Protein AF-A0A7X7D3D3-F1 (afdb_monomer_lite)

Sequence (429 aa):
ASGTSGGTLAPLLLISGCFGTLVGTAVNEVAPGVDVSPGAFALVAMAATFGAAIGATFTAIVFLFELTRDYDIILPLMLASVLAELVSSALLTDTLMTEKLTRRGLNVVGDYRADVLASARVSDVMTSEVDTLPSTTTVGDAKDRFSHGPHGAFPVVDANGRCLAMVARVDLLTRDAPDDAAILVIASTDVLSIEPTDSVLDALELIVDEGVGHLPVIDDGRLVGIVTRSDVFRVRGDQFEHERVQPGSYPVPRLPWRRPAARAAHRDRRSPEPEARPVRHYLIIANQTLGGPELVAATRRRMEAGPCHFHVVVPATRAPDLFTRVIDAYVGEPSEAELDEAAVEARARLDSTIGRLRGLGADADGEVGIADPVQAAIDALGRVPCDEILVSTLPAGISQWLRMDLPHQLERAVKAPVTHVEGPAPGEV

Radius of gyration: 32.18 Å; chains: 1; bounding box: 79×47×95 Å

Secondary structure (DSSP, 8-state):
--SS---SHHHHHHHHHHHHHHHHHHHHHHSTTS---HHHHHHHHHHHHHHHHHT-HHHHHHHHHHHH--STTHHHHHHHHHHHHHHHHHH-SS-TTTHHHHTTT----------HHHHSBGGGTSBSS---EETT-BHHHHHHHHHHSS-SEEEEE-TTS-EEEEEEHHHHHHS---TTSBGGGTSB-S---B-TTSBHHHHHHHHHHT--SEEEEEETTEEEEEEEHHHHHHHHHHHHHHHS-------------PPPPPPP----------PPPPPEEEEEE-STTTT-HHHHHHHHHHHHHS-EEEEEEEE------HHHHHHHHHT-SPPHHHHHHHHHHHHHHHHHHHHHHHHTT-EEEEEEEPS-HHHHHHHHHTTS--SEEEEEE--TTT-HHHHTTHHHHHHHH-SS-EEEEEPPPTT--

Structure (mmCIF, N/CA/C/O backbone):
data_AF-A0A7X7D3D3-F1
#
_entry.id   AF-A0A7X7D3D3-F1
#
loop_
_atom_site.group_PDB
_atom_site.id
_atom_site.type_symbol
_atom_site.label_atom_id
_atom_site.label_alt_id
_atom_site.label_comp_id
_atom_site.label_asym_id
_atom_site.label_entity_id
_atom_site.label_seq_id
_atom_site.pdbx_PDB_ins_code
_atom_site.Cartn_x
_atom_site.Cartn_y
_atom_site.Cartn_z
_atom_site.occupancy
_atom_site.B_iso_or_equiv
_atom_site.auth_seq_id
_atom_site.auth_comp_id
_atom_site.auth_asym_id
_atom_site.auth_atom_id
_atom_site.pdbx_PDB_model_num
ATOM 1 N N . ALA A 1 1 ? 31.719 8.334 -10.158 1.00 54.28 1 ALA A N 1
ATOM 2 C CA . ALA A 1 1 ? 33.080 8.143 -9.620 1.00 54.28 1 ALA A CA 1
ATOM 3 C C . ALA A 1 1 ? 33.868 9.455 -9.457 1.00 54.28 1 ALA A C 1
ATOM 5 O O . ALA A 1 1 ? 34.638 9.522 -8.518 1.00 54.28 1 ALA A O 1
ATOM 6 N N . SER A 1 2 ? 33.686 10.503 -10.282 1.00 69.56 2 SER A N 1
ATOM 7 C CA . SER A 1 2 ? 34.460 11.763 -10.164 1.00 69.56 2 SER A CA 1
ATOM 8 C C . SER A 1 2 ? 33.837 12.870 -9.296 1.00 69.56 2 SER A C 1
ATOM 10 O O . SER A 1 2 ? 34.511 13.852 -9.013 1.00 69.56 2 SER A O 1
ATOM 12 N N . GLY A 1 3 ? 32.554 12.774 -8.922 1.00 56.44 3 GLY A N 1
ATOM 13 C CA . GLY A 1 3 ? 31.848 13.841 -8.187 1.00 56.44 3 GLY A CA 1
ATOM 14 C C . GLY A 1 3 ? 31.557 15.110 -9.006 1.00 56.44 3 GLY A C 1
ATOM 15 O O . GLY A 1 3 ? 30.924 16.028 -8.500 1.00 56.44 3 GLY A O 1
ATOM 16 N N . THR A 1 4 ? 31.973 15.154 -10.274 1.00 70.31 4 THR A N 1
ATOM 17 C CA . THR A 1 4 ? 31.745 16.267 -11.206 1.00 70.31 4 THR A CA 1
ATOM 18 C C . THR A 1 4 ? 30.534 16.005 -12.108 1.00 70.31 4 THR A C 1
ATOM 20 O O . THR A 1 4 ? 30.222 14.854 -12.429 1.00 70.31 4 THR A O 1
ATOM 23 N N . SER A 1 5 ? 29.844 17.065 -12.544 1.00 56.44 5 SER A N 1
ATOM 24 C CA . SER A 1 5 ? 28.737 16.998 -13.509 1.00 56.44 5 SER A CA 1
ATOM 25 C C . SER A 1 5 ? 29.255 16.718 -14.928 1.00 56.44 5 SER A C 1
ATOM 27 O O . SER A 1 5 ? 29.366 17.605 -15.767 1.00 56.44 5 SER A O 1
ATOM 29 N N . GLY A 1 6 ? 29.612 15.462 -15.198 1.00 70.19 6 GLY A N 1
ATOM 30 C CA . GLY A 1 6 ? 29.961 14.985 -16.538 1.00 70.19 6 GLY A CA 1
ATOM 31 C C . GLY A 1 6 ? 28.779 14.303 -17.230 1.00 70.19 6 GLY A C 1
ATOM 32 O O . GLY A 1 6 ? 28.111 13.460 -16.626 1.00 70.19 6 GLY A O 1
ATOM 33 N N . GLY A 1 7 ? 28.538 14.632 -18.502 1.00 78.38 7 GLY A N 1
ATOM 34 C CA . GLY A 1 7 ? 27.603 13.895 -19.356 1.00 78.38 7 GLY A CA 1
ATOM 35 C C . GLY A 1 7 ? 28.187 12.545 -19.792 1.00 78.38 7 GLY A C 1
ATOM 36 O O . GLY A 1 7 ? 29.345 12.469 -20.195 1.00 78.38 7 GLY A O 1
ATOM 37 N N . THR A 1 8 ? 27.394 11.474 -19.726 1.00 84.38 8 THR A N 1
ATOM 38 C CA . THR A 1 8 ? 27.808 10.101 -20.089 1.00 84.38 8 THR A CA 1
ATOM 39 C C . THR A 1 8 ? 27.556 9.750 -21.557 1.00 84.38 8 THR A C 1
ATOM 41 O O . THR A 1 8 ? 28.064 8.743 -22.044 1.00 84.38 8 THR A O 1
ATOM 44 N N . LEU A 1 9 ? 26.813 10.593 -22.280 1.00 84.44 9 LEU A N 1
ATOM 45 C CA . LEU A 1 9 ? 26.335 10.306 -23.635 1.00 84.44 9 LEU A CA 1
ATOM 46 C C . LEU A 1 9 ? 27.434 10.394 -24.699 1.00 84.44 9 LEU A C 1
ATOM 48 O O . LEU A 1 9 ? 27.555 9.502 -25.531 1.00 84.44 9 LEU A O 1
ATOM 52 N N . ALA A 1 10 ? 28.272 11.433 -24.661 1.00 88.00 10 ALA A N 1
ATOM 53 C CA . ALA A 1 10 ? 29.338 11.597 -25.651 1.00 88.00 10 ALA A CA 1
ATOM 54 C C . ALA A 1 10 ? 30.393 10.467 -25.596 1.00 88.00 10 ALA A C 1
ATOM 56 O O . ALA A 1 10 ? 30.725 9.930 -26.654 1.00 88.00 10 ALA A O 1
ATOM 57 N N . PRO A 1 11 ? 30.877 10.028 -24.412 1.00 90.25 11 PRO A N 1
ATOM 58 C CA . PRO A 1 11 ? 31.752 8.857 -24.323 1.00 90.25 11 PRO A CA 1
ATOM 59 C C . PRO A 1 11 ? 31.100 7.568 -24.840 1.00 90.25 11 PRO A C 1
ATOM 61 O O . PRO A 1 11 ? 31.752 6.801 -25.544 1.00 90.25 11 PRO A O 1
ATOM 64 N N . LEU A 1 12 ? 29.818 7.343 -24.527 1.00 91.25 12 LEU A N 1
ATOM 65 C CA . LEU A 1 12 ? 29.069 6.172 -24.993 1.00 91.25 12 LEU A CA 1
ATOM 66 C C . LEU A 1 12 ? 29.003 6.122 -26.524 1.00 91.25 12 LEU A C 1
ATOM 68 O O . LEU A 1 12 ? 29.314 5.093 -27.126 1.00 91.25 12 LEU A O 1
ATOM 72 N N . LEU A 1 13 ? 28.639 7.243 -27.148 1.00 91.19 13 LEU A N 1
ATOM 73 C CA . LEU A 1 13 ? 28.560 7.368 -28.601 1.00 91.19 13 LEU A CA 1
ATOM 74 C C . LEU A 1 13 ? 29.925 7.149 -29.261 1.00 91.19 13 LEU A C 1
ATOM 76 O O . LEU A 1 13 ? 30.013 6.426 -30.248 1.00 91.19 13 LEU A O 1
ATOM 80 N N . LEU A 1 14 ? 30.998 7.702 -28.689 1.00 94.19 14 LEU A N 1
ATOM 81 C CA . LEU A 1 14 ? 32.352 7.517 -29.212 1.00 94.19 14 LEU A CA 1
ATOM 82 C C . LEU A 1 14 ? 32.779 6.043 -29.184 1.00 94.19 14 LEU A C 1
ATOM 84 O O . LEU A 1 14 ? 33.238 5.515 -30.194 1.00 94.19 14 LEU A O 1
ATOM 88 N N . ILE A 1 15 ? 32.603 5.368 -28.044 1.00 95.81 15 ILE A N 1
ATOM 89 C CA . ILE A 1 15 ? 32.963 3.950 -27.888 1.00 95.81 15 ILE A CA 1
ATOM 90 C C . ILE A 1 15 ? 32.166 3.091 -28.875 1.00 95.81 15 ILE A C 1
ATOM 92 O O . ILE A 1 15 ? 32.730 2.233 -29.554 1.00 95.81 15 ILE A O 1
ATOM 96 N N . SER A 1 16 ? 30.868 3.362 -28.992 1.00 94.81 16 SER A N 1
ATOM 97 C CA . SER A 1 16 ? 29.964 2.613 -29.866 1.00 94.81 16 SER A CA 1
ATOM 98 C C . SER A 1 16 ? 30.279 2.835 -31.344 1.00 94.81 16 SER A C 1
ATOM 100 O O . SER A 1 16 ? 30.303 1.878 -32.112 1.00 94.81 16 SER A O 1
ATOM 102 N N . GLY A 1 17 ? 30.597 4.069 -31.743 1.00 95.06 17 GLY A N 1
ATOM 103 C CA . GLY A 1 17 ? 31.009 4.393 -33.108 1.00 95.06 17 GLY A CA 1
ATOM 104 C C . GLY A 1 17 ? 32.331 3.726 -33.493 1.00 95.06 17 GLY A C 1
ATOM 105 O O . GLY A 1 17 ? 32.444 3.163 -34.583 1.00 95.06 17 GLY A O 1
ATOM 106 N N . CYS A 1 18 ? 33.310 3.707 -32.580 1.00 97.00 18 CYS A N 1
ATOM 107 C CA . CYS A 1 18 ? 34.562 2.973 -32.775 1.00 97.00 18 CYS A CA 1
ATOM 108 C C . CYS A 1 18 ? 34.313 1.469 -32.946 1.00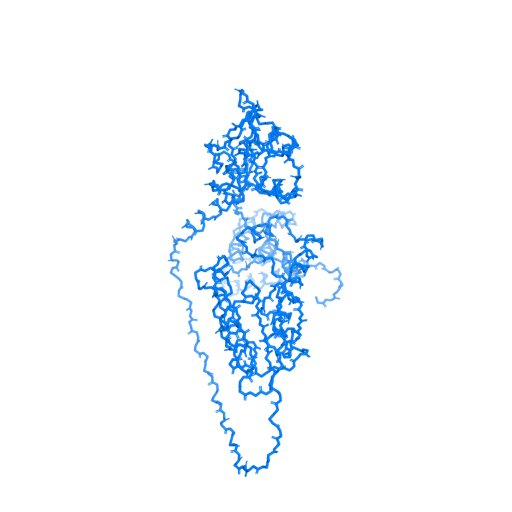 97.00 18 CYS A C 1
ATOM 110 O O . CYS A 1 18 ? 34.870 0.852 -33.852 1.00 97.00 18 CYS A O 1
ATOM 112 N N . PHE A 1 19 ? 33.448 0.887 -32.111 1.00 96.81 19 PHE A N 1
ATOM 113 C CA . PHE A 1 19 ? 33.082 -0.523 -32.210 1.00 96.81 19 PHE A CA 1
ATOM 114 C C . PHE A 1 19 ? 32.356 -0.843 -33.523 1.00 96.81 19 PHE A C 1
ATOM 116 O O . PHE A 1 19 ? 32.727 -1.789 -34.210 1.00 96.81 19 PHE A O 1
ATOM 123 N N . GLY A 1 20 ? 31.375 -0.030 -33.923 1.00 95.69 20 GLY A N 1
ATOM 124 C CA . GLY A 1 20 ? 30.670 -0.212 -35.192 1.00 95.69 20 GLY A CA 1
ATOM 125 C C . GLY A 1 20 ? 31.606 -0.102 -36.395 1.00 95.69 20 GLY A C 1
ATOM 126 O O . GLY A 1 20 ? 31.573 -0.957 -37.276 1.00 95.69 20 GLY A O 1
ATOM 127 N N . THR A 1 21 ? 32.513 0.879 -36.394 1.00 95.56 21 THR A N 1
ATOM 128 C CA . THR A 1 21 ? 33.534 1.015 -37.446 1.00 95.56 21 THR A CA 1
ATOM 129 C C . THR A 1 21 ? 34.401 -0.239 -37.533 1.00 95.56 21 THR A C 1
ATOM 131 O O . THR A 1 21 ? 34.592 -0.764 -38.627 1.00 95.56 21 THR A O 1
ATOM 134 N N . LEU A 1 22 ? 34.872 -0.747 -36.386 1.00 96.38 22 LEU A N 1
ATOM 135 C CA . LEU A 1 22 ? 35.681 -1.964 -36.309 1.00 96.38 22 LEU A CA 1
ATOM 136 C C . LEU A 1 22 ? 34.943 -3.170 -36.909 1.00 96.38 22 LEU A C 1
ATOM 138 O O . LEU A 1 22 ? 35.522 -3.917 -37.699 1.00 96.38 22 LEU A O 1
ATOM 142 N N . VAL A 1 23 ? 33.662 -3.340 -36.571 1.00 94.69 23 VAL A N 1
ATOM 143 C CA . VAL A 1 23 ? 32.820 -4.411 -37.122 1.00 94.69 23 VAL A CA 1
ATOM 144 C C . VAL A 1 23 ? 32.670 -4.258 -38.635 1.00 94.69 23 VAL A C 1
ATOM 146 O O . VAL A 1 23 ? 32.899 -5.221 -39.362 1.00 94.69 23 VAL A O 1
ATOM 149 N N . GLY A 1 24 ? 32.354 -3.057 -39.127 1.00 93.00 24 GLY A N 1
ATOM 150 C CA . GLY A 1 24 ? 32.211 -2.799 -40.562 1.00 93.00 24 GLY A CA 1
ATOM 151 C C . GLY A 1 24 ? 33.495 -3.086 -41.346 1.00 93.00 24 GLY A C 1
ATOM 152 O O . GLY A 1 24 ? 33.453 -3.734 -42.391 1.00 93.00 24 GLY A O 1
ATOM 153 N N . THR A 1 25 ? 34.656 -2.685 -40.818 1.00 93.19 25 THR A N 1
ATOM 154 C CA . THR A 1 25 ? 35.952 -3.003 -41.439 1.00 93.19 25 THR A CA 1
ATOM 155 C C . THR A 1 25 ? 36.252 -4.499 -41.430 1.00 93.19 25 THR A C 1
ATOM 157 O O . THR A 1 25 ? 36.682 -5.035 -42.447 1.00 93.19 25 THR A O 1
ATOM 160 N N . ALA A 1 26 ? 35.968 -5.194 -40.324 1.00 93.38 26 ALA A N 1
ATOM 161 C CA . ALA A 1 26 ? 36.197 -6.633 -40.222 1.00 93.38 26 ALA A CA 1
ATOM 162 C C . ALA A 1 26 ? 35.316 -7.428 -41.201 1.00 93.38 26 ALA A C 1
ATOM 164 O O . ALA A 1 26 ? 35.771 -8.416 -41.773 1.00 93.38 26 ALA A O 1
ATOM 165 N N . VAL A 1 27 ? 34.078 -6.983 -41.450 1.00 92.50 27 VAL A N 1
ATOM 166 C CA . VAL A 1 27 ? 33.195 -7.594 -42.460 1.00 92.50 27 VAL A CA 1
ATOM 167 C C . VAL A 1 27 ? 33.822 -7.525 -43.852 1.00 92.50 27 VAL A C 1
ATOM 169 O O . VAL A 1 27 ? 33.819 -8.528 -44.564 1.00 92.50 27 VAL A O 1
ATOM 172 N N . ASN A 1 28 ? 34.410 -6.386 -44.222 1.00 91.00 28 ASN A N 1
ATOM 173 C CA . ASN A 1 28 ? 35.082 -6.237 -45.514 1.00 91.00 28 ASN A CA 1
ATOM 174 C C . ASN A 1 28 ? 36.348 -7.098 -45.634 1.00 91.00 28 ASN A C 1
ATOM 176 O O . ASN A 1 28 ? 36.656 -7.567 -46.728 1.00 91.00 28 ASN A O 1
AT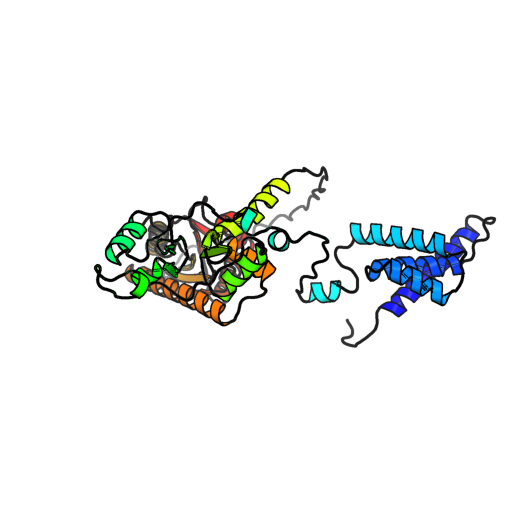OM 180 N N . GLU A 1 29 ? 37.063 -7.338 -44.532 1.00 89.88 29 GLU A N 1
ATOM 181 C CA . GLU A 1 29 ? 38.225 -8.236 -44.529 1.00 89.88 29 GLU A CA 1
ATOM 182 C C . GLU A 1 29 ? 37.831 -9.713 -44.653 1.00 89.88 29 GLU A C 1
ATOM 184 O O . GLU A 1 29 ? 38.485 -10.472 -45.368 1.00 89.88 29 GLU A O 1
ATOM 189 N N . VAL A 1 30 ? 36.760 -10.133 -43.974 1.00 92.25 30 VAL A N 1
ATOM 190 C CA . VAL A 1 30 ? 36.310 -11.536 -43.961 1.00 92.25 30 VAL A CA 1
ATOM 191 C C . VAL A 1 30 ? 35.530 -11.899 -45.228 1.00 92.25 30 VAL A C 1
ATOM 193 O O . VAL A 1 30 ? 35.619 -13.032 -45.702 1.00 92.25 30 VAL A O 1
ATOM 196 N N . ALA A 1 31 ? 34.783 -10.951 -45.795 1.00 87.88 31 ALA A N 1
ATOM 197 C CA . ALA A 1 31 ? 33.987 -11.132 -47.005 1.00 87.88 31 ALA A CA 1
ATOM 198 C C . ALA A 1 31 ? 34.325 -10.055 -48.057 1.00 87.88 31 ALA A C 1
ATOM 200 O O . ALA A 1 31 ? 33.508 -9.163 -48.322 1.00 87.88 31 ALA A O 1
ATOM 201 N N . PRO A 1 32 ? 35.516 -10.134 -48.684 1.00 76.19 32 PRO A N 1
ATOM 202 C CA . PRO A 1 32 ? 35.937 -9.198 -49.721 1.00 76.19 32 PRO A CA 1
ATOM 203 C C . PRO A 1 32 ? 35.040 -9.366 -50.956 1.00 76.19 32 PRO A C 1
ATOM 205 O O . PRO A 1 32 ? 35.217 -10.273 -51.766 1.00 76.19 32 PRO A O 1
ATOM 208 N N . GLY A 1 33 ? 34.018 -8.520 -51.058 1.00 78.94 33 GLY A N 1
ATOM 209 C CA . GLY A 1 33 ? 32.989 -8.573 -52.100 1.00 78.94 33 GLY A CA 1
ATOM 210 C C . GLY A 1 33 ? 31.655 -7.944 -51.695 1.00 78.94 33 GLY A C 1
ATOM 211 O O . GLY A 1 33 ? 30.858 -7.625 -52.570 1.00 78.94 33 GLY A O 1
ATOM 212 N N . VAL A 1 34 ? 31.418 -7.744 -50.392 1.00 80.75 34 VAL A N 1
ATOM 213 C CA . VAL A 1 34 ? 30.201 -7.079 -49.883 1.00 80.75 34 VAL A CA 1
ATOM 214 C C . VAL A 1 34 ? 30.332 -5.546 -49.899 1.00 80.75 34 VAL A C 1
ATOM 216 O O . VAL A 1 34 ? 29.319 -4.865 -50.001 1.00 80.75 34 VAL A O 1
ATOM 219 N N . ASP A 1 35 ? 31.565 -5.022 -49.837 1.00 84.00 35 ASP A N 1
ATOM 220 C CA . ASP A 1 35 ? 31.920 -3.588 -49.876 1.00 84.00 35 ASP A CA 1
ATOM 221 C C . ASP A 1 35 ? 31.003 -2.704 -49.012 1.00 84.00 35 ASP A C 1
ATOM 223 O O . ASP A 1 35 ? 30.330 -1.785 -49.480 1.00 84.00 35 ASP A O 1
ATOM 227 N N . VAL A 1 36 ? 30.924 -3.026 -47.717 1.00 87.19 36 VAL A N 1
ATOM 228 C CA . VAL A 1 36 ? 30.086 -2.270 -46.783 1.00 87.19 36 VAL A CA 1
ATOM 229 C C . VAL A 1 36 ? 30.761 -0.975 -46.347 1.00 87.19 36 VAL A C 1
ATOM 231 O O . VAL A 1 36 ? 31.967 -0.938 -46.109 1.00 87.19 36 VAL A O 1
ATOM 234 N N . SER A 1 37 ? 29.972 0.085 -46.150 1.00 90.00 37 SER A N 1
ATOM 235 C CA . SER A 1 37 ? 30.459 1.348 -45.585 1.00 90.00 37 SER A CA 1
ATOM 236 C C . SER A 1 37 ? 30.720 1.208 -44.077 1.00 90.00 37 SER A C 1
ATOM 238 O O . SER A 1 37 ? 29.763 1.038 -43.313 1.00 90.00 37 SER A O 1
ATOM 240 N N . PRO A 1 38 ? 31.971 1.352 -43.591 1.00 90.19 38 PRO A N 1
ATOM 241 C CA . PRO A 1 38 ? 32.255 1.307 -42.154 1.00 90.19 38 PRO A CA 1
ATOM 242 C C . PRO A 1 38 ? 31.546 2.424 -41.375 1.00 90.19 38 PRO A C 1
ATOM 244 O O . PRO A 1 38 ? 31.181 2.239 -40.215 1.00 90.19 38 PRO A O 1
ATOM 247 N N . GLY A 1 39 ? 31.299 3.566 -42.028 1.00 90.06 39 GLY A N 1
ATOM 248 C CA . GLY A 1 39 ? 30.559 4.684 -41.442 1.00 90.06 39 GLY A CA 1
ATOM 249 C C . GLY A 1 39 ? 29.103 4.333 -41.129 1.00 90.06 39 GLY A C 1
ATOM 250 O O . GLY A 1 39 ? 28.604 4.705 -40.070 1.00 90.06 39 GLY A O 1
ATOM 251 N N . ALA A 1 40 ? 28.440 3.550 -41.986 1.00 89.56 40 ALA A N 1
ATOM 252 C CA . ALA A 1 40 ? 27.069 3.100 -41.735 1.00 89.56 40 ALA A CA 1
ATOM 253 C C . ALA A 1 40 ? 26.994 2.190 -40.496 1.00 89.56 40 ALA A C 1
ATOM 255 O O . ALA A 1 40 ? 26.113 2.355 -39.652 1.00 89.56 40 ALA A O 1
ATOM 256 N N . PHE A 1 41 ? 27.966 1.286 -40.332 1.00 92.44 41 PHE A N 1
ATOM 257 C CA . PHE A 1 41 ? 28.059 0.426 -39.149 1.00 92.44 41 PHE A CA 1
ATOM 258 C C . PHE A 1 41 ? 28.343 1.220 -37.867 1.00 92.44 41 PHE A C 1
ATOM 260 O O . PHE A 1 41 ? 27.784 0.902 -36.818 1.00 92.44 41 PHE A O 1
ATOM 267 N N . ALA A 1 42 ? 29.168 2.269 -37.940 1.00 93.38 42 ALA A N 1
ATOM 268 C CA . ALA A 1 42 ? 29.410 3.170 -36.815 1.00 93.38 42 ALA A CA 1
ATOM 269 C C . ALA A 1 42 ? 28.112 3.843 -36.340 1.00 93.38 42 ALA A C 1
ATOM 271 O O . ALA A 1 42 ? 27.808 3.827 -35.148 1.00 93.38 42 ALA A O 1
ATOM 272 N N . LEU A 1 43 ? 27.322 4.374 -37.276 1.00 92.06 43 LEU A N 1
ATOM 273 C CA . LEU A 1 43 ? 26.054 5.046 -36.987 1.00 92.06 43 LEU A CA 1
ATOM 274 C C . LEU A 1 43 ? 25.012 4.082 -36.413 1.00 92.06 43 LEU A C 1
ATOM 276 O O . LEU A 1 43 ? 24.373 4.389 -35.411 1.00 92.06 43 LEU A O 1
ATOM 280 N N . VAL A 1 44 ? 24.882 2.887 -36.988 1.00 93.50 44 VAL A N 1
ATOM 281 C CA . VAL A 1 44 ? 23.967 1.857 -36.477 1.00 93.50 44 VAL A CA 1
ATOM 282 C C . VAL A 1 44 ? 24.347 1.447 -35.049 1.00 93.50 44 VAL A C 1
ATOM 284 O O . VAL A 1 44 ? 23.478 1.388 -34.181 1.00 93.50 44 VAL A O 1
ATOM 287 N N . ALA A 1 45 ? 25.638 1.231 -34.771 1.00 94.69 45 ALA A N 1
ATOM 288 C CA . ALA A 1 45 ? 26.109 0.888 -33.430 1.00 94.69 45 ALA A CA 1
ATOM 289 C C . ALA A 1 45 ? 25.861 2.018 -32.419 1.00 94.69 45 ALA A C 1
ATOM 291 O O . ALA A 1 45 ? 25.433 1.750 -31.300 1.00 94.69 45 ALA A O 1
ATOM 292 N N . MET A 1 46 ? 26.090 3.273 -32.817 1.00 93.88 46 MET A N 1
ATOM 293 C CA . MET A 1 46 ? 25.793 4.449 -31.997 1.00 93.88 46 MET A CA 1
ATOM 294 C C . MET A 1 46 ? 24.304 4.558 -31.656 1.00 93.88 46 MET A C 1
ATOM 296 O O . MET A 1 46 ? 23.975 4.804 -30.500 1.00 93.88 46 MET A O 1
ATOM 300 N N . ALA A 1 47 ? 23.409 4.370 -32.629 1.00 92.44 47 ALA A N 1
ATOM 301 C CA . ALA A 1 47 ? 21.968 4.428 -32.390 1.00 92.44 47 ALA A CA 1
ATOM 302 C C . ALA A 1 47 ? 21.485 3.309 -31.473 1.00 92.44 47 ALA A C 1
ATOM 304 O O . ALA A 1 47 ? 20.725 3.566 -30.539 1.00 92.44 47 ALA A O 1
ATOM 305 N N . ALA A 1 48 ? 21.968 2.090 -31.716 1.00 94.00 48 ALA A N 1
ATOM 306 C CA . ALA A 1 48 ? 21.546 0.917 -30.977 1.00 94.00 48 ALA A CA 1
ATOM 307 C C . ALA A 1 48 ? 21.912 1.008 -29.493 1.00 94.00 48 ALA A C 1
ATOM 309 O O . ALA A 1 48 ? 21.065 0.786 -28.628 1.00 94.00 48 ALA A O 1
ATOM 310 N N . THR A 1 49 ? 23.149 1.396 -29.180 1.00 92.75 49 THR A N 1
ATOM 311 C CA . THR A 1 49 ? 23.587 1.538 -27.787 1.00 92.75 49 THR A CA 1
ATOM 312 C C . THR A 1 49 ? 23.000 2.773 -27.115 1.00 92.75 49 THR A C 1
ATOM 314 O O . THR A 1 49 ? 22.674 2.713 -25.934 1.00 92.75 49 THR A O 1
ATOM 317 N N . PHE A 1 50 ? 22.837 3.885 -27.837 1.00 91.50 50 PHE A N 1
ATOM 318 C CA . PHE A 1 50 ? 22.248 5.108 -27.293 1.00 91.50 50 PHE A CA 1
ATOM 319 C C . PHE A 1 50 ? 20.768 4.927 -26.943 1.00 91.50 50 PHE A C 1
ATOM 321 O O . PHE A 1 50 ? 20.355 5.313 -25.851 1.00 91.50 50 PHE A O 1
ATOM 328 N N . GLY A 1 51 ? 19.996 4.294 -27.833 1.00 89.69 51 GLY A N 1
ATOM 329 C CA . GLY A 1 51 ? 18.591 3.959 -27.597 1.00 89.69 51 GLY A CA 1
ATOM 330 C C . GLY A 1 51 ? 18.424 3.069 -26.370 1.00 89.69 51 GLY A C 1
ATOM 331 O O . GLY A 1 51 ? 17.750 3.475 -25.425 1.00 89.69 51 GLY A O 1
ATOM 332 N N . ALA A 1 52 ? 19.143 1.942 -26.352 1.00 90.06 52 ALA A N 1
ATOM 333 C CA . ALA A 1 52 ? 19.101 0.960 -25.271 1.00 90.06 52 ALA A CA 1
ATOM 334 C C . ALA A 1 52 ? 19.597 1.501 -23.921 1.00 90.06 52 ALA A C 1
ATOM 336 O O . ALA A 1 52 ? 19.065 1.145 -22.873 1.00 90.06 52 ALA A O 1
ATOM 337 N N . ALA A 1 53 ? 20.614 2.369 -23.918 1.00 87.88 53 ALA A N 1
ATOM 338 C CA . ALA A 1 53 ? 21.150 2.929 -22.680 1.00 87.88 53 ALA A CA 1
ATOM 339 C C . ALA A 1 53 ? 20.193 3.927 -22.016 1.00 87.88 53 ALA A C 1
ATOM 341 O O . ALA A 1 53 ? 20.249 4.094 -20.800 1.00 87.88 53 ALA A O 1
ATOM 342 N N . ILE A 1 54 ? 19.354 4.618 -22.792 1.00 85.69 54 ILE A N 1
ATOM 343 C CA . ILE A 1 54 ? 18.449 5.664 -22.291 1.00 85.69 54 ILE A CA 1
ATOM 344 C C . ILE A 1 54 ? 17.008 5.149 -22.155 1.00 85.69 54 ILE A C 1
ATOM 346 O O . ILE A 1 54 ? 16.219 5.774 -21.453 1.00 85.69 54 ILE A O 1
ATOM 350 N N . GLY A 1 55 ? 16.660 4.028 -22.794 1.00 81.75 55 GLY A N 1
ATOM 351 C CA . GLY A 1 55 ? 15.278 3.546 -22.888 1.00 81.75 55 GLY A CA 1
ATOM 352 C C . GLY A 1 55 ? 14.424 4.414 -23.819 1.00 81.75 55 GLY A C 1
ATOM 353 O O . GLY A 1 55 ? 13.239 4.625 -23.579 1.00 81.75 55 GLY A O 1
ATOM 354 N N . ALA A 1 56 ? 15.041 5.001 -24.851 1.00 86.94 56 ALA A N 1
ATOM 355 C CA . ALA A 1 56 ? 14.404 5.963 -25.755 1.00 86.94 56 ALA A CA 1
ATOM 356 C C . ALA A 1 56 ? 14.742 5.658 -27.222 1.00 86.94 56 ALA A C 1
ATOM 358 O O . ALA A 1 56 ? 15.276 6.497 -27.954 1.00 86.94 56 ALA A O 1
ATOM 359 N N . THR A 1 57 ? 14.438 4.434 -27.657 1.00 89.81 57 THR A N 1
ATOM 360 C CA . THR A 1 57 ? 14.811 3.892 -28.972 1.00 89.81 57 THR A CA 1
ATOM 361 C C . THR A 1 57 ? 14.367 4.788 -30.133 1.00 89.81 57 THR A C 1
ATOM 363 O O . THR A 1 57 ? 15.170 5.089 -31.013 1.00 89.81 57 THR A O 1
ATOM 366 N N . PHE A 1 58 ? 13.121 5.278 -30.127 1.00 89.38 58 PHE A N 1
ATOM 367 C CA . PHE A 1 58 ? 12.611 6.154 -31.191 1.00 89.38 58 PHE A CA 1
ATOM 368 C C . PHE A 1 58 ? 13.373 7.484 -31.260 1.00 89.38 58 PHE A C 1
ATOM 370 O O . PHE A 1 58 ? 13.792 7.911 -32.334 1.00 89.38 58 PHE A O 1
ATOM 377 N N . THR A 1 59 ? 13.625 8.106 -30.108 1.00 89.31 59 THR A N 1
ATOM 378 C CA . THR A 1 59 ? 14.387 9.357 -30.016 1.00 89.31 59 THR A CA 1
ATOM 379 C C . THR A 1 59 ? 15.816 9.181 -30.527 1.00 89.31 59 THR A C 1
ATOM 381 O O . THR A 1 59 ? 16.315 10.032 -31.258 1.00 89.31 59 THR A O 1
ATOM 384 N N . ALA A 1 60 ? 16.464 8.060 -30.200 1.00 88.19 60 ALA A N 1
ATOM 385 C CA . ALA A 1 60 ? 17.791 7.723 -30.707 1.00 88.19 60 ALA A CA 1
ATOM 386 C C . ALA A 1 60 ? 17.812 7.571 -32.235 1.00 88.19 60 ALA A C 1
ATOM 388 O O . ALA A 1 60 ? 18.717 8.090 -32.893 1.00 88.19 60 ALA A O 1
ATOM 389 N N . ILE A 1 61 ? 16.796 6.903 -32.792 1.00 89.62 61 ILE A N 1
ATOM 390 C CA . ILE A 1 61 ? 16.631 6.724 -34.237 1.00 89.62 61 ILE A CA 1
ATOM 391 C C . ILE A 1 61 ? 16.519 8.080 -34.936 1.00 89.62 61 ILE A C 1
ATOM 393 O O . ILE A 1 61 ? 17.277 8.350 -35.868 1.00 89.62 61 ILE A O 1
ATOM 397 N N . VAL A 1 62 ? 15.618 8.944 -34.461 1.00 89.75 62 VAL A N 1
ATOM 398 C CA . VAL A 1 62 ? 15.399 10.277 -35.041 1.00 89.75 62 VAL A CA 1
ATOM 399 C C . VAL A 1 62 ? 16.650 11.144 -34.916 1.00 89.75 62 VAL A C 1
ATOM 401 O O . VAL A 1 62 ? 17.065 11.748 -35.899 1.00 89.75 62 VAL A O 1
ATOM 404 N N . PHE A 1 63 ? 17.300 11.160 -33.750 1.00 88.75 63 PHE A N 1
ATOM 405 C CA . PHE A 1 63 ? 18.496 11.970 -33.512 1.00 88.75 63 PHE A CA 1
ATOM 406 C C . PHE A 1 63 ? 19.646 11.621 -34.467 1.00 88.75 63 PHE A C 1
ATOM 408 O O . PHE A 1 63 ? 20.245 12.511 -35.074 1.00 88.75 63 PHE A O 1
ATOM 415 N N . LEU A 1 64 ? 19.956 10.331 -34.636 1.00 84.50 64 LEU A N 1
ATOM 416 C CA . LEU A 1 64 ? 21.021 9.926 -35.556 1.00 84.50 64 LEU A CA 1
ATOM 417 C C . LEU A 1 64 ? 20.638 10.106 -37.021 1.00 84.50 64 LEU A C 1
ATOM 419 O O . LEU A 1 64 ? 21.496 10.471 -37.828 1.00 84.50 64 LEU A O 1
ATOM 423 N N . PHE A 1 65 ? 19.371 9.886 -37.369 1.00 85.44 65 PHE A N 1
ATOM 424 C CA . PHE A 1 65 ? 18.885 10.202 -38.704 1.00 85.44 65 PHE A CA 1
ATOM 425 C C . PHE A 1 65 ? 19.038 11.698 -39.011 1.00 85.44 65 PHE A C 1
ATOM 427 O O . PHE A 1 65 ? 19.590 12.051 -40.046 1.00 85.44 65 PHE A O 1
ATOM 434 N N . GLU A 1 66 ? 18.630 12.594 -38.113 1.00 89.00 66 GLU A N 1
ATOM 435 C CA . GLU A 1 66 ? 18.741 14.039 -38.340 1.00 89.00 66 GLU A CA 1
ATOM 436 C C . GLU A 1 66 ? 20.191 14.513 -38.472 1.00 89.00 66 GLU A C 1
ATOM 438 O O . GLU A 1 66 ? 20.481 15.408 -39.273 1.00 89.00 66 GLU A O 1
ATOM 443 N N . LEU A 1 67 ? 21.105 13.899 -37.715 1.00 85.31 67 LEU A N 1
ATOM 444 C CA . LEU A 1 67 ? 22.532 14.213 -37.752 1.00 85.31 67 LEU A CA 1
ATOM 445 C C . LEU A 1 67 ? 23.180 13.801 -39.082 1.00 85.31 67 LEU A C 1
ATOM 447 O O . LEU A 1 67 ? 24.092 14.475 -39.559 1.00 85.31 67 LEU A O 1
ATOM 451 N N . THR A 1 68 ? 22.709 12.709 -39.683 1.00 84.94 68 THR A N 1
ATOM 452 C CA . THR A 1 68 ? 23.310 12.098 -40.881 1.00 84.94 68 THR A CA 1
ATOM 453 C C . THR A 1 68 ? 22.605 12.499 -42.173 1.00 84.94 68 THR A C 1
ATOM 455 O O . THR A 1 68 ? 23.259 12.660 -43.200 1.00 84.94 68 THR A O 1
ATOM 458 N N . ARG A 1 69 ? 21.283 12.704 -42.115 1.00 85.94 69 ARG A N 1
ATOM 459 C CA . ARG A 1 69 ? 20.366 12.959 -43.240 1.00 85.94 69 ARG A CA 1
ATOM 460 C C . ARG A 1 69 ? 20.435 11.915 -44.355 1.00 85.94 69 ARG A C 1
ATOM 462 O O . ARG A 1 69 ? 20.098 12.214 -45.500 1.00 85.94 69 ARG A O 1
ATOM 469 N N . ASP A 1 70 ? 20.854 10.704 -44.011 1.00 83.50 70 ASP A N 1
ATOM 470 C CA . ASP A 1 70 ? 20.950 9.580 -44.930 1.00 83.50 70 ASP A CA 1
ATOM 471 C C . ASP A 1 70 ? 19.734 8.664 -44.742 1.00 83.50 70 ASP A C 1
ATOM 473 O O . ASP A 1 70 ? 19.465 8.168 -43.645 1.00 83.50 70 ASP A O 1
ATOM 477 N N . TYR A 1 71 ? 18.959 8.487 -45.810 1.00 84.69 71 TYR A N 1
ATOM 478 C CA . TYR A 1 71 ? 17.737 7.687 -45.780 1.00 84.69 71 TYR A CA 1
ATOM 479 C C . TYR A 1 71 ? 18.017 6.191 -45.923 1.00 84.69 71 TYR A C 1
ATOM 481 O O . TYR A 1 71 ? 17.226 5.377 -45.438 1.00 84.69 71 TYR A O 1
ATOM 489 N N . ASP A 1 72 ? 19.151 5.821 -46.519 1.00 85.81 72 ASP A N 1
ATOM 490 C CA . ASP A 1 72 ? 19.476 4.424 -46.805 1.00 85.81 72 ASP A CA 1
ATOM 491 C C . ASP A 1 72 ? 19.822 3.654 -45.521 1.00 85.81 72 ASP A C 1
ATOM 493 O O . ASP A 1 72 ? 19.609 2.442 -45.425 1.00 85.81 72 ASP A O 1
ATOM 497 N N . ILE A 1 73 ? 20.279 4.361 -44.483 1.00 86.62 73 ILE A N 1
ATOM 498 C CA . ILE A 1 73 ? 20.639 3.766 -43.191 1.00 86.62 73 ILE A CA 1
ATOM 499 C C . ILE A 1 73 ? 19.461 3.626 -42.221 1.00 86.62 73 ILE A C 1
ATOM 501 O O . ILE A 1 73 ? 19.609 2.943 -41.209 1.00 86.62 73 ILE A O 1
ATOM 505 N N . ILE A 1 74 ? 18.296 4.228 -42.497 1.00 88.69 74 ILE A N 1
ATOM 506 C CA . ILE A 1 74 ? 17.180 4.283 -41.535 1.00 88.69 74 ILE A CA 1
ATOM 507 C C . ILE A 1 74 ? 16.678 2.880 -41.176 1.00 88.69 74 ILE A C 1
ATOM 509 O O . ILE A 1 74 ? 16.509 2.570 -39.999 1.00 88.69 74 ILE A O 1
ATOM 513 N N . LEU A 1 75 ? 16.453 2.015 -42.170 1.00 91.44 75 LEU A N 1
ATOM 514 C CA . LEU A 1 75 ? 15.928 0.664 -41.936 1.00 91.44 75 LEU A CA 1
ATOM 515 C C . LEU A 1 75 ? 16.895 -0.208 -41.104 1.00 91.44 75 LEU A C 1
ATOM 517 O O . LEU A 1 75 ? 16.456 -0.733 -40.076 1.00 91.44 75 LEU A O 1
ATOM 521 N N . PRO A 1 76 ? 18.193 -0.337 -41.464 1.00 89.62 76 PRO A N 1
ATOM 522 C CA . PRO A 1 76 ? 19.174 -1.033 -40.626 1.00 89.62 76 PRO A CA 1
ATOM 523 C C . PRO A 1 76 ? 19.287 -0.453 -39.216 1.00 89.62 76 PRO A C 1
ATOM 525 O O . PRO A 1 76 ? 19.381 -1.200 -38.242 1.00 89.62 76 PRO A O 1
ATOM 528 N N . LEU A 1 77 ? 19.247 0.876 -39.107 1.00 90.88 77 LEU A N 1
ATOM 529 C CA . LEU A 1 77 ? 19.351 1.590 -37.844 1.00 90.88 77 LEU A CA 1
ATOM 530 C C . LEU A 1 77 ? 18.148 1.298 -36.935 1.00 90.88 77 LEU A C 1
ATOM 532 O O . LEU A 1 77 ? 18.338 0.987 -35.763 1.00 90.88 77 LEU A O 1
ATOM 536 N N . MET A 1 78 ? 16.920 1.334 -37.462 1.00 93.50 78 MET A N 1
ATOM 537 C CA . MET A 1 78 ? 15.712 0.990 -36.702 1.00 93.50 78 MET A CA 1
ATOM 538 C C . MET A 1 78 ? 15.744 -0.457 -36.212 1.00 93.50 78 MET A C 1
ATOM 540 O O . MET A 1 78 ? 15.493 -0.708 -35.035 1.00 93.50 78 MET A O 1
ATOM 544 N N . LEU A 1 79 ? 16.084 -1.401 -37.096 1.00 94.94 79 LEU A N 1
ATOM 545 C CA . LEU A 1 79 ? 16.143 -2.820 -36.748 1.00 94.94 79 LEU A CA 1
ATOM 546 C C . LEU A 1 79 ? 17.160 -3.077 -35.631 1.00 94.94 79 LEU A C 1
ATOM 548 O O . LEU A 1 79 ? 16.832 -3.725 -34.639 1.00 94.94 79 LEU A O 1
ATOM 552 N N . ALA A 1 80 ? 18.381 -2.558 -35.773 1.00 94.31 80 ALA A N 1
ATOM 553 C CA . ALA A 1 80 ? 19.429 -2.748 -34.778 1.00 94.31 80 ALA A CA 1
ATOM 554 C C . ALA A 1 80 ? 19.070 -2.106 -33.433 1.00 94.31 80 ALA A C 1
ATOM 556 O O . ALA A 1 80 ? 19.284 -2.725 -32.394 1.00 94.31 80 ALA A O 1
ATOM 557 N N . SER A 1 81 ? 18.488 -0.904 -33.446 1.00 93.31 81 SER A N 1
ATOM 558 C CA . SER A 1 81 ? 18.072 -0.215 -32.224 1.00 93.31 81 SER A CA 1
ATOM 559 C C . SER A 1 81 ? 16.955 -0.946 -31.488 1.00 93.31 81 SER A C 1
ATOM 561 O O . SER A 1 81 ? 17.033 -1.089 -30.273 1.00 93.31 81 SER A O 1
ATOM 563 N N . VAL A 1 82 ? 15.956 -1.475 -32.201 1.00 93.69 82 VAL A N 1
ATOM 564 C CA . VAL A 1 82 ? 14.877 -2.267 -31.585 1.00 93.69 82 VAL A CA 1
ATOM 565 C C . VAL A 1 82 ? 15.403 -3.592 -31.031 1.00 93.69 82 VAL A C 1
ATOM 567 O O . VAL A 1 82 ? 15.033 -3.984 -29.928 1.00 93.69 82 VAL A O 1
ATOM 570 N N . LEU A 1 83 ? 16.288 -4.280 -31.757 1.00 94.62 83 LEU A N 1
ATOM 571 C CA . LEU A 1 83 ? 16.904 -5.514 -31.259 1.00 94.62 83 LEU A CA 1
ATOM 572 C C . LEU A 1 83 ? 17.773 -5.257 -30.025 1.00 94.62 83 LEU A C 1
ATOM 574 O O . LEU A 1 83 ? 17.726 -6.035 -29.075 1.00 94.62 83 LEU A O 1
ATOM 578 N N . ALA A 1 84 ? 18.543 -4.168 -30.023 1.00 93.31 84 ALA A N 1
ATOM 579 C CA . ALA A 1 84 ? 19.340 -3.771 -28.872 1.00 93.31 84 ALA A CA 1
ATOM 580 C C . ALA A 1 84 ? 18.460 -3.424 -27.666 1.00 93.31 84 ALA A C 1
ATOM 582 O O . ALA A 1 84 ? 18.775 -3.861 -26.564 1.00 93.31 84 ALA A O 1
ATOM 583 N N . GLU A 1 85 ? 17.344 -2.717 -27.869 1.00 89.31 85 GLU A N 1
ATOM 584 C CA . GLU A 1 85 ? 16.359 -2.440 -26.816 1.00 89.31 85 GLU A CA 1
ATOM 585 C C . GLU A 1 85 ? 15.767 -3.734 -26.247 1.00 89.31 85 GLU A C 1
ATOM 587 O O . GLU A 1 85 ? 15.722 -3.915 -25.035 1.00 89.31 85 GLU A O 1
ATOM 592 N N . LEU A 1 86 ? 15.373 -4.676 -27.108 1.00 88.81 86 LEU A N 1
ATOM 593 C CA . LEU A 1 86 ? 14.812 -5.955 -26.674 1.00 88.81 86 LEU A CA 1
ATOM 594 C C . LEU A 1 86 ? 15.821 -6.749 -25.833 1.00 88.81 86 LEU A C 1
ATOM 596 O O . LEU A 1 86 ? 15.488 -7.248 -24.764 1.00 88.81 86 LEU A O 1
ATOM 600 N N . VAL A 1 87 ? 17.072 -6.830 -26.287 1.00 89.56 87 VAL A N 1
ATOM 601 C CA . VAL A 1 87 ? 18.146 -7.490 -25.534 1.00 89.56 87 VAL A CA 1
ATOM 602 C C . VAL A 1 87 ? 18.441 -6.757 -24.223 1.00 89.56 87 VAL A C 1
ATOM 604 O O . VAL A 1 87 ? 18.614 -7.408 -23.196 1.00 89.56 87 VAL A O 1
ATOM 607 N N . SER A 1 88 ? 18.471 -5.422 -24.245 1.00 87.50 88 SER A N 1
ATOM 608 C CA . SER A 1 88 ? 18.678 -4.578 -23.064 1.00 87.50 88 SER A CA 1
ATOM 609 C C . SER A 1 88 ? 17.584 -4.820 -22.028 1.00 87.50 88 SER A C 1
ATOM 611 O O . SER A 1 88 ? 17.892 -5.213 -20.913 1.00 87.50 88 SER A O 1
ATOM 613 N N . SER A 1 89 ? 16.316 -4.726 -22.430 1.00 82.19 89 SER A N 1
ATOM 614 C CA . SER A 1 89 ? 15.145 -4.958 -21.573 1.00 82.19 89 SER A CA 1
ATOM 615 C C . SER A 1 89 ? 15.070 -6.378 -20.991 1.00 82.19 89 SER A C 1
ATOM 617 O O . SER A 1 89 ? 14.511 -6.576 -19.918 1.00 82.19 89 SER A O 1
ATOM 619 N N . ALA A 1 90 ? 15.653 -7.375 -21.666 1.00 82.50 90 ALA A N 1
ATOM 620 C CA . ALA A 1 90 ? 15.685 -8.759 -21.195 1.00 82.50 90 ALA A CA 1
ATOM 621 C C . ALA A 1 90 ? 16.851 -9.064 -20.234 1.00 82.50 90 ALA A C 1
ATOM 623 O O . ALA A 1 90 ? 16.773 -10.021 -19.463 1.00 82.50 90 ALA A O 1
ATOM 624 N N . LEU A 1 91 ? 17.951 -8.307 -20.310 1.00 83.12 91 LEU A N 1
ATOM 625 C CA . LEU A 1 91 ? 19.184 -8.566 -19.552 1.00 83.12 91 LEU A CA 1
ATOM 626 C C . LEU A 1 91 ? 19.458 -7.535 -18.452 1.00 83.12 91 LEU A C 1
ATOM 628 O O . LEU A 1 91 ? 20.137 -7.863 -17.479 1.00 83.12 91 LEU A O 1
ATOM 632 N N . LEU A 1 92 ? 18.985 -6.301 -18.619 1.00 78.88 92 LEU A N 1
ATOM 633 C CA . LEU A 1 92 ? 19.220 -5.172 -17.728 1.00 78.88 92 LEU A CA 1
ATOM 634 C C . LEU A 1 92 ? 17.913 -4.766 -17.050 1.00 78.88 92 LEU A C 1
ATOM 636 O O . LEU A 1 92 ? 16.898 -4.555 -17.705 1.00 78.88 92 LEU A O 1
ATOM 640 N N . THR A 1 93 ? 17.965 -4.624 -15.727 1.00 67.12 93 THR A N 1
ATOM 641 C CA . THR A 1 93 ? 16.824 -4.171 -14.919 1.00 67.12 93 THR A CA 1
ATOM 642 C C . THR A 1 93 ? 16.646 -2.653 -14.971 1.00 67.12 93 THR A C 1
ATOM 644 O O . THR A 1 93 ? 15.531 -2.158 -14.876 1.00 67.12 93 THR A O 1
ATOM 647 N N . ASP A 1 94 ? 17.743 -1.910 -15.137 1.00 76.25 94 ASP A N 1
ATOM 648 C CA . ASP A 1 94 ? 17.775 -0.449 -15.105 1.00 76.25 94 ASP A CA 1
ATOM 649 C C . ASP A 1 94 ? 18.472 0.113 -16.352 1.00 76.25 94 ASP A C 1
ATOM 651 O O . ASP A 1 94 ? 19.440 -0.459 -16.860 1.00 76.25 94 ASP A O 1
ATOM 655 N N . THR A 1 95 ? 18.022 1.283 -16.810 1.00 82.56 95 THR A N 1
ATOM 656 C CA . THR A 1 95 ? 18.711 2.062 -17.849 1.00 82.56 95 THR A CA 1
ATOM 657 C C . THR A 1 95 ? 19.816 2.923 -17.230 1.00 82.56 95 THR A C 1
ATOM 659 O O . THR A 1 95 ? 19.833 3.186 -16.025 1.00 82.56 95 THR A O 1
ATOM 662 N N . LEU A 1 96 ? 20.716 3.469 -18.054 1.00 81.75 96 LEU A N 1
ATOM 663 C CA . LEU A 1 96 ? 21.785 4.371 -17.599 1.00 81.75 96 LEU A CA 1
ATOM 664 C C . LEU A 1 96 ? 21.240 5.601 -16.847 1.00 81.75 96 LEU A C 1
ATOM 666 O O . LEU A 1 96 ? 21.924 6.165 -15.986 1.00 81.75 96 LEU A O 1
ATOM 670 N N . MET A 1 97 ? 20.027 6.037 -17.197 1.00 73.25 97 MET A N 1
ATOM 671 C CA . MET A 1 97 ? 19.373 7.198 -16.596 1.00 73.25 97 MET A CA 1
ATOM 672 C C . MET A 1 97 ? 18.715 6.854 -15.258 1.00 73.25 97 MET A C 1
ATOM 674 O O . MET A 1 97 ? 18.778 7.664 -14.331 1.00 73.25 97 MET A O 1
ATOM 678 N N . THR A 1 98 ? 18.141 5.654 -15.130 1.00 73.50 98 THR A N 1
ATOM 679 C CA . THR A 1 98 ? 17.444 5.222 -13.910 1.00 73.50 98 THR A CA 1
ATOM 680 C C . THR A 1 98 ? 18.395 4.639 -12.871 1.00 73.50 98 THR A C 1
ATOM 682 O O . THR A 1 98 ? 18.198 4.875 -11.685 1.00 73.50 98 THR A O 1
ATOM 685 N N . GLU A 1 99 ? 19.511 4.024 -13.273 1.00 74.88 99 GLU A N 1
ATOM 686 C CA . GLU A 1 99 ? 20.427 3.348 -12.345 1.00 74.88 99 GLU A CA 1
ATOM 687 C C . GLU A 1 99 ? 21.003 4.285 -11.262 1.00 74.88 99 GLU A C 1
ATOM 689 O O . GLU A 1 99 ? 21.220 3.883 -10.118 1.00 74.88 99 GLU A O 1
ATOM 694 N N . LYS A 1 100 ? 21.231 5.570 -11.573 1.00 71.12 100 LYS A N 1
ATOM 695 C CA . LYS A 1 100 ? 21.674 6.551 -10.561 1.00 71.12 100 LYS A CA 1
ATOM 696 C C . LYS A 1 100 ? 20.604 6.852 -9.512 1.00 71.12 100 LYS A C 1
ATOM 698 O O . LYS A 1 100 ? 20.973 7.208 -8.394 1.00 71.12 100 LYS A O 1
ATOM 703 N N . LEU A 1 101 ? 19.329 6.774 -9.884 1.00 66.94 101 LEU A N 1
ATOM 704 C CA . LEU A 1 101 ? 18.193 6.965 -8.984 1.00 66.94 101 LEU A CA 1
ATOM 705 C C . LEU A 1 101 ? 17.989 5.702 -8.144 1.00 66.94 101 LEU A C 1
ATOM 707 O O . LEU A 1 101 ? 17.968 5.803 -6.919 1.00 66.94 101 LEU A O 1
ATOM 711 N N . THR A 1 102 ? 18.022 4.525 -8.773 1.00 63.66 102 THR A N 1
ATOM 712 C CA . THR A 1 102 ? 17.942 3.225 -8.091 1.00 63.66 102 THR A CA 1
ATOM 713 C C . THR A 1 102 ? 19.064 3.067 -7.055 1.00 63.66 102 THR A C 1
ATOM 715 O O . THR A 1 102 ? 18.821 2.708 -5.906 1.00 63.66 102 THR A O 1
ATOM 718 N N . ARG A 1 103 ? 20.305 3.463 -7.383 1.00 68.38 103 ARG A N 1
ATOM 719 C CA . ARG A 1 103 ? 21.439 3.476 -6.429 1.00 68.38 103 ARG A CA 1
ATOM 720 C C . ARG A 1 103 ? 21.271 4.442 -5.248 1.00 68.38 103 ARG A C 1
ATOM 722 O O . ARG A 1 103 ? 22.028 4.338 -4.287 1.00 68.38 103 ARG A O 1
ATOM 729 N N . ARG A 1 104 ? 20.344 5.400 -5.327 1.00 62.16 104 ARG A N 1
ATOM 730 C CA . ARG A 1 104 ? 19.987 6.325 -4.236 1.00 62.16 104 ARG A CA 1
ATOM 731 C C . ARG A 1 104 ? 18.786 5.837 -3.422 1.00 62.16 104 ARG A C 1
ATOM 733 O O . ARG A 1 104 ? 18.345 6.567 -2.546 1.00 62.16 104 ARG A O 1
ATOM 740 N N . GLY A 1 105 ? 18.276 4.638 -3.709 1.00 42.44 105 GLY A N 1
ATOM 741 C CA . GLY A 1 105 ? 17.101 4.070 -3.048 1.00 42.44 105 GLY A CA 1
ATOM 742 C C . GLY A 1 105 ? 15.768 4.557 -3.616 1.00 42.44 105 GLY A C 1
ATOM 743 O O . GLY A 1 105 ? 14.729 4.233 -3.057 1.00 42.44 105 GLY A O 1
ATOM 744 N N . LEU A 1 106 ? 15.771 5.318 -4.717 1.00 47.81 106 LEU A N 1
ATOM 745 C CA . LEU A 1 106 ? 14.537 5.760 -5.364 1.00 47.81 106 LEU A CA 1
ATOM 746 C C . LEU A 1 106 ? 14.027 4.652 -6.288 1.00 47.81 106 LEU A C 1
ATOM 748 O O . LEU A 1 106 ? 14.703 4.294 -7.254 1.00 47.81 106 LEU A O 1
ATOM 752 N N . ASN A 1 107 ? 12.830 4.139 -6.007 1.00 49.91 107 ASN A N 1
ATOM 753 C CA . ASN A 1 107 ? 12.149 3.189 -6.879 1.00 49.91 107 ASN A CA 1
ATOM 754 C C . ASN A 1 107 ? 11.639 3.918 -8.125 1.00 49.91 107 ASN A C 1
ATOM 756 O O . ASN A 1 107 ? 10.670 4.672 -8.068 1.00 49.91 107 ASN A O 1
ATOM 760 N N . VAL A 1 108 ? 12.295 3.696 -9.263 1.00 56.88 108 VAL A N 1
ATOM 761 C CA . VAL A 1 108 ? 11.793 4.165 -10.555 1.00 56.88 108 VAL A CA 1
ATOM 762 C C . VAL A 1 108 ? 10.860 3.089 -11.096 1.00 56.88 108 VAL A C 1
ATOM 764 O O . VAL A 1 108 ? 11.314 2.035 -11.534 1.00 56.88 108 VAL A O 1
ATOM 767 N N . VAL A 1 109 ? 9.552 3.333 -11.021 1.00 49.69 109 VAL A N 1
ATOM 768 C CA . VAL A 1 109 ? 8.530 2.413 -11.536 1.00 49.69 109 VAL A CA 1
ATOM 769 C C . VAL A 1 109 ? 8.666 2.345 -13.062 1.00 49.69 109 VAL A C 1
ATOM 771 O O . VAL A 1 109 ? 8.243 3.251 -13.773 1.00 49.69 109 VAL A O 1
ATOM 774 N N . GLY A 1 110 ? 9.342 1.306 -13.557 1.00 52.00 110 GLY A N 1
ATOM 775 C CA . GLY A 1 110 ? 9.586 1.070 -14.988 1.00 52.00 110 GLY A CA 1
ATOM 776 C C . GLY A 1 110 ? 8.543 0.176 -15.663 1.00 52.00 110 GLY A C 1
ATOM 777 O O . GLY A 1 110 ? 8.575 -0.007 -16.877 1.00 52.00 110 GLY A O 1
ATOM 778 N N . ASP A 1 111 ? 7.617 -0.379 -14.887 1.00 47.00 111 ASP A N 1
ATOM 779 C CA . ASP A 1 111 ? 6.617 -1.310 -15.382 1.00 47.00 111 ASP A CA 1
ATOM 780 C C . ASP A 1 111 ? 5.389 -0.556 -15.915 1.00 47.00 111 ASP A C 1
ATOM 782 O O . ASP A 1 111 ? 4.730 0.178 -15.180 1.00 47.00 111 ASP A O 1
ATOM 786 N N . TYR A 1 112 ? 5.001 -0.833 -17.166 1.00 50.62 112 TYR A N 1
ATOM 787 C CA . TYR A 1 112 ? 3.632 -0.640 -17.676 1.00 50.62 112 TYR A CA 1
ATOM 788 C C . TYR A 1 112 ? 2.658 -1.609 -16.971 1.00 50.62 112 TYR A C 1
ATOM 790 O O . TYR A 1 112 ? 1.886 -2.328 -17.607 1.00 50.62 112 TYR A O 1
ATOM 798 N N . ARG A 1 113 ? 2.712 -1.704 -15.642 1.00 50.47 113 ARG A N 1
ATOM 799 C CA . ARG A 1 113 ? 1.705 -2.421 -14.868 1.00 50.47 113 ARG A CA 1
ATOM 800 C C . ARG A 1 113 ? 0.593 -1.432 -14.589 1.00 50.47 113 ARG A C 1
ATOM 802 O O . ARG A 1 113 ? 0.830 -0.372 -14.020 1.00 50.47 113 ARG A O 1
ATOM 809 N N . ALA A 1 114 ? -0.610 -1.777 -15.043 1.00 55.81 114 ALA A N 1
ATOM 810 C CA . ALA A 1 114 ? -1.802 -1.054 -14.646 1.00 55.81 114 ALA A CA 1
ATOM 811 C C . ALA A 1 114 ? -1.841 -1.052 -13.120 1.00 55.81 114 ALA A C 1
ATOM 813 O O . ALA A 1 114 ? -1.822 -2.115 -12.492 1.00 55.81 114 ALA A O 1
ATOM 814 N N . ASP A 1 115 ? -1.833 0.140 -12.539 1.00 67.69 115 ASP A N 1
ATOM 815 C CA . ASP A 1 115 ? -2.009 0.266 -11.112 1.00 67.69 115 ASP A CA 1
ATOM 816 C C . ASP A 1 115 ? -3.426 -0.196 -10.769 1.00 67.69 115 ASP A C 1
ATOM 818 O O . ASP A 1 115 ? -4.433 0.387 -11.174 1.00 67.69 115 ASP A O 1
ATOM 822 N N . VAL A 1 116 ? -3.490 -1.332 -10.088 1.00 72.94 116 VAL A N 1
ATOM 823 C CA . VAL A 1 116 ? -4.725 -2.059 -9.802 1.00 72.94 116 VAL A CA 1
ATOM 824 C C . VAL A 1 116 ? -5.651 -1.222 -8.934 1.00 72.94 116 VAL A C 1
ATOM 826 O O . VAL A 1 116 ? -6.856 -1.233 -9.147 1.00 72.94 116 VAL A O 1
ATOM 829 N N . LEU A 1 117 ? -5.094 -0.478 -7.976 1.00 79.88 117 LEU A N 1
ATOM 830 C CA . LEU A 1 117 ? -5.893 0.350 -7.077 1.00 79.88 117 LEU A CA 1
ATOM 831 C C . LEU A 1 117 ? -6.394 1.604 -7.798 1.00 79.88 117 LEU A C 1
ATOM 833 O O . LEU A 1 117 ? -7.539 1.996 -7.600 1.00 79.88 117 LEU A O 1
ATOM 837 N N . ALA A 1 118 ? -5.582 2.168 -8.694 1.00 80.94 118 ALA A N 1
ATOM 838 C CA . ALA A 1 118 ? -5.987 3.304 -9.521 1.00 80.94 118 ALA A CA 1
ATOM 839 C C . ALA A 1 118 ? -7.012 2.927 -10.608 1.00 80.94 118 ALA A C 1
ATOM 841 O O . ALA A 1 118 ? -7.736 3.785 -11.105 1.00 80.94 118 ALA A O 1
ATOM 842 N N . SER A 1 119 ? -7.065 1.655 -11.017 1.00 79.25 119 SER A N 1
ATOM 843 C CA . SER A 1 119 ? -7.970 1.177 -12.074 1.00 79.25 119 SER A CA 1
ATOM 844 C C . SER A 1 119 ? -9.237 0.490 -11.559 1.00 79.25 119 SER A C 1
ATOM 846 O O . SER A 1 119 ? -10.236 0.475 -12.281 1.00 79.25 119 SER A O 1
ATOM 848 N N . ALA A 1 120 ? -9.227 -0.056 -10.340 1.00 87.44 120 ALA A N 1
ATOM 849 C CA . ALA A 1 120 ? -10.413 -0.601 -9.684 1.00 87.44 120 ALA A CA 1
ATOM 850 C C . ALA A 1 120 ? -11.309 0.525 -9.155 1.00 87.44 120 ALA A C 1
ATOM 852 O O . ALA A 1 120 ? -10.810 1.500 -8.589 1.00 87.44 120 ALA A O 1
ATOM 853 N N . ARG A 1 121 ? -12.631 0.380 -9.303 1.00 91.75 121 ARG A N 1
ATOM 854 C CA . ARG A 1 121 ? -13.599 1.340 -8.759 1.00 91.75 121 ARG A CA 1
ATOM 855 C C . ARG A 1 121 ? -14.044 0.937 -7.367 1.00 91.75 121 ARG A C 1
ATOM 857 O O . ARG A 1 121 ? -14.157 -0.248 -7.057 1.00 91.75 121 ARG A O 1
ATOM 864 N N . VAL A 1 122 ? -14.405 1.927 -6.563 1.00 94.50 122 VAL A N 1
ATOM 865 C CA . VAL A 1 122 ? -15.037 1.726 -5.256 1.00 94.50 122 VAL A CA 1
ATOM 866 C C . VAL A 1 122 ? -16.272 0.826 -5.361 1.00 94.50 122 VAL A C 1
ATOM 868 O O . VAL A 1 122 ? -16.426 -0.093 -4.555 1.00 94.50 122 VAL A O 1
ATOM 871 N N . SER A 1 123 ? -17.107 1.014 -6.389 1.00 93.44 123 SER A N 1
ATOM 872 C CA . SER A 1 123 ? -18.300 0.189 -6.630 1.00 93.44 123 SER A CA 1
ATOM 873 C C . SER A 1 123 ? -18.023 -1.309 -6.753 1.00 93.44 123 SER A C 1
ATOM 875 O O . SER A 1 123 ? -18.901 -2.113 -6.452 1.00 93.44 123 SER A O 1
ATOM 877 N N . ASP A 1 124 ? -16.821 -1.685 -7.196 1.00 88.56 124 ASP A N 1
ATOM 878 C CA . ASP A 1 124 ? -16.455 -3.080 -7.462 1.00 88.56 124 ASP A CA 1
ATOM 879 C C . ASP A 1 124 ? -16.052 -3.823 -6.179 1.00 88.56 124 ASP A C 1
ATOM 881 O O . ASP A 1 124 ? -15.974 -5.052 -6.155 1.00 88.56 124 ASP A O 1
ATOM 885 N N . VAL A 1 125 ? -15.779 -3.078 -5.105 1.00 89.44 125 VAL A N 1
ATOM 886 C CA . VAL A 1 125 ? -15.138 -3.592 -3.890 1.00 89.44 125 VAL A CA 1
ATOM 887 C C . VAL A 1 125 ? -15.938 -3.257 -2.635 1.00 89.44 125 VAL A C 1
ATOM 889 O O . VAL A 1 125 ? -15.821 -3.958 -1.633 1.00 89.44 125 VAL A O 1
ATOM 892 N N . MET A 1 126 ? -16.761 -2.211 -2.666 1.00 93.50 126 MET A N 1
ATOM 893 C CA . MET A 1 126 ? -17.575 -1.809 -1.525 1.00 93.50 126 MET A CA 1
ATOM 894 C C . MET A 1 126 ? -18.530 -2.916 -1.069 1.00 93.50 126 MET A C 1
ATOM 896 O O . MET A 1 126 ? -19.050 -3.702 -1.861 1.00 93.50 126 MET A O 1
ATOM 900 N N . THR A 1 127 ? -18.836 -2.920 0.225 1.00 92.69 127 THR A N 1
ATOM 901 C CA . THR A 1 127 ? -19.962 -3.695 0.748 1.00 92.69 127 THR A CA 1
ATOM 902 C C . THR A 1 127 ? -21.242 -2.886 0.550 1.00 92.69 127 THR A C 1
ATOM 904 O O . THR A 1 127 ? -21.382 -1.816 1.138 1.00 92.69 127 THR A O 1
ATOM 907 N N . SER A 1 128 ? -22.168 -3.374 -0.281 1.00 91.00 128 SER A N 1
ATOM 908 C CA . SER A 1 128 ? -23.426 -2.669 -0.595 1.00 91.00 128 SER A CA 1
ATOM 909 C C . SER A 1 128 ? -24.517 -2.858 0.467 1.00 91.00 128 SER A C 1
ATOM 911 O O . SER A 1 128 ? -25.334 -1.967 0.684 1.00 91.00 128 SER A O 1
ATOM 913 N N . GLU A 1 129 ? -24.544 -4.008 1.151 1.00 89.56 129 GLU A N 1
ATOM 914 C CA . GLU A 1 129 ? -25.458 -4.252 2.275 1.00 89.56 129 GLU A CA 1
ATOM 915 C C . GLU A 1 129 ? -24.840 -3.721 3.571 1.00 89.56 129 GLU A C 1
ATOM 917 O O . GLU A 1 129 ? -24.111 -4.421 4.274 1.00 89.56 129 GLU A O 1
ATOM 922 N N . VAL A 1 130 ? -25.100 -2.448 3.864 1.00 91.69 130 VAL A N 1
ATOM 923 C CA . VAL A 1 130 ? -24.517 -1.759 5.019 1.00 91.69 130 VAL A CA 1
ATOM 924 C C . VAL A 1 130 ? -25.436 -1.875 6.234 1.00 91.69 130 VAL A C 1
ATOM 926 O O . VAL A 1 130 ? -26.596 -1.462 6.181 1.00 91.69 130 VAL A O 1
ATOM 929 N N . ASP A 1 131 ? -24.918 -2.394 7.352 1.00 91.69 131 ASP A N 1
ATOM 930 C CA . ASP A 1 131 ? -25.606 -2.286 8.644 1.00 91.69 131 ASP A CA 1
ATOM 931 C C . ASP A 1 131 ? -25.500 -0.837 9.139 1.00 91.69 131 ASP A C 1
ATOM 933 O O . ASP A 1 131 ? -24.415 -0.251 9.160 1.00 91.69 131 ASP A O 1
ATOM 937 N N . THR A 1 132 ? -26.630 -0.236 9.500 1.00 93.75 132 THR A N 1
ATOM 938 C CA . THR A 1 132 ? -26.732 1.197 9.815 1.00 93.75 132 THR A CA 1
ATOM 939 C C . THR A 1 132 ? -27.497 1.421 11.109 1.00 93.75 132 THR A C 1
ATOM 941 O O . THR A 1 132 ? -28.298 0.589 11.539 1.00 93.75 132 THR A O 1
ATOM 944 N N . LEU A 1 133 ? -27.265 2.574 11.733 1.00 93.94 133 LEU A N 1
ATOM 945 C CA . LEU A 1 133 ? -28.021 3.020 12.898 1.00 93.94 133 LEU A CA 1
ATOM 946 C C . LEU A 1 133 ? -28.978 4.150 12.500 1.00 93.94 133 LEU A C 1
ATOM 948 O O . LEU A 1 133 ? -28.548 5.131 11.895 1.00 93.94 133 LEU A O 1
ATOM 952 N N . PRO A 1 134 ? -30.271 4.073 12.843 1.00 94.38 134 PRO A N 1
ATOM 953 C CA . PRO A 1 134 ? -31.166 5.217 12.724 1.00 94.38 134 PRO A CA 1
ATOM 954 C C . PRO A 1 134 ? -30.673 6.426 13.534 1.00 94.38 134 PRO A C 1
ATOM 956 O O . PRO A 1 134 ? -30.148 6.285 14.637 1.00 94.38 134 PRO A O 1
ATOM 959 N N . SER A 1 135 ? -30.923 7.643 13.052 1.00 92.25 135 SER A N 1
ATOM 960 C CA . SER A 1 135 ? -30.579 8.879 13.778 1.00 92.25 135 SER A CA 1
ATOM 961 C C . SER A 1 135 ? -31.274 9.038 15.138 1.00 92.25 135 SER A C 1
ATOM 963 O O . SER A 1 135 ? -30.827 9.819 15.976 1.00 92.25 135 SER A O 1
ATOM 965 N N . THR A 1 136 ? -32.352 8.285 15.371 1.00 92.75 136 THR A N 1
ATOM 966 C CA . THR A 1 136 ? -33.085 8.225 16.642 1.00 92.75 136 THR A CA 1
ATOM 967 C C . THR A 1 136 ? -32.520 7.201 17.627 1.00 92.75 136 THR A C 1
ATOM 969 O O . THR A 1 136 ? -33.052 7.084 18.728 1.00 92.75 136 THR A O 1
ATOM 972 N N . THR A 1 137 ? -31.499 6.427 17.244 1.00 94.31 137 THR A N 1
ATOM 973 C CA . THR A 1 137 ? -30.860 5.437 18.117 1.00 94.31 137 THR A CA 1
ATOM 974 C C . THR A 1 137 ? -30.215 6.117 19.320 1.00 94.31 137 THR A C 1
ATOM 976 O O . THR A 1 137 ? -29.626 7.196 19.202 1.00 94.31 137 THR A O 1
ATOM 979 N N . THR A 1 138 ? -30.336 5.485 20.486 1.00 95.25 138 THR A N 1
ATOM 980 C CA . THR A 1 138 ? -29.740 5.981 21.728 1.00 95.25 138 THR A CA 1
ATOM 981 C C . THR A 1 138 ? -28.293 5.505 21.874 1.00 95.25 138 THR A C 1
ATOM 983 O O . THR A 1 138 ? -27.872 4.530 21.245 1.00 95.25 138 THR A O 1
ATOM 986 N N . VAL A 1 139 ? -27.508 6.186 22.709 1.00 93.81 139 VAL A N 1
ATOM 987 C CA . VAL A 1 139 ? -26.130 5.776 23.017 1.00 93.81 139 VAL A CA 1
ATOM 988 C C . VAL A 1 139 ? -26.097 4.376 23.645 1.00 93.81 139 VAL A C 1
ATOM 990 O O . VAL A 1 139 ? -25.230 3.578 23.288 1.00 93.81 139 VAL A O 1
ATOM 993 N N . GLY A 1 140 ? -27.052 4.045 24.520 1.00 91.00 140 GLY A N 1
ATOM 994 C CA . GLY A 1 140 ? -27.169 2.722 25.140 1.00 91.00 140 GLY A CA 1
ATOM 995 C C . GLY A 1 140 ? -27.407 1.608 24.118 1.00 91.00 140 GLY A C 1
ATOM 996 O O . GLY A 1 140 ? -26.650 0.638 24.080 1.00 91.00 140 GLY A O 1
ATOM 997 N N . ASP A 1 141 ? -28.377 1.788 23.216 1.00 91.88 141 ASP A N 1
ATOM 998 C CA . ASP A 1 141 ? -28.657 0.809 22.154 1.00 91.88 141 ASP A CA 1
ATOM 999 C C . ASP A 1 141 ? -27.447 0.614 21.226 1.00 91.88 141 ASP A C 1
ATOM 1001 O O . ASP A 1 141 ? -27.154 -0.499 20.777 1.00 91.88 141 ASP A O 1
ATOM 1005 N N . ALA A 1 142 ? -26.710 1.694 20.940 1.00 90.88 142 ALA A N 1
ATOM 1006 C CA . ALA A 1 142 ? -25.488 1.613 20.152 1.00 90.88 142 ALA A CA 1
ATOM 1007 C C . ALA A 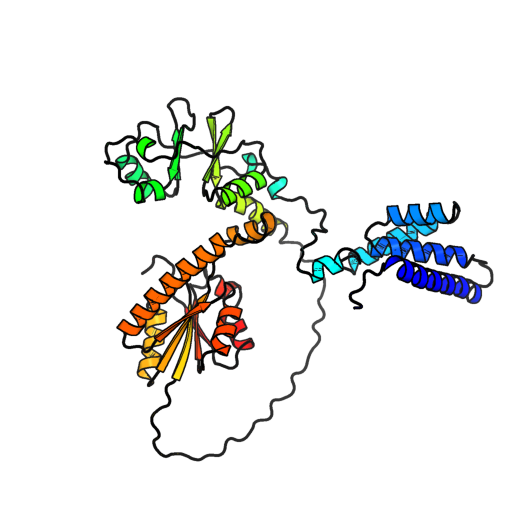1 142 ? -24.405 0.797 20.878 1.00 90.88 142 ALA A C 1
ATOM 1009 O O . ALA A 1 142 ? -23.805 -0.083 20.258 1.00 90.88 142 ALA A O 1
ATOM 1010 N N . LYS A 1 143 ? -24.182 1.009 22.186 1.00 89.38 143 LYS A N 1
ATOM 1011 C CA . LYS A 1 143 ? -23.240 0.201 22.993 1.00 89.38 143 LYS A CA 1
ATOM 1012 C C . LYS A 1 143 ? -23.573 -1.290 22.924 1.00 89.38 143 LYS A C 1
ATOM 1014 O O . LYS A 1 143 ? -22.670 -2.108 22.721 1.00 89.38 143 LYS A O 1
ATOM 1019 N N . ASP A 1 144 ? -24.852 -1.641 23.018 1.00 88.50 144 ASP A N 1
ATOM 1020 C CA . ASP A 1 144 ? -25.311 -3.025 22.884 1.00 88.50 144 ASP A CA 1
ATOM 1021 C C . ASP A 1 144 ? -25.018 -3.589 21.489 1.00 88.50 144 ASP A C 1
ATOM 1023 O O . ASP A 1 144 ? -24.519 -4.717 21.366 1.00 88.50 144 ASP A O 1
ATOM 1027 N N . ARG A 1 145 ? -25.248 -2.792 20.437 1.00 88.12 145 ARG A N 1
ATOM 1028 C CA . ARG A 1 145 ? -24.958 -3.172 19.047 1.00 88.12 145 ARG A CA 1
ATOM 1029 C C . ARG A 1 145 ? -23.469 -3.417 18.810 1.00 88.12 145 ARG A C 1
ATOM 1031 O O . ARG A 1 145 ? -23.117 -4.411 18.182 1.00 88.12 145 ARG A O 1
ATOM 1038 N N . PHE A 1 146 ? -22.589 -2.570 19.342 1.00 84.81 146 PHE A N 1
ATOM 1039 C CA . PHE A 1 146 ? -21.137 -2.760 19.244 1.00 84.81 146 PHE A CA 1
ATOM 1040 C C . PHE A 1 146 ? -20.627 -3.942 20.077 1.00 84.81 146 PHE A C 1
ATOM 1042 O O . PHE A 1 146 ? -19.637 -4.571 19.702 1.00 84.81 146 PHE A O 1
ATOM 1049 N N . SER A 1 147 ? -21.286 -4.263 21.192 1.00 80.56 147 SER A N 1
ATOM 1050 C CA . SER A 1 147 ? -20.865 -5.356 22.077 1.00 80.56 147 SER A CA 1
ATOM 1051 C C . SER A 1 147 ? -21.183 -6.736 21.495 1.00 80.56 147 SER A C 1
ATOM 1053 O O . SER A 1 147 ? -20.412 -7.673 21.683 1.00 80.56 147 SER A O 1
ATOM 1055 N N . HIS A 1 148 ? -22.288 -6.855 20.753 1.00 75.06 148 HIS A N 1
ATOM 1056 C CA . HIS A 1 148 ? -22.739 -8.115 20.146 1.00 75.06 148 HIS A CA 1
ATOM 1057 C C . HIS A 1 148 ? -22.470 -8.202 18.635 1.00 75.06 148 HIS A C 1
ATOM 1059 O O . HIS A 1 148 ? -22.643 -9.266 18.041 1.00 75.06 148 HIS A O 1
ATOM 1065 N N . GLY A 1 149 ? -22.081 -7.092 18.005 1.00 72.50 149 GLY A N 1
ATOM 1066 C CA . GLY A 1 149 ? -21.877 -6.982 16.565 1.00 72.50 149 GLY A CA 1
ATOM 1067 C C . GLY A 1 149 ? -20.408 -7.112 16.133 1.00 72.50 149 GLY A C 1
ATOM 1068 O O . GLY A 1 149 ? -19.499 -6.744 16.882 1.00 72.50 149 GLY A O 1
ATOM 1069 N N . PRO A 1 150 ? -20.156 -7.578 14.894 1.00 75.31 150 PRO A N 1
ATOM 1070 C CA . PRO A 1 150 ? -18.806 -7.745 14.353 1.00 75.31 150 PRO A CA 1
ATOM 1071 C C . PRO A 1 150 ? -18.181 -6.434 13.842 1.00 75.31 150 PRO A C 1
ATOM 1073 O O . PRO A 1 150 ? -17.006 -6.416 13.484 1.00 75.31 150 PRO A O 1
ATOM 1076 N N . HIS A 1 151 ? -18.948 -5.343 13.775 1.00 82.12 151 HIS A N 1
ATOM 1077 C CA . HIS A 1 151 ? -18.524 -4.106 13.120 1.00 82.12 151 HIS A CA 1
ATOM 1078 C C . HIS A 1 151 ? -17.819 -3.130 14.079 1.00 82.12 151 HIS A C 1
ATOM 1080 O O . HIS A 1 151 ? -18.142 -3.016 15.270 1.00 82.12 151 HIS A O 1
ATOM 1086 N N . GLY A 1 152 ? -16.811 -2.434 13.543 1.00 80.62 152 GLY A N 1
ATOM 1087 C CA . GLY A 1 152 ? -16.005 -1.433 14.251 1.00 80.62 152 GLY A CA 1
ATOM 1088 C C . GLY A 1 152 ? -16.536 -0.003 14.131 1.00 80.62 152 GLY A C 1
ATOM 1089 O O . GLY A 1 152 ? -16.166 0.846 14.945 1.00 80.62 152 GLY A O 1
ATOM 1090 N N . ALA A 1 153 ? -17.427 0.248 13.172 1.00 88.50 153 ALA A N 1
ATOM 1091 C CA . ALA A 1 153 ? -18.135 1.508 12.980 1.00 88.50 153 ALA A CA 1
ATOM 1092 C C . ALA A 1 153 ? -19.486 1.276 12.285 1.00 88.50 153 ALA A C 1
ATOM 1094 O O . ALA A 1 153 ? -19.657 0.268 11.599 1.00 88.50 153 ALA A O 1
ATOM 1095 N N . PHE A 1 154 ? -20.413 2.221 12.446 1.00 92.81 154 PHE A N 1
ATOM 1096 C CA . PHE A 1 154 ? -21.714 2.235 11.781 1.00 92.81 154 PHE A CA 1
ATOM 1097 C C . PHE A 1 154 ? -22.013 3.622 11.194 1.00 92.81 154 PHE A C 1
ATOM 1099 O O . PHE A 1 154 ? -21.818 4.631 11.882 1.00 92.81 154 PHE A O 1
ATOM 1106 N N . PRO A 1 155 ? -22.549 3.692 9.966 1.00 94.31 155 PRO A N 1
ATOM 1107 C CA . PRO A 1 155 ? -23.179 4.901 9.458 1.00 94.31 155 PRO A CA 1
ATOM 1108 C C . PRO A 1 155 ? -24.504 5.161 10.173 1.00 94.31 155 PRO A C 1
ATOM 1110 O O . PRO A 1 155 ? -25.325 4.255 10.351 1.00 94.31 155 PRO A O 1
ATOM 1113 N N . VAL A 1 156 ? -24.724 6.414 10.559 1.00 94.75 156 VAL A N 1
ATOM 1114 C CA . VAL A 1 156 ? -25.979 6.897 11.129 1.00 94.75 156 VAL A CA 1
ATOM 1115 C C . VAL A 1 156 ? -26.812 7.518 10.016 1.00 94.75 156 VAL A C 1
ATOM 1117 O O . VAL A 1 156 ? -26.390 8.495 9.393 1.00 94.75 156 VAL A O 1
ATOM 1120 N N . VAL A 1 157 ? -27.999 6.968 9.771 1.00 94.56 157 VAL A N 1
ATOM 1121 C CA . VAL A 1 157 ? -28.855 7.350 8.641 1.00 94.56 157 VAL A CA 1
ATOM 1122 C C . VAL A 1 157 ? -30.170 7.988 9.080 1.00 94.56 157 VAL A C 1
ATOM 1124 O O . VAL A 1 157 ? -30.717 7.689 10.146 1.00 94.56 157 VAL A O 1
ATOM 1127 N N . ASP A 1 158 ? -30.692 8.887 8.247 1.00 92.75 158 ASP A N 1
ATOM 1128 C CA . ASP A 1 158 ? -32.045 9.422 8.396 1.00 92.75 158 ASP A CA 1
ATOM 1129 C C . ASP A 1 158 ? -33.116 8.453 7.852 1.00 92.75 158 ASP A C 1
ATOM 1131 O O . ASP A 1 158 ? -32.822 7.419 7.249 1.00 92.75 158 ASP A O 1
ATOM 1135 N N . ALA A 1 159 ? -34.392 8.807 8.024 1.00 89.69 159 ALA A N 1
ATOM 1136 C CA . ALA A 1 159 ? -35.513 8.012 7.513 1.00 89.69 159 ALA A CA 1
ATOM 1137 C C . ALA A 1 159 ? -35.562 7.902 5.971 1.00 89.69 159 ALA A C 1
ATOM 1139 O O . ALA A 1 159 ? -36.306 7.077 5.444 1.00 89.69 159 ALA A O 1
ATOM 1140 N N . ASN A 1 160 ? -34.798 8.725 5.245 1.00 88.25 160 ASN A N 1
ATOM 1141 C CA . ASN A 1 160 ? -34.723 8.746 3.784 1.00 88.25 160 ASN A CA 1
ATOM 1142 C C . ASN A 1 160 ? -33.476 8.020 3.238 1.00 88.25 160 ASN A C 1
ATOM 1144 O O . ASN A 1 160 ? -33.257 8.043 2.023 1.00 88.25 160 ASN A O 1
ATOM 1148 N N . GLY A 1 161 ? -32.660 7.407 4.108 1.00 86.38 161 GLY A N 1
ATOM 1149 C CA . GLY A 1 161 ? -31.428 6.702 3.741 1.00 86.38 161 GLY A CA 1
ATOM 1150 C C . GLY A 1 161 ? -30.217 7.612 3.495 1.00 86.38 161 GLY A C 1
ATOM 1151 O O . GLY A 1 161 ? -29.256 7.196 2.846 1.00 86.38 161 GLY A O 1
ATOM 1152 N N . ARG A 1 162 ? -30.248 8.861 3.971 1.00 92.06 162 ARG A N 1
ATOM 1153 C CA . ARG A 1 162 ? -29.098 9.775 3.910 1.00 92.06 162 ARG A CA 1
ATOM 1154 C C . ARG A 1 162 ? -28.167 9.526 5.085 1.00 92.06 162 ARG A C 1
ATOM 1156 O O . ARG A 1 162 ? -28.630 9.467 6.222 1.00 92.06 162 ARG A O 1
ATOM 1163 N N . CYS A 1 163 ? -26.868 9.428 4.817 1.00 92.94 163 CYS A N 1
ATOM 1164 C CA . CYS A 1 163 ? -25.851 9.336 5.861 1.00 92.94 163 CYS A CA 1
ATOM 1165 C C . CYS A 1 163 ? -25.672 10.710 6.519 1.00 92.94 163 CYS A C 1
ATOM 1167 O O . CYS A 1 163 ? -25.303 11.670 5.849 1.00 92.94 163 CYS A O 1
ATOM 1169 N N . LEU A 1 164 ? -25.967 10.810 7.815 1.00 91.94 164 LEU A N 1
ATOM 1170 C CA . LEU A 1 164 ? -25.847 12.050 8.590 1.00 91.94 164 LEU A CA 1
ATOM 1171 C C . LEU A 1 164 ? -24.558 12.110 9.409 1.00 91.94 164 LEU A C 1
ATOM 1173 O O . LEU A 1 164 ? -24.048 13.196 9.667 1.00 91.94 164 LEU A O 1
ATOM 1177 N N . ALA A 1 165 ? -24.085 10.958 9.882 1.00 92.06 165 ALA A N 1
ATOM 1178 C CA . ALA A 1 165 ? -22.916 10.863 10.742 1.00 92.06 165 ALA A CA 1
ATOM 1179 C C . ALA A 1 165 ? -22.293 9.465 10.664 1.00 92.06 165 ALA A C 1
ATOM 1181 O O . ALA A 1 165 ? -22.940 8.509 10.239 1.00 92.06 165 ALA A O 1
ATOM 1182 N N . MET A 1 166 ? -21.061 9.338 11.137 1.00 92.94 166 MET A N 1
ATOM 1183 C CA . MET A 1 166 ? -20.395 8.061 11.385 1.00 92.94 166 MET A CA 1
ATOM 1184 C C . MET A 1 166 ? -20.151 7.910 12.883 1.00 92.94 166 MET A C 1
ATOM 1186 O O . MET A 1 166 ? -19.753 8.866 13.545 1.00 92.94 166 MET A O 1
ATOM 1190 N N . VAL A 1 167 ? -20.374 6.717 13.428 1.00 91.75 167 VAL A N 1
ATOM 1191 C CA . VAL A 1 167 ? -19.995 6.397 14.809 1.00 91.75 167 VAL A CA 1
ATOM 1192 C C . VAL A 1 167 ? -19.068 5.194 14.819 1.00 91.75 167 VAL A C 1
ATOM 1194 O O . VAL A 1 167 ? -19.396 4.139 14.278 1.00 91.75 167 VAL A O 1
ATOM 1197 N N . ALA A 1 168 ? -17.897 5.347 15.427 1.00 87.56 168 ALA A N 1
ATOM 1198 C CA . ALA A 1 168 ? -16.932 4.281 15.629 1.00 87.56 168 ALA A CA 1
ATOM 1199 C C . ALA A 1 168 ? -16.949 3.800 17.083 1.00 87.56 168 ALA A C 1
ATOM 1201 O O . ALA A 1 168 ? -17.354 4.507 18.007 1.00 87.56 168 ALA A O 1
ATOM 1202 N N . ARG A 1 169 ? -16.444 2.586 17.316 1.00 83.88 169 ARG A N 1
ATOM 1203 C CA . ARG A 1 169 ? -16.348 2.017 18.670 1.00 83.88 169 ARG A CA 1
ATOM 1204 C C . ARG A 1 169 ? -15.532 2.901 19.622 1.00 83.88 169 ARG A C 1
ATOM 1206 O O . ARG A 1 169 ? -15.826 2.951 20.811 1.00 83.88 169 ARG A O 1
ATOM 1213 N N . VAL A 1 170 ? -14.527 3.607 19.098 1.00 79.31 170 VAL A N 1
ATOM 1214 C CA . VAL A 1 170 ? -13.695 4.538 19.874 1.00 79.31 170 VAL A CA 1
ATOM 1215 C C . VAL A 1 170 ? -14.485 5.749 20.380 1.00 79.31 170 VAL A C 1
ATOM 1217 O O . VAL A 1 170 ? -14.222 6.209 21.489 1.00 79.31 170 VAL A O 1
ATOM 1220 N N . ASP A 1 171 ? -15.499 6.218 19.647 1.00 84.19 171 ASP A N 1
ATOM 1221 C CA . ASP A 1 171 ? -16.324 7.358 20.068 1.00 84.19 171 ASP A CA 1
ATOM 1222 C C . ASP A 1 171 ? -17.119 7.019 21.332 1.00 84.19 171 ASP A C 1
ATOM 1224 O O . ASP A 1 171 ? -17.185 7.822 22.256 1.00 84.19 171 ASP A O 1
ATOM 1228 N N . LEU A 1 172 ? -17.638 5.790 21.422 1.00 83.50 172 LEU A N 1
ATOM 1229 C CA . LEU A 1 172 ? -18.361 5.291 22.599 1.00 83.50 172 LEU A CA 1
ATOM 1230 C C . LEU A 1 172 ? -17.478 5.105 23.838 1.00 83.50 172 LEU A C 1
ATOM 1232 O O . LEU A 1 172 ? -17.991 5.085 24.955 1.00 83.50 172 LEU A O 1
ATOM 1236 N N . LEU A 1 173 ? -16.172 4.911 23.644 1.00 77.94 173 LEU A N 1
ATOM 1237 C CA . LEU A 1 173 ? -15.206 4.730 24.729 1.00 77.94 173 LEU A CA 1
ATOM 1238 C C . LEU A 1 173 ? -14.620 6.059 25.211 1.00 77.94 173 LEU A C 1
ATOM 1240 O O . LEU A 1 173 ? -14.251 6.180 26.376 1.00 77.94 173 LEU A O 1
ATOM 1244 N N . THR A 1 174 ? -14.493 7.034 24.310 1.00 76.56 174 THR A N 1
ATOM 1245 C CA . THR A 1 174 ? -13.798 8.302 24.576 1.00 76.56 174 THR A CA 1
ATOM 1246 C C . THR A 1 174 ? -14.742 9.453 24.903 1.00 76.56 174 THR A C 1
ATOM 1248 O O . THR A 1 174 ? -14.337 10.378 25.607 1.00 76.56 174 THR A O 1
ATOM 1251 N N . ARG A 1 175 ? -15.990 9.415 24.421 1.00 81.62 175 ARG A N 1
ATOM 1252 C CA . ARG A 1 175 ? -16.983 10.473 24.637 1.00 81.62 175 ARG A CA 1
ATOM 1253 C C . ARG A 1 175 ? -18.011 10.017 25.666 1.00 81.62 175 ARG A C 1
ATOM 1255 O O . ARG A 1 175 ? -18.737 9.052 25.447 1.00 81.62 175 ARG A O 1
ATOM 1262 N N . ASP A 1 176 ? -18.073 10.735 26.783 1.00 82.19 176 ASP A N 1
ATOM 1263 C CA . ASP A 1 176 ? -19.037 10.458 27.844 1.00 82.19 176 ASP A CA 1
ATOM 1264 C C . ASP A 1 176 ? -20.401 11.068 27.494 1.00 82.19 176 ASP A C 1
ATOM 1266 O O . ASP A 1 176 ? -20.528 12.277 27.285 1.00 82.19 176 ASP A O 1
ATOM 1270 N N . ALA A 1 177 ? -21.417 10.217 27.398 1.00 88.38 177 ALA A N 1
ATOM 1271 C CA . ALA A 1 177 ? -22.794 10.601 27.134 1.00 88.38 177 ALA A CA 1
ATOM 1272 C C . ALA A 1 177 ? -23.741 9.632 27.857 1.00 88.38 177 ALA A C 1
ATOM 1274 O O . ALA A 1 177 ? -23.455 8.429 27.915 1.00 88.38 177 ALA A O 1
ATOM 1275 N N . PRO A 1 178 ? -24.865 10.130 28.405 1.00 90.81 178 PRO A N 1
ATOM 1276 C CA . PRO A 1 178 ? -25.829 9.277 29.080 1.00 90.81 178 PRO A CA 1
ATOM 1277 C C . PRO A 1 178 ? -26.507 8.340 28.074 1.00 90.81 178 PRO A C 1
ATOM 1279 O O . PRO A 1 178 ? -26.674 8.680 26.902 1.00 90.81 178 PRO A O 1
ATOM 1282 N N . ASP A 1 179 ? -26.881 7.146 28.530 1.00 90.88 179 ASP A N 1
ATOM 1283 C CA . ASP A 1 179 ? -27.341 6.068 27.645 1.00 90.88 179 ASP A CA 1
ATOM 1284 C C . ASP A 1 179 ? -28.638 6.408 26.894 1.00 90.88 179 ASP A C 1
ATOM 1286 O O . ASP A 1 179 ? -28.862 5.880 25.810 1.00 90.88 179 ASP A O 1
ATOM 1290 N N . ASP A 1 180 ? -29.465 7.309 27.428 1.00 91.31 180 ASP A N 1
ATOM 1291 C CA . ASP A 1 180 ? -30.708 7.790 26.821 1.00 91.31 180 ASP A CA 1
ATOM 1292 C C . ASP A 1 180 ? -30.508 8.944 25.820 1.00 91.31 180 ASP A C 1
ATOM 1294 O O . ASP A 1 180 ? -31.455 9.331 25.128 1.00 91.31 180 ASP A O 1
ATOM 1298 N N . ALA A 1 181 ? -29.293 9.491 25.701 1.00 92.00 181 ALA A N 1
ATOM 1299 C CA . ALA A 1 181 ? -28.991 10.523 24.716 1.00 92.00 181 ALA A CA 1
ATOM 1300 C C . ALA A 1 181 ? -29.029 9.974 23.283 1.00 92.00 181 ALA A C 1
ATOM 1302 O O . ALA A 1 181 ? -28.741 8.805 23.024 1.00 92.00 181 ALA A O 1
ATOM 1303 N N . ALA A 1 182 ? -29.334 10.855 22.328 1.00 91.81 182 ALA A N 1
ATOM 1304 C CA . ALA A 1 182 ? -29.282 10.528 20.908 1.00 91.81 182 ALA A CA 1
ATOM 1305 C C . ALA A 1 182 ? -27.838 10.267 20.448 1.00 91.81 182 ALA A C 1
ATOM 1307 O O . ALA A 1 182 ? -26.918 11.003 20.811 1.00 91.81 182 ALA A O 1
ATOM 1308 N N . ILE A 1 183 ? -27.656 9.279 19.569 1.00 92.19 183 ILE A N 1
ATOM 1309 C CA . ILE A 1 183 ? -26.338 8.860 19.067 1.00 92.19 183 ILE A CA 1
ATOM 1310 C C . ILE A 1 183 ? -25.562 9.989 18.370 1.00 92.19 183 ILE A C 1
ATOM 1312 O O . ILE A 1 183 ? -24.335 10.036 18.422 1.00 92.19 183 ILE A O 1
ATOM 1316 N N . LEU A 1 184 ? -26.276 10.953 17.779 1.00 90.69 184 LEU A N 1
ATOM 1317 C CA . LEU A 1 184 ? -25.696 12.122 17.109 1.00 90.69 184 LEU A CA 1
ATOM 1318 C C . LEU A 1 184 ? -24.871 13.028 18.037 1.00 90.69 184 LEU A C 1
ATOM 1320 O O . LEU A 1 184 ? -24.073 13.814 17.544 1.00 90.69 184 LEU A O 1
ATOM 1324 N N . VAL A 1 185 ? -25.041 12.931 19.361 1.00 88.38 185 VAL A N 1
ATOM 1325 C CA . VAL A 1 185 ? -24.245 13.709 20.328 1.00 88.38 185 VAL A CA 1
ATOM 1326 C C . VAL A 1 185 ? -22.782 13.259 20.340 1.00 88.38 185 VAL A C 1
ATOM 1328 O O . VAL A 1 185 ? -21.892 14.066 20.603 1.00 88.38 185 VAL A O 1
ATOM 1331 N N . ILE A 1 186 ? -22.530 11.981 20.048 1.00 87.69 186 ILE A N 1
ATOM 1332 C CA . ILE A 1 186 ? -21.183 11.405 20.050 1.00 87.69 186 ILE A CA 1
ATOM 1333 C C . ILE A 1 186 ? -20.673 11.059 18.652 1.00 87.69 186 ILE A C 1
ATOM 1335 O O . ILE A 1 186 ? -19.460 10.985 18.480 1.00 87.69 186 ILE A O 1
ATOM 1339 N N . ALA A 1 187 ? -21.556 10.881 17.668 1.00 88.12 187 ALA A N 1
ATOM 1340 C CA . ALA A 1 187 ? -21.176 10.566 16.295 1.00 88.12 187 ALA A CA 1
ATOM 1341 C C . ALA A 1 187 ? -20.423 11.729 15.618 1.00 88.12 187 ALA A C 1
ATOM 1343 O O . ALA A 1 187 ? -20.655 12.903 15.917 1.00 88.12 187 ALA A O 1
ATOM 1344 N N . SER A 1 188 ? -19.530 11.409 14.682 1.00 86.06 188 SER A N 1
ATOM 1345 C CA . SER A 1 188 ? -18.882 12.400 13.822 1.00 86.06 188 SER A CA 1
ATOM 1346 C C . SER A 1 188 ? -19.820 12.801 12.688 1.00 86.06 188 SER A C 1
ATOM 1348 O O . SER A 1 188 ? -20.157 11.979 11.836 1.00 86.06 188 SER A O 1
ATOM 1350 N N . THR A 1 189 ? -20.253 14.061 12.679 1.00 85.25 189 THR A N 1
ATOM 1351 C CA . THR A 1 189 ? -21.123 14.623 11.632 1.00 85.25 189 THR A CA 1
ATOM 1352 C C . THR A 1 189 ? -20.357 15.112 10.407 1.00 85.25 189 THR A C 1
ATOM 1354 O O . THR A 1 189 ? -20.972 15.360 9.375 1.00 85.25 189 THR A O 1
ATOM 1357 N N . ASP A 1 190 ? -19.035 15.270 10.514 1.00 84.94 190 ASP A N 1
ATOM 1358 C CA . ASP A 1 190 ? -18.178 15.544 9.361 1.00 84.94 190 ASP A CA 1
ATOM 1359 C C . ASP A 1 190 ? -17.834 14.212 8.691 1.00 84.94 190 ASP A C 1
ATOM 1361 O O . ASP A 1 190 ? -16.885 13.515 9.059 1.00 84.94 190 ASP A O 1
ATOM 1365 N N . VAL A 1 191 ? -18.738 13.774 7.817 1.00 85.19 191 VAL A N 1
ATOM 1366 C CA . VAL A 1 191 ? -18.668 12.457 7.189 1.00 85.19 191 VAL A CA 1
ATOM 1367 C C . VAL A 1 191 ? -17.748 12.530 5.980 1.00 85.19 191 VAL A C 1
ATOM 1369 O O . VAL A 1 191 ? -18.167 12.904 4.885 1.00 85.19 191 VAL A O 1
ATOM 1372 N N . LEU A 1 192 ? -16.504 12.104 6.178 1.00 90.56 192 LEU A N 1
ATOM 1373 C CA . LEU A 1 192 ? -15.612 11.758 5.077 1.00 90.56 192 LEU A CA 1
ATOM 1374 C C . LEU A 1 192 ? -16.250 10.618 4.281 1.00 90.56 192 LEU A C 1
ATOM 1376 O O . LEU A 1 192 ? -16.602 9.583 4.846 1.00 90.56 192 LEU A O 1
ATOM 1380 N N . SER A 1 193 ? -16.457 10.836 2.989 1.00 93.56 193 SER A N 1
ATOM 1381 C CA . SER A 1 193 ? -17.167 9.914 2.104 1.00 93.56 193 SER A CA 1
ATOM 1382 C C . SER A 1 193 ? -16.498 9.862 0.742 1.00 93.56 193 SER A C 1
ATOM 1384 O O . SER A 1 193 ? -15.670 10.712 0.421 1.00 93.56 193 SER A O 1
ATOM 1386 N N . ILE A 1 194 ? -16.855 8.843 -0.030 1.00 95.62 194 ILE A N 1
ATOM 1387 C CA . ILE A 1 194 ? -16.318 8.605 -1.367 1.00 95.62 194 ILE A CA 1
ATOM 1388 C C . ILE A 1 194 ? -17.449 8.257 -2.340 1.00 95.62 194 ILE A C 1
ATOM 1390 O O . ILE A 1 194 ? -18.467 7.695 -1.922 1.00 95.62 194 ILE A O 1
ATOM 1394 N N . GLU A 1 195 ? -17.299 8.585 -3.621 1.00 96.25 195 GLU A N 1
ATOM 1395 C CA . GLU A 1 195 ? -18.283 8.243 -4.647 1.00 96.25 195 GLU A CA 1
ATOM 1396 C C . GLU A 1 195 ? -18.054 6.814 -5.175 1.00 96.25 195 GLU A C 1
ATOM 1398 O O . GLU A 1 195 ? -16.929 6.309 -5.201 1.00 96.25 195 GLU A O 1
ATOM 1403 N N . PRO A 1 196 ? -19.104 6.115 -5.649 1.00 95.12 196 PRO A N 1
ATOM 1404 C CA . PRO A 1 196 ? -18.954 4.767 -6.203 1.00 95.12 196 PRO A CA 1
ATOM 1405 C C . PRO A 1 196 ? -18.068 4.725 -7.458 1.00 95.12 196 PRO A C 1
ATOM 1407 O O . PRO A 1 196 ? -17.535 3.668 -7.803 1.00 95.12 196 PRO A O 1
ATOM 1410 N N . THR A 1 197 ? -17.930 5.853 -8.160 1.00 93.75 197 THR A N 1
ATOM 1411 C CA . THR A 1 197 ? -17.121 5.977 -9.375 1.00 93.75 197 THR A CA 1
ATOM 1412 C C . THR A 1 197 ? -15.646 6.243 -9.121 1.00 93.75 197 THR A C 1
ATOM 1414 O O . THR A 1 197 ? -14.871 6.057 -10.066 1.00 93.75 197 THR A O 1
ATOM 1417 N N . ASP A 1 198 ? -15.278 6.644 -7.905 1.00 94.88 198 ASP A N 1
ATOM 1418 C CA . ASP A 1 198 ? -13.897 6.932 -7.527 1.00 94.88 198 ASP A CA 1
ATOM 1419 C C . ASP A 1 198 ? -13.050 5.659 -7.530 1.00 94.88 198 ASP A C 1
ATOM 1421 O O . ASP A 1 198 ? -13.561 4.527 -7.538 1.00 94.88 198 ASP A O 1
ATOM 1425 N N . SER A 1 199 ? -11.733 5.839 -7.572 1.00 92.25 199 SER A N 1
ATOM 1426 C CA . SER A 1 199 ? -10.808 4.717 -7.566 1.00 92.25 199 SER A CA 1
ATOM 1427 C C . SER A 1 199 ? -10.603 4.171 -6.153 1.00 92.25 199 SER A C 1
ATOM 1429 O O . SER A 1 199 ? -10.776 4.852 -5.141 1.00 92.25 199 SER A O 1
ATOM 1431 N N . VAL A 1 200 ? -10.195 2.907 -6.068 1.00 90.81 200 VAL A N 1
ATOM 1432 C CA . VAL A 1 200 ? -9.789 2.306 -4.790 1.00 90.81 200 VAL A CA 1
ATOM 1433 C C . VAL A 1 200 ? -8.536 2.997 -4.234 1.00 90.81 200 VAL A C 1
ATOM 1435 O O . VAL A 1 200 ? -8.338 3.004 -3.020 1.00 90.81 200 VAL A O 1
ATOM 1438 N N . LEU A 1 201 ? -7.705 3.594 -5.095 1.00 86.56 201 LEU A N 1
ATOM 1439 C CA . LEU A 1 201 ? -6.572 4.415 -4.678 1.00 86.56 201 LEU A CA 1
ATOM 1440 C C . LEU A 1 201 ? -7.033 5.680 -3.941 1.00 86.56 201 LEU A C 1
ATOM 1442 O O . LEU A 1 201 ? -6.540 5.924 -2.847 1.00 86.56 201 LEU A O 1
ATOM 1446 N N . ASP A 1 202 ? -8.033 6.396 -4.461 1.00 89.31 202 ASP A N 1
ATOM 1447 C CA . ASP A 1 202 ? -8.607 7.575 -3.786 1.00 89.31 202 ASP A CA 1
ATOM 1448 C C . ASP A 1 202 ? -9.153 7.194 -2.396 1.00 89.31 202 ASP A C 1
ATOM 1450 O O . ASP A 1 202 ? -8.946 7.893 -1.404 1.00 89.31 202 ASP A O 1
ATOM 1454 N N . ALA A 1 203 ? -9.795 6.021 -2.298 1.00 90.50 203 ALA A N 1
ATOM 1455 C CA . ALA A 1 203 ? -10.267 5.477 -1.025 1.00 90.50 203 ALA A CA 1
ATOM 1456 C C . ALA A 1 203 ? -9.115 5.204 -0.046 1.00 90.50 203 ALA A C 1
ATOM 1458 O O . ALA A 1 203 ? -9.246 5.448 1.152 1.00 90.50 203 ALA A O 1
ATOM 1459 N N . LEU A 1 204 ? -8.000 4.662 -0.543 1.00 85.50 204 LEU A N 1
ATOM 1460 C CA . LEU A 1 204 ? -6.818 4.368 0.261 1.00 85.50 204 LEU A CA 1
ATOM 1461 C C . LEU A 1 204 ? -6.160 5.651 0.771 1.00 85.50 204 LEU A C 1
ATOM 1463 O O . LEU A 1 204 ? -5.868 5.724 1.962 1.00 85.50 204 LEU A O 1
ATOM 1467 N N . GLU A 1 205 ? -5.955 6.637 -0.102 1.00 83.19 205 GLU A N 1
ATOM 1468 C CA . GLU A 1 205 ? -5.373 7.936 0.256 1.00 83.19 205 GLU A CA 1
ATOM 1469 C C . GLU A 1 205 ? -6.197 8.605 1.358 1.00 83.19 205 GLU A C 1
ATOM 1471 O O . GLU A 1 205 ? -5.661 8.925 2.415 1.00 83.19 205 GLU A O 1
ATOM 1476 N N . LEU A 1 206 ? -7.522 8.669 1.199 1.00 83.38 206 LEU A N 1
ATOM 1477 C CA . LEU A 1 206 ? -8.401 9.282 2.196 1.00 83.38 206 LEU A CA 1
ATOM 1478 C C . LEU A 1 206 ? -8.402 8.530 3.541 1.00 83.38 206 LEU A C 1
ATOM 1480 O O . LEU A 1 206 ? -8.463 9.143 4.604 1.00 83.38 206 LEU A O 1
ATOM 1484 N N . ILE A 1 207 ? -8.318 7.195 3.525 1.00 82.19 207 ILE A N 1
ATOM 1485 C CA . ILE A 1 207 ? -8.203 6.375 4.745 1.00 82.19 207 ILE A CA 1
ATOM 1486 C C . ILE A 1 207 ? -6.890 6.660 5.487 1.00 82.19 207 ILE A C 1
ATOM 1488 O O . ILE A 1 207 ? -6.872 6.625 6.721 1.00 82.19 207 ILE A O 1
ATOM 1492 N N . VAL A 1 208 ? -5.801 6.883 4.752 1.00 73.88 208 VAL A N 1
ATOM 1493 C CA . VAL A 1 208 ? -4.469 7.131 5.314 1.00 73.88 208 VAL A CA 1
ATOM 1494 C C . VAL A 1 208 ? -4.370 8.550 5.848 1.00 73.88 208 VAL A C 1
ATOM 1496 O O . VAL A 1 208 ? -4.099 8.720 7.035 1.00 73.88 208 VAL A O 1
ATOM 1499 N N . ASP A 1 209 ? -4.649 9.537 5.002 1.00 73.31 209 ASP A N 1
ATOM 1500 C CA . ASP A 1 209 ? -4.450 10.954 5.309 1.00 73.31 209 ASP A CA 1
ATOM 1501 C C . ASP A 1 209 ? -5.315 11.405 6.490 1.00 73.31 209 ASP A C 1
ATOM 1503 O O . ASP A 1 209 ? -4.860 12.140 7.365 1.00 73.31 209 ASP A O 1
ATOM 1507 N N . GLU A 1 210 ? -6.548 10.899 6.559 1.00 78.75 210 GLU A N 1
ATOM 1508 C CA . GLU A 1 210 ? -7.502 11.244 7.616 1.00 78.75 210 GLU A CA 1
ATOM 1509 C C . GLU A 1 210 ? -7.496 10.233 8.777 1.00 78.75 210 GLU A C 1
ATOM 1511 O O . GLU A 1 210 ? -8.250 10.365 9.745 1.00 78.75 210 GLU A O 1
ATOM 1516 N N . GLY A 1 211 ? -6.674 9.179 8.696 1.00 72.00 211 GLY A N 1
ATOM 1517 C CA . GLY A 1 211 ? -6.544 8.155 9.737 1.00 72.00 211 GLY A CA 1
ATOM 1518 C C . GLY A 1 211 ? -7.816 7.336 10.000 1.00 72.00 211 GLY A C 1
ATOM 1519 O O . GLY A 1 211 ? -7.927 6.654 11.027 1.00 72.00 211 GLY A O 1
ATOM 1520 N N . VAL A 1 212 ? -8.793 7.360 9.090 1.00 79.38 212 VAL A N 1
ATOM 1521 C CA . VAL A 1 212 ? -10.081 6.673 9.258 1.00 79.38 212 VAL A CA 1
ATOM 1522 C C . VAL A 1 212 ? -9.992 5.184 8.907 1.00 79.38 212 VAL A C 1
ATOM 1524 O O . VAL A 1 212 ? -9.062 4.709 8.262 1.00 79.38 212 VAL A O 1
ATOM 1527 N N . GLY A 1 213 ? -10.928 4.376 9.412 1.00 77.94 213 GLY A N 1
ATOM 1528 C CA . GLY A 1 213 ? -10.965 2.923 9.154 1.00 77.94 213 GLY A CA 1
ATOM 1529 C C . GLY A 1 213 ? -12.051 2.474 8.176 1.00 77.94 213 GLY A C 1
ATOM 1530 O O . GLY A 1 213 ? -11.981 1.362 7.648 1.00 77.94 213 GLY A O 1
ATOM 1531 N N . HIS A 1 214 ? -13.060 3.321 7.979 1.00 88.06 214 HIS A N 1
ATOM 1532 C CA . HIS A 1 214 ? -14.278 3.028 7.235 1.00 88.06 214 HIS A CA 1
ATOM 1533 C C . HIS A 1 214 ? -14.700 4.294 6.488 1.00 88.06 214 HIS A C 1
ATOM 1535 O O . HIS A 1 214 ? -14.804 5.350 7.110 1.00 88.06 214 HIS A O 1
ATOM 1541 N N . LEU A 1 215 ? -14.977 4.165 5.196 1.00 93.94 215 LEU A N 1
ATOM 1542 C CA . LEU A 1 215 ? -15.491 5.231 4.347 1.00 93.94 215 LEU A CA 1
ATOM 1543 C C . LEU A 1 215 ? -16.891 4.856 3.850 1.00 93.94 215 LEU A C 1
ATOM 1545 O O . LEU A 1 215 ? -17.027 3.866 3.125 1.00 93.94 215 LEU A O 1
ATOM 1549 N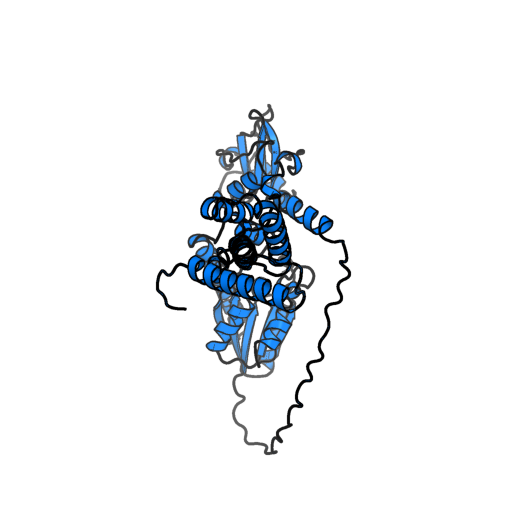 N . PRO A 1 216 ? -17.948 5.591 4.230 1.00 95.31 216 PRO A N 1
ATOM 1550 C CA . PRO A 1 216 ? -19.245 5.450 3.589 1.00 95.31 216 PRO A CA 1
ATOM 1551 C C . PRO A 1 216 ? -19.151 5.857 2.115 1.00 95.31 216 PRO A C 1
ATOM 1553 O O . PRO A 1 216 ? -18.606 6.907 1.775 1.00 95.31 216 PRO A O 1
ATOM 1556 N N . VAL A 1 217 ? -19.722 5.023 1.249 1.00 96.81 217 VAL A N 1
ATOM 1557 C CA . VAL A 1 217 ? -19.881 5.318 -0.173 1.00 96.81 217 VAL A CA 1
ATOM 1558 C C . VAL A 1 217 ? -21.212 6.024 -0.355 1.00 96.81 217 VAL A C 1
ATOM 1560 O O . VAL A 1 217 ? -22.266 5.467 -0.020 1.00 96.81 217 VAL A O 1
ATOM 1563 N N . ILE A 1 218 ? -21.161 7.257 -0.848 1.00 95.12 218 ILE A N 1
ATOM 1564 C CA . ILE A 1 218 ? -22.327 8.122 -0.995 1.00 95.12 218 ILE A CA 1
ATOM 1565 C C . ILE A 1 218 ? -22.553 8.416 -2.476 1.00 95.12 218 ILE A C 1
ATOM 1567 O O . ILE A 1 218 ? -21.640 8.826 -3.180 1.00 95.12 218 ILE A O 1
ATOM 1571 N N . ASP A 1 219 ? -23.789 8.223 -2.930 1.00 94.19 219 ASP A N 1
ATOM 1572 C CA . ASP A 1 219 ? -24.240 8.550 -4.285 1.00 94.19 219 ASP A CA 1
ATOM 1573 C C . ASP A 1 219 ? -25.479 9.447 -4.187 1.00 94.19 219 ASP A C 1
ATOM 1575 O O . ASP A 1 219 ? -26.438 9.116 -3.481 1.00 94.19 219 ASP A O 1
ATOM 1579 N N . ASP A 1 220 ? -25.437 10.631 -4.801 1.00 88.19 220 ASP A N 1
ATOM 1580 C CA . ASP A 1 220 ? -26.490 11.657 -4.713 1.00 88.19 220 ASP A CA 1
ATOM 1581 C C . ASP A 1 220 ? -26.987 11.934 -3.267 1.00 88.19 220 ASP A C 1
ATOM 1583 O O . ASP A 1 220 ? -28.175 12.159 -2.992 1.00 88.19 220 ASP A O 1
ATOM 1587 N N . GLY A 1 221 ? -26.065 11.904 -2.298 1.00 83.06 221 GLY A N 1
ATOM 1588 C CA . GLY A 1 221 ? -26.350 12.139 -0.877 1.00 83.06 221 GLY A CA 1
ATOM 1589 C C . GLY A 1 221 ? -27.012 10.966 -0.142 1.00 83.06 221 GLY A C 1
ATOM 1590 O O . GLY A 1 221 ? -27.496 11.144 0.980 1.00 83.06 221 GLY A O 1
ATOM 1591 N N . ARG A 1 222 ? -27.066 9.776 -0.748 1.00 91.75 222 ARG A N 1
ATOM 1592 C CA . ARG A 1 222 ? -27.555 8.533 -0.135 1.00 91.75 222 ARG A CA 1
ATOM 1593 C C . ARG A 1 222 ? -26.417 7.563 0.116 1.00 91.75 222 ARG A C 1
ATOM 1595 O O . ARG A 1 222 ? -25.507 7.454 -0.693 1.00 91.75 222 ARG A O 1
ATOM 1602 N N . LEU A 1 223 ? -26.505 6.823 1.217 1.00 95.12 223 LEU A N 1
ATOM 1603 C CA . LEU A 1 223 ? -25.559 5.751 1.502 1.00 95.12 223 LEU A CA 1
ATOM 1604 C C . LEU A 1 223 ? -25.837 4.565 0.570 1.00 95.12 223 LEU A C 1
ATOM 1606 O O . LEU A 1 223 ? -26.918 3.979 0.632 1.00 95.12 223 LEU A O 1
ATOM 1610 N N . VAL A 1 224 ? -24.867 4.213 -0.271 1.00 95.19 224 VAL A N 1
ATOM 1611 C CA . VAL A 1 224 ? -24.964 3.083 -1.214 1.00 95.19 224 VAL A CA 1
ATOM 1612 C C . VAL A 1 224 ? -23.980 1.956 -0.913 1.00 95.19 224 VAL A C 1
ATOM 1614 O O . VAL A 1 224 ? -24.116 0.858 -1.451 1.00 95.19 224 VAL A O 1
ATOM 1617 N N . GLY A 1 225 ? -23.010 2.199 -0.033 1.00 95.06 225 GLY A N 1
ATOM 1618 C CA . GLY A 1 225 ? -22.056 1.187 0.392 1.00 95.06 225 GLY A CA 1
ATOM 1619 C C . GLY A 1 225 ? -21.126 1.671 1.494 1.00 95.06 225 GLY A C 1
ATOM 1620 O O . GLY A 1 225 ? -21.240 2.794 1.986 1.00 95.06 225 GLY A O 1
ATOM 1621 N N . ILE A 1 226 ? -20.192 0.813 1.884 1.00 94.62 226 ILE A N 1
ATOM 1622 C CA . ILE A 1 226 ? -19.084 1.154 2.775 1.00 94.62 226 ILE A CA 1
ATOM 1623 C C . ILE A 1 226 ? -17.812 0.452 2.293 1.00 94.62 226 ILE A C 1
ATOM 1625 O O . ILE A 1 226 ? -17.856 -0.710 1.880 1.00 94.62 226 ILE A O 1
ATOM 1629 N N . VAL A 1 227 ? -16.685 1.158 2.335 1.00 93.62 227 VAL A N 1
ATOM 1630 C CA . VAL A 1 227 ? -15.349 0.620 2.060 1.00 93.62 227 VAL A CA 1
ATOM 1631 C C . VAL A 1 227 ? -14.539 0.638 3.344 1.00 93.62 227 VAL A C 1
ATOM 1633 O O . VAL A 1 227 ? -14.497 1.636 4.062 1.00 93.62 227 VAL A O 1
ATOM 1636 N N . THR A 1 228 ? -13.879 -0.474 3.641 1.00 87.19 228 THR A N 1
ATOM 1637 C CA . THR A 1 228 ? -12.962 -0.591 4.777 1.00 87.19 228 THR A CA 1
ATOM 1638 C C . THR A 1 228 ? -11.536 -0.842 4.306 1.00 87.19 228 THR A C 1
ATOM 1640 O O . THR A 1 228 ? -11.302 -1.247 3.166 1.00 87.19 228 THR A O 1
ATOM 1643 N N . ARG A 1 229 ? -10.568 -0.704 5.219 1.00 81.69 229 ARG A N 1
ATOM 1644 C CA . ARG A 1 229 ? -9.170 -1.110 4.973 1.00 81.69 229 ARG A CA 1
ATOM 1645 C C . ARG A 1 229 ? -9.077 -2.533 4.408 1.00 81.69 229 ARG A C 1
ATOM 1647 O O . ARG A 1 229 ? -8.315 -2.784 3.483 1.00 81.69 229 ARG A O 1
ATOM 1654 N N . SER A 1 230 ? -9.889 -3.455 4.926 1.00 78.75 230 SER A N 1
ATOM 1655 C CA . SER A 1 230 ? -9.913 -4.863 4.505 1.00 78.75 230 SER A CA 1
ATOM 1656 C C . SER A 1 230 ? -10.412 -5.053 3.070 1.00 78.75 230 SER A C 1
ATOM 1658 O O . SER A 1 230 ? -9.940 -5.951 2.373 1.00 78.75 230 SER A O 1
ATOM 1660 N N . ASP A 1 231 ? -11.340 -4.211 2.616 1.00 84.19 231 ASP A N 1
ATOM 1661 C CA . ASP A 1 231 ? -11.861 -4.258 1.249 1.00 84.19 231 ASP A CA 1
ATOM 1662 C C . ASP A 1 231 ? -10.786 -3.831 0.245 1.00 84.19 231 ASP A C 1
ATOM 1664 O O . ASP A 1 231 ? -10.571 -4.523 -0.750 1.00 84.19 231 ASP A O 1
ATOM 1668 N N . VAL A 1 232 ? -10.011 -2.789 0.570 1.00 83.06 232 VAL A N 1
ATOM 1669 C CA . VAL A 1 232 ? -8.838 -2.376 -0.220 1.00 83.06 232 VAL A CA 1
ATOM 1670 C C . VAL A 1 232 ? -7.816 -3.522 -0.343 1.00 83.06 232 VAL A C 1
ATOM 1672 O O . VAL A 1 232 ? -7.268 -3.747 -1.425 1.00 83.06 232 VAL A O 1
ATOM 1675 N N . PHE A 1 233 ? -7.607 -4.331 0.711 1.00 70.69 233 PHE A N 1
ATOM 1676 C CA . PHE A 1 233 ? -6.738 -5.522 0.625 1.00 70.69 233 PHE A CA 1
ATOM 1677 C C . PHE A 1 233 ? -7.232 -6.583 -0.326 1.00 70.69 233 PHE A C 1
ATOM 1679 O O . PHE A 1 233 ? -6.405 -7.223 -0.978 1.00 70.69 233 PHE A O 1
ATOM 1686 N N . ARG A 1 234 ? -8.544 -6.813 -0.379 1.00 73.31 234 ARG A N 1
ATOM 1687 C CA . ARG A 1 234 ? -9.119 -7.885 -1.194 1.00 73.31 234 ARG A CA 1
ATOM 1688 C C . ARG A 1 234 ? -8.751 -7.705 -2.667 1.00 73.31 234 ARG A C 1
ATOM 1690 O O . ARG A 1 234 ? -8.308 -8.660 -3.294 1.00 73.31 234 ARG A O 1
ATOM 1697 N N . VAL A 1 235 ? -8.776 -6.466 -3.164 1.00 70.25 235 VAL A N 1
ATOM 1698 C CA . VAL A 1 235 ? -8.358 -6.108 -4.536 1.00 70.25 235 VAL A CA 1
ATOM 1699 C C . VAL A 1 235 ? -6.913 -6.521 -4.826 1.00 70.25 235 VAL A C 1
ATOM 1701 O O . VAL A 1 235 ? -6.601 -7.044 -5.895 1.00 70.25 235 VAL A O 1
ATOM 1704 N N . ARG A 1 236 ? -6.013 -6.311 -3.859 1.00 62.19 236 ARG A N 1
ATOM 1705 C CA . ARG A 1 236 ? -4.597 -6.688 -3.975 1.00 62.19 236 ARG A CA 1
ATOM 1706 C C . ARG A 1 236 ? -4.398 -8.202 -3.819 1.00 62.19 236 ARG A C 1
ATOM 1708 O O . ARG A 1 236 ? -3.536 -8.775 -4.481 1.00 62.19 236 ARG A O 1
ATOM 1715 N N . GLY A 1 237 ? -5.175 -8.844 -2.945 1.00 56.22 237 GLY A N 1
ATOM 1716 C CA . GLY A 1 237 ? -5.132 -10.280 -2.657 1.00 56.22 237 GLY A CA 1
ATOM 1717 C C . GLY A 1 237 ? -5.557 -11.145 -3.843 1.00 56.22 237 GLY A C 1
ATOM 1718 O O . GLY A 1 237 ? -4.849 -12.095 -4.180 1.00 56.22 237 GLY A O 1
ATOM 1719 N N . ASP A 1 238 ? -6.632 -10.762 -4.532 1.00 53.97 238 ASP A N 1
ATOM 1720 C CA . ASP A 1 238 ? -7.144 -11.487 -5.701 1.00 53.97 238 ASP A CA 1
ATOM 1721 C C . ASP A 1 238 ? -6.131 -11.502 -6.860 1.00 53.97 238 ASP A C 1
ATOM 1723 O O . ASP A 1 238 ? -6.044 -12.483 -7.602 1.00 53.97 238 ASP A O 1
ATOM 1727 N N . GLN A 1 239 ? -5.283 -10.474 -6.988 1.00 50.69 239 GLN A N 1
ATOM 1728 C CA . GLN A 1 239 ? -4.180 -10.486 -7.954 1.00 50.69 239 GLN A CA 1
ATOM 1729 C C . GLN A 1 239 ? -3.031 -11.418 -7.567 1.00 50.69 239 GLN A C 1
ATOM 1731 O O . GLN A 1 239 ? -2.469 -12.059 -8.451 1.00 50.69 239 GLN A O 1
ATOM 1736 N N . PHE A 1 240 ? -2.695 -11.570 -6.281 1.00 46.41 240 PHE A N 1
ATOM 1737 C CA . PHE A 1 240 ? -1.687 -12.556 -5.872 1.00 46.41 240 PHE A CA 1
ATOM 1738 C C . PHE A 1 240 ? -2.116 -13.988 -6.201 1.00 46.41 240 PHE A C 1
ATOM 1740 O O . PHE A 1 240 ? -1.252 -14.818 -6.488 1.00 46.41 240 PHE A O 1
ATOM 1747 N N . GLU A 1 241 ? -3.416 -14.288 -6.177 1.00 41.62 241 GLU A N 1
ATOM 1748 C CA . GLU A 1 241 ? -3.930 -15.596 -6.595 1.00 41.62 241 GLU A CA 1
ATOM 1749 C C . GLU A 1 241 ? -3.917 -15.775 -8.121 1.00 41.62 241 GLU A C 1
ATOM 1751 O O . GLU A 1 241 ? -3.572 -16.856 -8.591 1.00 41.62 241 GLU A O 1
ATOM 1756 N N . HIS A 1 242 ? -4.178 -14.721 -8.905 1.00 39.09 242 HIS A N 1
ATOM 1757 C CA . HIS A 1 242 ? -4.105 -14.777 -10.374 1.00 39.09 242 HIS A CA 1
ATOM 1758 C C . HIS A 1 242 ? -2.667 -14.711 -10.930 1.00 39.09 242 HIS A C 1
ATOM 1760 O O . HIS A 1 242 ? -2.390 -15.271 -11.991 1.00 39.09 242 HIS A O 1
ATOM 1766 N N . GLU A 1 243 ? -1.726 -14.084 -10.217 1.00 41.56 243 GLU A N 1
ATOM 1767 C CA . GLU A 1 243 ? -0.291 -14.085 -10.543 1.00 41.56 243 GLU A CA 1
ATOM 1768 C C . GLU A 1 243 ? 0.412 -15.361 -10.051 1.00 41.56 243 GLU A C 1
ATOM 1770 O O . GLU A 1 243 ? 1.439 -15.776 -10.599 1.00 41.56 243 GLU A O 1
ATOM 1775 N N . ARG A 1 244 ? -0.165 -16.061 -9.065 1.00 37.16 244 ARG A N 1
ATOM 1776 C CA . ARG A 1 244 ? 0.248 -17.413 -8.678 1.00 37.16 244 ARG A CA 1
ATOM 1777 C C . ARG A 1 244 ? -0.476 -18.456 -9.524 1.00 37.16 244 ARG A C 1
ATOM 1779 O O . ARG A 1 244 ? -1.377 -19.118 -9.042 1.00 37.16 244 ARG A O 1
ATOM 1786 N N . VAL A 1 245 ? -0.004 -18.640 -10.759 1.00 35.28 245 VAL A N 1
ATOM 1787 C CA . VAL A 1 245 ? 0.324 -19.927 -11.419 1.00 35.28 245 VAL A CA 1
ATOM 1788 C C . VAL A 1 245 ? 0.560 -19.642 -12.911 1.00 35.28 245 VAL A C 1
ATOM 1790 O O . VAL A 1 245 ? -0.340 -19.714 -13.738 1.00 35.28 245 VAL A O 1
ATOM 1793 N N . GLN A 1 246 ? 1.824 -19.435 -13.276 1.00 33.38 246 GLN A N 1
ATOM 1794 C CA . GLN A 1 246 ? 2.449 -20.241 -14.325 1.00 33.38 246 GLN A CA 1
ATOM 1795 C C . GLN A 1 246 ? 3.806 -20.693 -13.779 1.00 33.38 246 GLN A C 1
ATOM 1797 O O . GLN A 1 246 ? 4.669 -19.848 -13.539 1.00 33.38 246 GLN A O 1
ATOM 1802 N N . PRO A 1 247 ? 4.030 -21.996 -13.528 1.00 34.66 247 PRO A N 1
ATOM 1803 C CA . PRO A 1 247 ? 5.365 -22.497 -13.254 1.00 34.66 247 PRO A CA 1
ATOM 1804 C C . PRO A 1 247 ? 6.188 -22.322 -14.531 1.00 34.66 247 PRO A C 1
ATOM 1806 O O . PRO A 1 247 ? 6.208 -23.187 -15.404 1.00 34.66 247 PRO A O 1
ATOM 1809 N N . GLY A 1 248 ? 6.844 -21.168 -14.651 1.00 32.78 248 GLY A N 1
ATOM 1810 C CA . GLY A 1 248 ? 7.873 -20.932 -15.646 1.00 32.78 248 GLY A CA 1
ATOM 1811 C C . GLY A 1 248 ? 8.968 -21.967 -15.439 1.00 32.78 248 GLY A C 1
ATOM 1812 O O . GLY A 1 248 ? 9.682 -21.961 -14.436 1.00 32.78 248 GLY A O 1
ATOM 1813 N N . SER A 1 249 ? 9.064 -22.904 -16.371 1.00 34.66 249 SER A N 1
ATOM 1814 C CA . SER A 1 249 ? 10.107 -23.913 -16.438 1.00 34.66 249 SER A CA 1
ATOM 1815 C C . SER A 1 249 ? 11.455 -23.255 -16.737 1.00 34.66 249 SER A C 1
ATOM 1817 O O . SER A 1 249 ? 11.902 -23.244 -17.880 1.00 34.66 249 SER A O 1
ATOM 1819 N N . TYR A 1 250 ? 12.119 -22.728 -15.708 1.00 37.28 250 TYR A N 1
ATOM 1820 C CA . TYR A 1 250 ? 13.528 -22.347 -15.771 1.00 37.28 250 TYR A CA 1
ATOM 1821 C C . TYR A 1 250 ? 14.302 -23.048 -14.648 1.00 37.28 250 TYR A C 1
ATOM 1823 O O . TYR A 1 250 ? 14.107 -22.740 -13.470 1.00 37.28 250 TYR A O 1
ATOM 1831 N N . PRO A 1 251 ? 15.179 -24.015 -14.971 1.00 35.69 251 PRO A N 1
ATOM 1832 C CA . PRO A 1 251 ? 16.044 -24.627 -13.979 1.00 35.69 251 PRO A CA 1
ATOM 1833 C C . PRO A 1 251 ? 17.123 -23.621 -13.569 1.00 35.69 251 PRO A C 1
ATOM 1835 O O . PRO A 1 251 ? 18.028 -23.310 -14.341 1.00 35.69 251 PRO A O 1
ATOM 1838 N N . VAL A 1 252 ? 17.052 -23.129 -12.334 1.00 37.56 252 VAL A N 1
ATOM 1839 C CA . VAL A 1 252 ? 18.156 -22.386 -11.715 1.00 37.56 252 VAL A CA 1
ATOM 1840 C C . VAL A 1 252 ? 19.303 -23.380 -11.453 1.00 37.56 252 VAL A C 1
ATOM 1842 O O . VAL A 1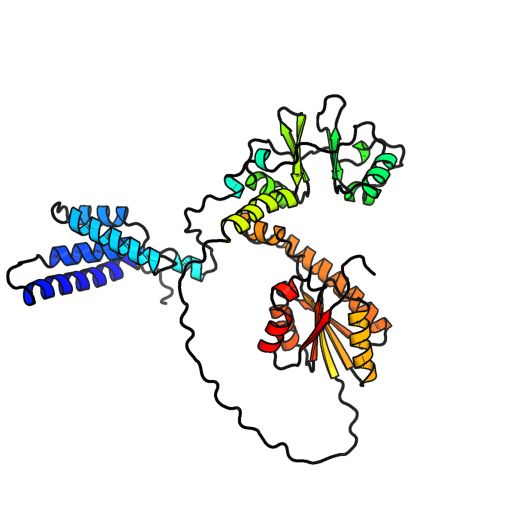 252 ? 19.090 -24.355 -10.721 1.00 37.56 252 VAL A O 1
ATOM 1845 N N . PRO A 1 253 ? 20.518 -23.208 -12.012 1.00 32.69 253 PRO A N 1
ATOM 1846 C CA . PRO A 1 253 ? 21.610 -24.142 -11.770 1.00 32.69 253 PRO A CA 1
ATOM 1847 C C . PRO A 1 253 ? 22.119 -23.979 -10.335 1.00 32.69 253 PRO A C 1
ATOM 1849 O O . PRO A 1 253 ? 22.659 -22.939 -9.958 1.00 32.69 253 PRO A O 1
ATOM 1852 N N . ARG A 1 254 ? 21.982 -25.026 -9.519 1.00 31.33 254 ARG A N 1
ATOM 1853 C CA . ARG A 1 254 ? 22.626 -25.108 -8.201 1.00 31.33 254 ARG A CA 1
ATOM 1854 C C . ARG A 1 254 ? 24.122 -25.379 -8.388 1.00 31.33 254 ARG A C 1
ATOM 1856 O O . ARG A 1 254 ? 24.505 -26.518 -8.645 1.00 31.33 254 ARG A O 1
ATOM 1863 N N . LEU A 1 255 ? 24.974 -24.362 -8.237 1.00 31.73 255 LEU A N 1
ATOM 1864 C CA . LEU A 1 255 ? 26.419 -24.588 -8.119 1.00 31.73 255 LEU A CA 1
ATOM 1865 C C . LEU A 1 255 ? 26.773 -25.166 -6.731 1.00 31.73 255 LEU A C 1
ATOM 1867 O O . LEU A 1 255 ? 26.296 -24.657 -5.714 1.00 31.73 255 LEU A O 1
ATOM 1871 N N . PRO A 1 256 ? 27.636 -26.196 -6.650 1.00 32.53 256 PRO A N 1
ATOM 1872 C CA . PRO A 1 256 ? 28.023 -26.814 -5.390 1.00 32.53 256 PRO A CA 1
ATOM 1873 C C . PRO A 1 256 ? 29.226 -26.082 -4.779 1.00 32.53 256 PRO A C 1
ATOM 1875 O O . PRO A 1 256 ? 30.379 -26.392 -5.080 1.00 32.53 256 PRO A O 1
ATOM 1878 N N . TRP A 1 257 ? 28.986 -25.127 -3.881 1.00 33.66 257 TRP A N 1
ATOM 1879 C CA . TRP A 1 257 ? 30.060 -24.570 -3.054 1.00 33.66 257 TRP A CA 1
ATOM 1880 C C . TRP A 1 257 ? 30.403 -25.537 -1.909 1.00 33.66 257 TRP A C 1
ATOM 1882 O O . TRP A 1 257 ? 29.603 -25.773 -1.001 1.00 33.66 257 TRP A O 1
ATOM 1892 N N . ARG A 1 258 ? 31.609 -26.119 -1.942 1.00 31.36 258 ARG A N 1
ATOM 1893 C CA . ARG A 1 258 ? 32.156 -26.957 -0.863 1.00 31.36 258 ARG A CA 1
ATOM 1894 C C . ARG A 1 258 ? 32.650 -26.079 0.293 1.00 31.36 258 ARG A C 1
ATOM 1896 O O . ARG A 1 258 ? 33.532 -25.246 0.114 1.00 31.36 258 ARG A O 1
ATOM 1903 N N . ARG A 1 259 ? 32.120 -26.309 1.500 1.00 32.28 259 ARG A N 1
ATOM 1904 C CA . ARG A 1 259 ? 32.626 -25.728 2.758 1.00 32.28 259 ARG A CA 1
ATOM 1905 C C . ARG A 1 259 ? 34.022 -26.289 3.099 1.00 32.28 259 ARG A C 1
ATOM 1907 O O . ARG A 1 259 ? 34.188 -27.509 3.036 1.00 32.28 259 ARG A O 1
ATOM 1914 N N . PRO A 1 260 ? 35.003 -25.468 3.520 1.00 28.94 260 PRO A N 1
ATOM 1915 C CA . PRO A 1 260 ? 36.231 -25.971 4.131 1.00 28.94 260 PRO A CA 1
ATOM 1916 C C . PRO A 1 260 ? 35.941 -26.561 5.518 1.00 28.94 260 PRO A C 1
ATOM 1918 O O . PRO A 1 260 ? 35.162 -26.004 6.291 1.00 28.94 260 PRO A O 1
ATOM 1921 N N . ALA A 1 261 ? 36.576 -27.690 5.827 1.00 35.75 261 ALA A N 1
ATOM 1922 C CA . ALA A 1 261 ? 36.457 -28.382 7.104 1.00 35.75 261 ALA A CA 1
ATOM 1923 C C . ALA A 1 261 ? 36.998 -27.526 8.264 1.00 35.75 261 ALA A C 1
ATOM 1925 O O . ALA A 1 261 ? 38.144 -27.071 8.234 1.00 35.75 261 ALA A O 1
ATOM 1926 N N . ALA A 1 262 ? 36.181 -27.339 9.302 1.00 35.47 262 ALA A N 1
ATOM 1927 C CA . ALA A 1 262 ? 36.594 -26.702 10.545 1.00 35.47 262 ALA A CA 1
ATOM 1928 C C . ALA A 1 262 ? 37.630 -27.583 11.265 1.00 35.47 262 ALA A C 1
ATOM 1930 O O . ALA A 1 262 ? 37.356 -28.730 11.620 1.00 35.47 262 ALA A O 1
ATOM 1931 N N . ARG A 1 263 ? 38.835 -27.042 11.479 1.00 30.89 263 ARG A N 1
ATOM 1932 C CA . ARG A 1 263 ? 39.855 -27.640 12.348 1.00 30.89 263 ARG A CA 1
ATOM 1933 C C . ARG A 1 263 ? 39.368 -27.595 13.796 1.00 30.89 263 ARG A C 1
ATOM 1935 O O . ARG A 1 263 ? 39.161 -26.518 14.347 1.00 30.89 263 ARG A O 1
ATOM 1942 N N . ALA A 1 264 ? 39.235 -28.769 14.404 1.00 32.75 264 ALA A N 1
ATOM 1943 C CA . ALA A 1 264 ? 39.022 -28.927 15.834 1.00 32.75 264 ALA A CA 1
ATOM 1944 C C . ALA A 1 264 ? 40.253 -28.419 16.604 1.00 32.75 264 ALA A C 1
ATOM 1946 O O . ALA A 1 264 ? 41.347 -28.966 16.468 1.00 32.75 264 ALA A O 1
ATOM 1947 N N . ALA A 1 265 ? 40.074 -27.370 17.408 1.00 33.56 265 ALA A N 1
ATOM 1948 C CA . ALA A 1 265 ? 41.060 -26.948 18.392 1.00 33.56 265 ALA A CA 1
ATOM 1949 C C . ALA A 1 265 ? 40.787 -27.679 19.713 1.00 33.56 265 ALA A C 1
ATOM 1951 O O . ALA A 1 265 ? 39.742 -27.516 20.343 1.00 33.56 265 ALA A O 1
ATOM 1952 N N . HIS A 1 266 ? 41.751 -28.514 20.086 1.00 32.41 266 HIS A N 1
ATOM 1953 C CA . HIS A 1 266 ? 41.889 -29.198 21.365 1.00 32.41 266 HIS A CA 1
ATOM 1954 C C . HIS A 1 266 ? 41.738 -28.203 22.530 1.00 32.41 266 HIS A C 1
ATOM 1956 O O . HIS A 1 266 ? 42.511 -27.249 22.620 1.00 32.41 266 HIS A O 1
ATOM 1962 N N . ARG A 1 267 ? 40.783 -28.429 23.442 1.00 36.41 267 ARG A N 1
ATOM 1963 C CA . ARG A 1 267 ? 40.720 -27.710 24.723 1.00 36.41 267 ARG A CA 1
ATOM 1964 C C . ARG A 1 267 ? 41.272 -28.618 25.816 1.00 36.41 267 ARG A C 1
ATOM 1966 O O . ARG A 1 267 ? 40.735 -29.695 26.071 1.00 36.41 267 ARG A O 1
ATOM 1973 N N . ASP A 1 268 ? 42.395 -28.189 26.374 1.00 32.28 268 ASP A N 1
ATOM 1974 C CA . ASP A 1 268 ? 43.139 -28.869 27.424 1.00 32.28 268 ASP A CA 1
ATOM 1975 C C . ASP A 1 268 ? 42.340 -28.896 28.739 1.00 32.28 268 ASP A C 1
ATOM 1977 O O . ASP A 1 268 ? 41.620 -27.952 29.077 1.00 32.28 268 ASP A O 1
ATOM 1981 N N . ARG A 1 269 ? 42.436 -30.018 29.455 1.00 36.75 269 ARG A N 1
ATOM 1982 C CA . ARG A 1 269 ? 41.714 -30.310 30.699 1.00 36.75 269 ARG A CA 1
ATOM 1983 C C . ARG A 1 269 ? 42.465 -29.713 31.886 1.00 36.75 269 ARG A C 1
ATOM 1985 O O . ARG A 1 269 ? 43.506 -30.242 32.265 1.00 36.75 269 ARG A O 1
ATOM 1992 N N . ARG A 1 270 ? 41.870 -28.731 32.568 1.00 29.41 270 ARG A N 1
ATOM 1993 C CA . ARG A 1 270 ? 42.060 -28.523 34.016 1.00 29.41 270 ARG A CA 1
ATOM 1994 C C . ARG A 1 270 ? 40.734 -28.115 34.662 1.00 29.41 270 ARG A C 1
ATOM 1996 O O . ARG A 1 270 ? 39.996 -27.299 34.124 1.00 29.41 270 ARG A O 1
ATOM 2003 N N . SER A 1 271 ? 40.442 -28.708 35.809 1.00 29.56 271 SER A N 1
ATOM 2004 C CA . SER A 1 271 ? 39.348 -28.365 36.725 1.00 29.56 271 SER A CA 1
ATOM 2005 C C . SER A 1 271 ? 39.914 -28.430 38.152 1.00 29.56 271 SER A C 1
ATOM 2007 O O . SER A 1 271 ? 40.888 -29.159 38.349 1.00 29.56 271 SER A O 1
ATOM 2009 N N . PRO A 1 272 ? 39.248 -27.865 39.170 1.00 48.75 272 PRO A N 1
ATOM 2010 C CA . PRO A 1 272 ? 38.756 -26.486 39.267 1.00 48.75 272 PRO A CA 1
ATOM 2011 C C . PRO A 1 272 ? 39.107 -25.854 40.641 1.00 48.75 272 PRO A C 1
ATOM 2013 O O . PRO A 1 272 ? 39.351 -26.566 41.610 1.00 48.75 272 PRO A O 1
ATOM 2016 N N . GLU A 1 273 ? 39.037 -24.528 40.756 1.00 31.39 273 GLU A N 1
ATOM 2017 C CA . GLU A 1 273 ? 38.796 -23.840 42.039 1.00 31.39 273 GLU A CA 1
ATOM 2018 C C . GLU A 1 273 ? 37.482 -23.039 41.932 1.00 31.39 273 GLU A C 1
ATOM 2020 O O . GLU A 1 273 ? 37.083 -22.678 40.820 1.00 31.39 273 GLU A O 1
ATOM 2025 N N . PRO A 1 274 ? 36.735 -22.843 43.036 1.00 44.41 274 PRO A N 1
ATOM 2026 C CA . PRO A 1 274 ? 35.337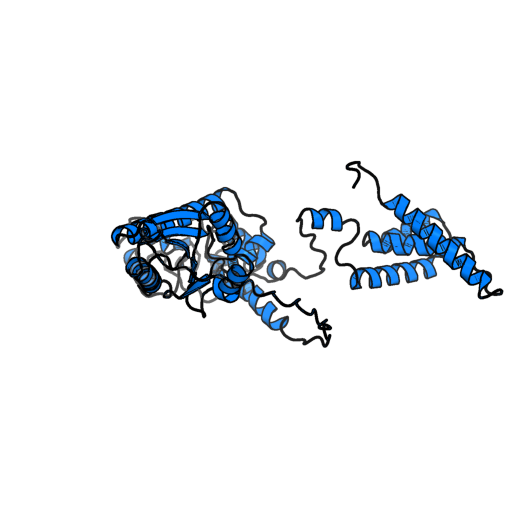 -22.432 42.990 1.00 44.41 274 PRO A CA 1
ATOM 2027 C C . PRO A 1 274 ? 35.216 -20.907 42.892 1.00 44.41 274 PRO A C 1
ATOM 2029 O O . PRO A 1 274 ? 35.029 -20.222 43.894 1.00 44.41 274 PRO A O 1
ATOM 2032 N N . GLU A 1 275 ? 35.302 -20.366 41.680 1.00 41.28 275 GLU A N 1
ATOM 2033 C CA . GLU A 1 275 ? 34.895 -18.985 41.415 1.00 41.28 275 GLU A CA 1
ATOM 2034 C C . GLU A 1 275 ? 33.366 -18.893 41.310 1.00 41.28 275 GLU A C 1
ATOM 2036 O O . GLU A 1 275 ? 32.697 -19.775 40.760 1.00 41.28 275 GLU A O 1
ATOM 2041 N N . ALA A 1 276 ? 32.802 -17.833 41.892 1.00 47.91 276 ALA A N 1
ATOM 2042 C CA . ALA A 1 276 ? 31.377 -17.530 41.865 1.00 47.91 276 ALA A CA 1
ATOM 2043 C C . ALA A 1 276 ? 30.827 -17.643 40.434 1.00 47.91 276 ALA A C 1
ATOM 2045 O O . ALA A 1 276 ? 31.439 -17.144 39.491 1.00 47.91 276 ALA A O 1
ATOM 2046 N N . ARG A 1 277 ? 29.683 -18.325 40.267 1.00 50.22 277 ARG A N 1
ATOM 2047 C CA . ARG A 1 277 ? 29.075 -18.547 38.945 1.00 50.22 277 ARG A CA 1
ATOM 2048 C C . ARG A 1 277 ? 28.950 -17.198 38.212 1.00 50.22 277 ARG A C 1
ATOM 2050 O O . ARG A 1 277 ? 28.278 -16.321 38.756 1.00 50.22 277 ARG A O 1
ATOM 2057 N N . PRO A 1 278 ? 29.568 -17.021 37.026 1.00 71.12 278 PRO A N 1
ATOM 2058 C CA . PRO A 1 278 ? 29.464 -15.771 36.284 1.00 71.12 278 PRO A CA 1
ATOM 2059 C C . PRO A 1 278 ? 27.996 -15.498 35.951 1.00 71.12 278 PRO A C 1
ATOM 2061 O O . PRO A 1 278 ? 27.262 -16.422 35.584 1.00 71.12 278 PRO A O 1
ATOM 2064 N N . VAL A 1 279 ? 27.577 -14.242 36.125 1.00 81.81 279 VAL A N 1
ATOM 2065 C CA . VAL A 1 279 ? 26.229 -13.787 35.770 1.00 81.81 279 VAL A CA 1
ATOM 2066 C C . VAL A 1 279 ? 26.045 -13.999 34.272 1.00 81.81 279 VAL A C 1
ATOM 2068 O O . VAL A 1 279 ? 26.863 -13.534 33.483 1.00 81.81 279 VAL A O 1
ATOM 2071 N N . ARG A 1 280 ? 25.001 -14.732 33.883 1.00 89.12 280 ARG A N 1
ATOM 2072 C CA . ARG A 1 280 ? 24.675 -14.957 32.471 1.00 89.12 280 ARG A CA 1
ATOM 2073 C C . ARG A 1 280 ? 23.807 -13.835 31.927 1.00 89.12 280 ARG A C 1
ATOM 2075 O O . ARG A 1 280 ? 22.824 -13.467 32.568 1.00 89.12 280 ARG A O 1
ATOM 2082 N N . HIS A 1 281 ? 24.127 -13.346 30.740 1.00 89.69 281 HIS A N 1
ATOM 2083 C CA . HIS A 1 281 ? 23.376 -12.284 30.084 1.00 89.69 281 HIS A CA 1
ATOM 2084 C C . HIS A 1 281 ? 22.479 -12.848 28.983 1.00 89.69 281 HIS A C 1
ATOM 2086 O O . HIS A 1 281 ? 22.946 -13.552 28.087 1.00 89.69 281 HIS A O 1
ATOM 2092 N N . TYR A 1 282 ? 21.192 -12.521 29.037 1.00 92.19 282 TYR A N 1
ATOM 2093 C CA . TYR A 1 282 ? 20.196 -12.968 28.069 1.00 92.19 282 TYR A CA 1
ATOM 2094 C C . TYR A 1 282 ? 19.597 -11.767 27.346 1.00 92.19 282 TYR A C 1
ATOM 2096 O O . TYR A 1 282 ? 19.123 -10.834 27.993 1.00 92.19 282 TYR A O 1
ATOM 2104 N N . LEU A 1 283 ? 19.566 -11.812 26.016 1.00 92.06 283 LEU A N 1
ATOM 2105 C CA . LEU A 1 283 ? 18.833 -10.837 25.212 1.00 92.06 283 LEU A CA 1
ATOM 2106 C C . LEU A 1 283 ? 17.440 -11.389 24.917 1.00 92.06 283 LEU A C 1
ATOM 2108 O O . LEU A 1 283 ? 17.321 -12.460 24.331 1.00 92.06 283 LEU A O 1
ATOM 2112 N N . ILE A 1 284 ? 16.387 -10.676 25.294 1.00 93.19 284 ILE A N 1
ATOM 2113 C CA . ILE A 1 284 ? 15.011 -11.039 24.949 1.00 93.19 284 ILE A CA 1
ATOM 2114 C C . ILE A 1 284 ? 14.558 -10.128 23.819 1.00 93.19 284 ILE A C 1
ATOM 2116 O O . ILE A 1 284 ? 14.455 -8.924 24.024 1.00 93.19 284 ILE A O 1
ATOM 2120 N N . ILE A 1 285 ? 14.225 -10.692 22.660 1.00 91.38 285 ILE A N 1
ATOM 2121 C CA . ILE A 1 285 ? 13.513 -9.960 21.612 1.00 91.38 285 ILE A CA 1
ATOM 2122 C C . ILE A 1 285 ? 12.057 -10.408 21.571 1.00 91.38 285 ILE A C 1
ATOM 2124 O O . ILE A 1 285 ? 11.747 -11.584 21.365 1.00 91.38 285 ILE A O 1
ATOM 2128 N N . ALA A 1 286 ? 11.157 -9.464 21.820 1.00 86.81 286 ALA A N 1
ATOM 2129 C CA . ALA A 1 286 ? 9.729 -9.719 21.932 1.00 86.81 286 ALA A CA 1
ATOM 2130 C C . ALA A 1 286 ? 8.944 -8.430 21.661 1.00 86.81 286 ALA A C 1
ATOM 2132 O O . ALA A 1 286 ? 9.431 -7.332 21.918 1.00 86.81 286 ALA A O 1
ATOM 2133 N N . ASN A 1 287 ? 7.719 -8.561 21.155 1.00 83.38 287 ASN A N 1
ATOM 2134 C CA . ASN A 1 287 ? 6.795 -7.433 21.014 1.00 83.38 287 ASN A CA 1
ATOM 2135 C C . ASN A 1 287 ? 5.429 -7.783 21.623 1.00 83.38 287 ASN A C 1
ATOM 2137 O O . ASN A 1 287 ? 5.232 -7.654 22.824 1.00 83.38 287 ASN A O 1
ATOM 2141 N N . GLN A 1 288 ? 4.488 -8.312 20.844 1.00 71.50 288 GLN A N 1
ATOM 2142 C CA . GLN A 1 288 ? 3.131 -8.582 21.345 1.00 71.50 288 GLN A CA 1
ATOM 2143 C C . GLN A 1 288 ? 3.054 -9.743 22.353 1.00 71.50 288 GLN A C 1
ATOM 2145 O O . GLN A 1 288 ? 2.077 -9.869 23.079 1.00 71.50 288 GLN A O 1
ATOM 2150 N N . THR A 1 289 ? 4.091 -10.575 22.437 1.00 70.38 289 THR A N 1
ATOM 2151 C CA . THR A 1 289 ? 4.194 -11.689 23.395 1.00 70.38 289 THR A CA 1
ATOM 2152 C C . THR A 1 289 ? 4.811 -11.302 24.735 1.00 70.38 289 THR A C 1
ATOM 2154 O O . THR A 1 289 ? 5.033 -12.153 25.603 1.00 70.38 289 THR A O 1
ATOM 2157 N N . LEU A 1 290 ? 5.114 -10.018 24.918 1.00 70.25 290 LEU A N 1
ATOM 2158 C CA . LEU A 1 290 ? 5.701 -9.485 26.134 1.00 70.25 290 LEU A CA 1
ATOM 2159 C C . LEU A 1 290 ? 4.785 -9.733 27.346 1.00 70.25 290 LEU A C 1
ATOM 2161 O O . LEU A 1 290 ? 3.735 -9.110 27.524 1.00 70.25 290 LEU A O 1
ATOM 2165 N N . GLY A 1 291 ? 5.217 -10.659 28.205 1.00 65.88 291 GLY A N 1
ATOM 2166 C CA . GLY A 1 291 ? 4.509 -11.058 29.422 1.00 65.88 291 GLY A CA 1
ATOM 2167 C C . GLY A 1 291 ? 3.566 -12.255 29.280 1.00 65.88 291 GLY A C 1
ATOM 2168 O O . GLY A 1 291 ? 2.814 -12.516 30.217 1.00 65.88 291 GLY A O 1
ATOM 2169 N N . GLY A 1 292 ? 3.629 -12.993 28.167 1.00 75.94 292 GLY A N 1
ATOM 2170 C CA . GLY A 1 292 ? 2.985 -14.303 28.051 1.00 75.94 292 GLY A CA 1
ATOM 2171 C C . GLY A 1 292 ? 3.569 -15.337 29.036 1.00 75.94 292 GLY A C 1
ATOM 2172 O O . GLY A 1 292 ? 4.748 -15.240 29.412 1.00 75.94 292 GLY A O 1
ATOM 2173 N N . PRO A 1 293 ? 2.774 -16.333 29.471 1.00 78.69 293 PRO A N 1
ATOM 2174 C CA . PRO A 1 293 ? 3.185 -17.324 30.467 1.00 78.69 293 PRO A CA 1
ATOM 2175 C C . PRO A 1 293 ? 4.408 -18.152 30.035 1.00 78.69 293 PRO A C 1
ATOM 2177 O O . PRO A 1 293 ? 5.216 -18.546 30.877 1.00 78.69 293 PRO A O 1
ATOM 2180 N N . GLU A 1 294 ? 4.608 -18.360 28.737 1.00 84.25 294 GLU A N 1
ATOM 2181 C CA . GLU A 1 294 ? 5.712 -19.122 28.152 1.00 84.25 294 GLU A CA 1
ATOM 2182 C C . GLU A 1 294 ? 7.033 -18.361 28.250 1.00 84.25 294 GLU A C 1
ATOM 2184 O O . GLU A 1 294 ? 8.052 -18.945 28.632 1.00 84.25 294 GLU A O 1
ATOM 2189 N N . LEU A 1 295 ? 7.015 -17.050 27.977 1.00 85.56 295 LEU A N 1
ATOM 2190 C CA . LEU A 1 295 ? 8.187 -16.191 28.147 1.00 85.56 295 LEU A CA 1
ATOM 2191 C C . LEU A 1 295 ? 8.562 -16.094 29.629 1.00 85.56 295 LEU A C 1
ATOM 2193 O O . LEU A 1 295 ? 9.727 -16.259 29.982 1.00 85.56 295 LEU A O 1
ATOM 2197 N N . VAL A 1 296 ? 7.572 -15.943 30.512 1.00 85.25 296 VAL A N 1
ATOM 2198 C CA . VAL A 1 296 ? 7.781 -15.957 31.968 1.00 85.25 296 VAL A CA 1
ATOM 2199 C C . VAL A 1 296 ? 8.386 -17.286 32.437 1.00 85.25 296 VAL A C 1
ATOM 2201 O O . VAL A 1 296 ? 9.343 -17.296 33.216 1.00 85.25 296 VAL A O 1
ATOM 2204 N N . ALA A 1 297 ? 7.876 -18.420 31.950 1.00 85.56 297 ALA A N 1
ATOM 2205 C CA . ALA A 1 297 ? 8.405 -19.741 32.277 1.00 85.56 297 ALA A CA 1
ATOM 2206 C C . ALA A 1 297 ? 9.817 -19.968 31.710 1.00 85.56 297 ALA A C 1
ATOM 2208 O O . ALA A 1 297 ? 10.642 -20.640 32.339 1.00 85.56 297 ALA A O 1
ATOM 2209 N N . ALA A 1 298 ? 10.124 -19.425 30.529 1.00 87.31 298 ALA A N 1
ATOM 2210 C CA . ALA A 1 298 ? 11.471 -19.441 29.969 1.00 87.31 298 ALA A CA 1
ATOM 2211 C C . ALA A 1 298 ? 12.442 -18.653 30.861 1.00 87.31 298 ALA A C 1
ATOM 2213 O O . ALA A 1 298 ? 13.451 -19.221 31.282 1.00 87.31 298 ALA A O 1
ATOM 2214 N N . THR A 1 299 ? 12.100 -17.417 31.239 1.00 88.44 299 THR A N 1
ATOM 2215 C CA . THR A 1 299 ? 12.903 -16.574 32.140 1.00 88.44 299 THR A CA 1
ATOM 2216 C C . THR A 1 299 ? 13.133 -17.252 33.493 1.00 88.44 299 THR A C 1
ATOM 2218 O O . THR A 1 299 ? 14.278 -17.363 33.935 1.00 88.44 299 THR A O 1
ATOM 2221 N N . ARG A 1 300 ? 12.085 -17.804 34.124 1.00 88.12 300 ARG A N 1
ATOM 2222 C CA . ARG A 1 300 ? 12.195 -18.481 35.431 1.00 88.12 300 ARG A CA 1
ATOM 2223 C C . ARG A 1 300 ? 13.177 -19.656 35.399 1.00 88.12 300 ARG A C 1
ATOM 2225 O O . ARG A 1 300 ? 14.030 -19.759 36.274 1.00 88.12 300 ARG A O 1
ATOM 2232 N N . ARG A 1 301 ? 13.131 -20.485 34.348 1.00 88.00 301 ARG A N 1
ATOM 2233 C CA . ARG A 1 301 ? 14.078 -21.602 34.167 1.00 88.00 301 ARG A CA 1
ATOM 2234 C C . ARG A 1 301 ? 15.538 -21.141 34.106 1.00 88.00 301 ARG A C 1
ATOM 2236 O O . ARG A 1 301 ? 16.424 -21.878 34.530 1.00 88.00 301 ARG A O 1
ATOM 2243 N N . ARG A 1 302 ? 15.810 -19.946 33.569 1.00 90.31 302 ARG A N 1
ATOM 2244 C CA . ARG A 1 302 ? 17.170 -19.381 33.512 1.00 90.31 302 ARG A CA 1
ATOM 2245 C C . ARG A 1 302 ? 17.609 -18.837 34.872 1.00 90.31 302 ARG A C 1
ATOM 2247 O O . ARG A 1 302 ? 18.746 -19.084 35.263 1.00 90.31 302 ARG A O 1
ATOM 2254 N N . MET A 1 303 ? 16.702 -18.195 35.609 1.00 88.75 303 MET A N 1
ATOM 2255 C CA . MET A 1 303 ? 16.955 -17.722 36.978 1.00 88.75 303 MET A CA 1
ATOM 2256 C C . MET A 1 303 ? 17.274 -18.870 37.946 1.00 88.75 303 MET A C 1
ATOM 2258 O O . MET A 1 303 ? 18.141 -18.737 38.805 1.00 88.75 303 MET A O 1
ATOM 2262 N N . GLU A 1 304 ? 16.624 -20.026 37.787 1.00 86.88 304 GLU A N 1
ATOM 2263 C CA . GLU A 1 304 ? 16.906 -21.230 38.585 1.00 86.88 304 GLU A CA 1
ATOM 2264 C C . GLU A 1 304 ? 18.308 -21.813 38.317 1.00 86.88 304 GLU A C 1
ATOM 2266 O O . GLU A 1 304 ? 18.906 -22.441 39.194 1.00 86.88 304 GLU A O 1
ATOM 2271 N N . ALA A 1 305 ? 18.866 -21.599 37.119 1.00 83.25 305 ALA A N 1
ATOM 2272 C CA . ALA A 1 305 ? 20.181 -22.121 36.744 1.00 83.25 305 ALA A CA 1
ATOM 2273 C C . ALA A 1 305 ? 21.347 -21.340 37.385 1.00 83.25 305 ALA A C 1
ATOM 2275 O O . ALA A 1 305 ? 22.446 -21.886 37.564 1.00 83.25 305 ALA A O 1
ATOM 2276 N N . GLY A 1 306 ? 21.131 -20.080 37.763 1.00 84.44 306 GLY A N 1
ATOM 2277 C CA . GLY A 1 306 ? 22.128 -19.239 38.417 1.00 84.44 306 GLY A CA 1
ATOM 2278 C C . GLY A 1 306 ? 21.875 -17.744 38.214 1.00 84.44 306 GLY A C 1
ATOM 2279 O O . GLY A 1 306 ? 20.860 -17.368 37.635 1.00 84.44 306 GLY A O 1
ATOM 2280 N N . PRO A 1 307 ? 22.806 -16.888 38.672 1.00 86.50 307 PRO A N 1
ATOM 2281 C CA . PRO A 1 307 ? 22.700 -15.443 38.504 1.00 86.50 307 PRO A CA 1
ATOM 2282 C C . PRO A 1 307 ? 22.574 -15.071 37.024 1.00 86.50 307 PRO A C 1
ATOM 2284 O O . PRO A 1 307 ? 23.371 -15.524 36.197 1.00 86.50 307 PRO A O 1
ATOM 2287 N N . CYS A 1 308 ? 21.583 -14.251 36.688 1.00 90.56 308 CYS A N 1
ATOM 2288 C CA . CYS A 1 308 ? 21.317 -13.846 35.316 1.00 90.56 308 CYS A CA 1
ATOM 2289 C C . CYS A 1 308 ? 20.781 -12.419 35.219 1.00 90.56 308 CYS A C 1
ATOM 2291 O O . CYS A 1 308 ? 20.048 -11.977 36.102 1.00 90.56 308 CYS A O 1
ATOM 2293 N N . HIS A 1 309 ? 21.109 -11.759 34.114 1.00 91.25 309 HIS A N 1
ATOM 2294 C CA . HIS A 1 309 ? 20.613 -10.444 33.733 1.00 91.25 309 HIS A CA 1
ATOM 2295 C C . HIS A 1 309 ? 19.890 -10.539 32.382 1.00 91.25 309 HIS A C 1
ATOM 2297 O O . HIS A 1 309 ? 20.366 -11.233 31.478 1.00 91.25 309 HIS A O 1
ATOM 2303 N N . PHE A 1 310 ? 18.754 -9.855 32.237 1.00 92.38 310 PHE A N 1
ATOM 2304 C CA . PHE A 1 310 ? 17.933 -9.862 31.025 1.00 92.38 310 PHE A CA 1
ATOM 2305 C C . PHE A 1 310 ? 17.851 -8.470 30.397 1.00 92.38 310 PHE A C 1
ATOM 2307 O O . PHE A 1 310 ? 17.334 -7.547 31.017 1.00 92.38 310 PHE A O 1
ATOM 2314 N N . HIS A 1 311 ? 18.265 -8.348 29.139 1.00 93.44 311 HIS A N 1
ATOM 2315 C CA . HIS A 1 311 ? 18.086 -7.130 28.352 1.00 93.44 311 HIS A CA 1
ATOM 2316 C C . HIS A 1 311 ? 16.947 -7.327 27.350 1.00 93.44 311 HIS A C 1
ATOM 2318 O O . HIS A 1 311 ? 17.028 -8.200 26.484 1.00 93.44 311 HIS A O 1
ATOM 2324 N N . VAL A 1 312 ? 15.866 -6.558 27.478 1.00 93.31 312 VAL A N 1
ATOM 2325 C CA . VAL A 1 312 ? 14.676 -6.676 26.621 1.00 93.31 312 VAL A CA 1
ATOM 2326 C C . VAL A 1 312 ? 14.742 -5.670 25.477 1.00 93.31 312 VAL A C 1
ATOM 2328 O O . VAL A 1 312 ? 14.833 -4.469 25.703 1.00 93.31 312 VAL A O 1
ATOM 2331 N N . VAL A 1 313 ? 14.626 -6.152 24.245 1.00 92.19 313 VAL A N 1
ATOM 2332 C CA . VAL A 1 313 ? 14.522 -5.326 23.040 1.00 92.19 313 VAL A CA 1
ATOM 2333 C C . VAL A 1 313 ? 13.110 -5.433 22.496 1.00 92.19 313 VAL A C 1
ATOM 2335 O O . VAL A 1 313 ? 12.645 -6.526 22.157 1.00 92.19 313 VAL A O 1
ATOM 2338 N N . VAL A 1 314 ? 12.445 -4.285 22.389 1.00 90.06 314 VAL A N 1
ATOM 2339 C CA . VAL A 1 314 ? 11.121 -4.171 21.772 1.00 90.06 314 VAL A CA 1
ATOM 2340 C C . VAL A 1 314 ? 11.272 -3.411 20.461 1.00 90.06 314 VAL A C 1
ATOM 2342 O O . VAL A 1 314 ? 11.467 -2.196 20.491 1.00 90.06 314 VAL A O 1
ATOM 2345 N N . PRO A 1 315 ? 11.222 -4.090 19.302 1.00 84.25 315 PRO A N 1
ATOM 2346 C CA . PRO A 1 315 ? 11.218 -3.409 18.015 1.00 84.25 315 PRO A CA 1
ATOM 2347 C C . PRO A 1 315 ? 10.017 -2.465 17.932 1.00 84.25 315 PRO A C 1
ATOM 2349 O O . PRO A 1 315 ? 8.889 -2.904 18.194 1.00 84.25 315 PRO A O 1
ATOM 2352 N N . ALA A 1 316 ? 10.234 -1.213 17.517 1.00 80.31 316 ALA A N 1
ATOM 2353 C CA . ALA A 1 316 ? 9.187 -0.235 17.195 1.00 80.31 316 ALA A CA 1
ATOM 2354 C C . ALA A 1 316 ? 8.463 -0.618 15.891 1.00 80.31 316 ALA A C 1
ATOM 2356 O O . ALA A 1 316 ? 8.398 0.124 14.917 1.00 80.31 316 ALA A O 1
ATOM 2357 N N . THR A 1 317 ? 7.967 -1.851 15.858 1.00 66.19 317 THR A N 1
ATOM 2358 C CA . THR A 1 317 ? 7.148 -2.386 14.782 1.00 66.19 317 THR A CA 1
ATOM 2359 C C . THR A 1 317 ? 5.760 -1.787 14.922 1.00 66.19 317 THR A C 1
ATOM 2361 O O . THR A 1 317 ? 5.049 -2.099 15.882 1.00 66.19 317 THR A O 1
ATOM 2364 N N . ARG A 1 318 ? 5.330 -1.010 13.919 1.00 57.69 318 ARG A N 1
ATOM 2365 C CA . ARG A 1 318 ? 3.907 -1.019 13.555 1.00 57.69 318 ARG A CA 1
ATOM 2366 C C . ARG A 1 318 ? 3.525 -2.480 13.358 1.00 57.69 318 ARG A C 1
ATOM 2368 O O . ARG A 1 318 ? 4.338 -3.238 12.823 1.00 57.69 318 ARG A O 1
ATOM 2375 N N . ALA A 1 319 ? 2.351 -2.912 13.814 1.00 45.25 319 ALA A N 1
ATOM 2376 C CA . ALA A 1 319 ? 1.848 -4.218 13.406 1.00 45.25 319 ALA A CA 1
ATOM 2377 C C . ALA A 1 319 ? 1.880 -4.225 11.867 1.00 45.25 319 ALA A C 1
ATOM 2379 O O . ALA A 1 319 ? 1.154 -3.426 11.285 1.00 45.25 319 ALA A O 1
ATOM 2380 N N . PRO A 1 320 ? 2.742 -5.012 11.191 1.00 44.97 320 PRO A N 1
ATOM 2381 C CA . PRO A 1 320 ? 2.887 -4.888 9.750 1.00 44.97 320 PRO A CA 1
ATOM 2382 C C . PRO A 1 320 ? 1.739 -5.662 9.127 1.00 44.97 320 PRO A C 1
ATOM 2384 O O . PRO A 1 320 ? 1.924 -6.737 8.566 1.00 44.97 320 PRO A O 1
ATOM 2387 N N . ASP A 1 321 ? 0.508 -5.209 9.302 1.00 45.56 321 ASP A N 1
ATOM 2388 C CA . ASP A 1 321 ? -0.566 -5.745 8.498 1.00 45.56 321 ASP A CA 1
ATOM 2389 C C . ASP A 1 321 ? -0.248 -5.496 7.016 1.00 45.56 321 ASP A C 1
ATOM 2391 O O . ASP A 1 321 ? 0.604 -4.687 6.626 1.00 45.56 321 ASP A O 1
ATOM 2395 N N . LEU A 1 322 ? -0.896 -6.283 6.164 1.00 41.78 322 LEU A N 1
ATOM 2396 C CA . LEU A 1 322 ? -0.780 -6.133 4.718 1.00 41.78 322 LEU A CA 1
ATOM 2397 C C . LEU A 1 322 ? -1.077 -4.674 4.301 1.00 41.78 322 LEU A C 1
ATOM 2399 O O . LEU A 1 322 ? -0.522 -4.205 3.310 1.00 41.78 322 LEU A O 1
ATOM 2403 N N . PHE A 1 323 ? -1.863 -3.964 5.120 1.00 48.25 323 PHE A N 1
ATOM 2404 C CA . PHE A 1 323 ? -2.205 -2.552 5.008 1.00 48.25 323 PHE A CA 1
ATOM 2405 C C . PHE A 1 323 ? -1.041 -1.604 5.084 1.00 48.25 323 PHE A C 1
ATOM 2407 O O . PHE A 1 323 ? -0.811 -0.889 4.113 1.00 48.25 323 PHE A O 1
ATOM 2414 N N . THR A 1 324 ? -0.238 -1.681 6.129 1.00 51.25 324 THR A N 1
ATOM 2415 C CA . THR A 1 324 ? 0.913 -0.789 6.274 1.00 51.25 324 THR A CA 1
ATOM 2416 C C . THR A 1 324 ? 1.879 -0.926 5.087 1.00 51.25 324 THR A C 1
ATOM 2418 O O . THR A 1 324 ? 2.331 0.064 4.527 1.00 51.25 324 THR A O 1
ATOM 2421 N N . ARG A 1 325 ? 2.115 -2.157 4.604 1.00 52.25 325 ARG A N 1
ATOM 2422 C CA . ARG A 1 325 ? 2.999 -2.406 3.446 1.00 52.25 325 ARG A CA 1
ATOM 2423 C C . ARG A 1 325 ? 2.438 -1.923 2.111 1.00 52.25 325 ARG A C 1
ATOM 2425 O O . ARG A 1 325 ? 3.214 -1.605 1.214 1.00 52.25 325 ARG A O 1
ATOM 2432 N N . VAL A 1 326 ? 1.117 -1.967 1.938 1.00 53.72 326 VAL A N 1
ATOM 2433 C CA . VAL A 1 326 ? 0.474 -1.425 0.736 1.00 53.72 326 VAL A CA 1
ATOM 2434 C C . VAL A 1 326 ? 0.477 0.096 0.792 1.00 53.72 326 VAL A C 1
ATOM 2436 O O . VAL A 1 326 ? 0.773 0.704 -0.220 1.00 53.72 326 VAL A O 1
ATOM 2439 N N . ILE A 1 327 ? 0.271 0.710 1.954 1.00 55.59 327 ILE A N 1
ATOM 2440 C CA . ILE A 1 327 ? 0.354 2.167 2.099 1.00 55.59 327 ILE A CA 1
ATOM 2441 C C . ILE A 1 327 ? 1.751 2.684 1.753 1.00 55.59 327 ILE A C 1
ATOM 2443 O O . ILE A 1 327 ? 1.862 3.533 0.876 1.00 55.59 327 ILE A O 1
ATOM 2447 N N . ASP A 1 328 ? 2.812 2.133 2.353 1.00 51.69 328 ASP A N 1
ATOM 2448 C CA . ASP A 1 328 ? 4.192 2.597 2.116 1.00 51.69 328 ASP A CA 1
ATOM 2449 C C . ASP A 1 328 ? 4.592 2.520 0.626 1.00 51.69 328 ASP A C 1
ATOM 2451 O O . ASP A 1 328 ? 5.428 3.283 0.143 1.00 51.69 328 ASP A O 1
ATOM 2455 N N . ALA A 1 329 ? 3.992 1.591 -0.128 1.00 53.94 329 ALA A N 1
ATOM 2456 C CA . ALA A 1 329 ? 4.239 1.436 -1.559 1.00 53.94 329 ALA A CA 1
ATOM 2457 C C . ALA A 1 329 ? 3.527 2.488 -2.433 1.00 53.94 329 ALA A C 1
ATOM 2459 O O . ALA A 1 329 ? 3.917 2.655 -3.588 1.00 53.94 329 ALA A O 1
ATOM 2460 N N . TYR A 1 330 ? 2.497 3.154 -1.906 1.00 50.12 330 TYR A N 1
ATOM 2461 C CA . TYR A 1 330 ? 1.598 4.040 -2.650 1.00 50.12 330 TYR A CA 1
ATOM 2462 C C . TYR A 1 330 ? 1.659 5.498 -2.180 1.00 50.12 330 TYR A C 1
ATOM 2464 O O . TYR A 1 330 ? 1.711 6.400 -3.009 1.00 50.12 330 TYR A O 1
ATOM 2472 N N . VAL A 1 331 ? 1.706 5.727 -0.867 1.00 48.44 331 VAL A N 1
ATOM 2473 C CA . VAL A 1 331 ? 1.607 7.060 -0.245 1.00 48.44 331 VAL A CA 1
ATOM 2474 C C . VAL A 1 331 ? 2.991 7.639 0.109 1.00 48.44 331 VAL A C 1
ATOM 2476 O O . VAL A 1 331 ? 3.138 8.842 0.301 1.00 48.44 331 VAL A O 1
ATOM 2479 N N . GLY A 1 332 ? 4.049 6.816 0.087 1.00 48.38 332 GLY A N 1
ATOM 2480 C CA . GLY A 1 332 ? 5.434 7.239 0.337 1.00 48.38 332 GLY A CA 1
ATOM 2481 C C . GLY A 1 332 ? 5.922 6.954 1.761 1.00 48.38 332 GLY A C 1
ATOM 2482 O O . GLY A 1 332 ? 5.265 6.247 2.521 1.00 48.38 332 GLY A O 1
ATOM 2483 N N . GLU A 1 333 ? 7.122 7.444 2.106 1.00 44.97 333 GLU A N 1
ATOM 2484 C CA . GLU A 1 333 ? 7.702 7.227 3.441 1.00 44.97 333 GLU A CA 1
ATOM 2485 C C . GLU A 1 333 ? 6.864 7.908 4.540 1.00 44.97 333 GLU A C 1
ATOM 2487 O O . GLU A 1 333 ? 6.382 9.026 4.339 1.00 44.97 333 GLU A O 1
ATOM 2492 N N . PRO A 1 334 ? 6.710 7.261 5.710 1.00 51.09 334 PRO A N 1
ATOM 2493 C CA . PRO A 1 334 ? 5.855 7.755 6.783 1.00 51.09 334 PRO A CA 1
ATOM 2494 C C . PRO A 1 334 ? 6.318 9.093 7.360 1.00 51.09 334 PRO A C 1
ATOM 2496 O O . PRO A 1 334 ? 7.512 9.404 7.391 1.00 51.09 334 PRO A O 1
ATOM 2499 N N . SER A 1 335 ? 5.365 9.863 7.891 1.00 53.00 335 SER A N 1
ATOM 2500 C CA . SER A 1 335 ? 5.671 11.130 8.559 1.00 53.00 335 SER A CA 1
ATOM 2501 C C . SER A 1 335 ? 6.381 10.909 9.905 1.00 53.00 335 SER A C 1
ATOM 2503 O O . SER A 1 335 ? 6.192 9.889 10.574 1.00 53.00 335 SER A O 1
ATOM 2505 N N . GLU A 1 336 ? 7.188 11.886 10.340 1.00 50.22 336 GLU A N 1
ATOM 2506 C CA . GLU A 1 336 ? 7.923 11.823 11.618 1.00 50.22 336 GLU A CA 1
ATOM 2507 C C . GLU A 1 336 ? 6.996 11.584 12.827 1.00 50.22 336 GLU A C 1
ATOM 2509 O O . GLU A 1 336 ? 7.347 10.830 13.733 1.00 50.22 336 GLU A O 1
ATOM 2514 N N . ALA A 1 337 ? 5.778 12.138 12.809 1.00 52.81 337 ALA A N 1
ATOM 2515 C CA . ALA A 1 337 ? 4.810 12.009 13.902 1.00 52.81 337 ALA A CA 1
ATOM 2516 C C . ALA A 1 337 ? 4.335 10.561 14.125 1.00 52.81 337 ALA A C 1
ATOM 2518 O O . ALA A 1 337 ? 4.121 10.130 15.258 1.00 52.81 337 ALA A O 1
ATOM 2519 N N . GLU A 1 338 ? 4.199 9.784 13.054 1.00 53.59 338 GLU A N 1
ATOM 2520 C CA . GLU A 1 338 ? 3.747 8.396 13.150 1.00 53.59 338 GLU A CA 1
ATOM 2521 C C . GLU A 1 338 ? 4.868 7.438 13.584 1.00 53.59 338 GLU A C 1
ATOM 2523 O O . GLU A 1 338 ? 4.606 6.361 14.130 1.00 53.59 338 GLU A O 1
ATOM 2528 N N . LEU A 1 339 ? 6.126 7.786 13.292 1.00 58.12 339 LEU A N 1
ATOM 2529 C CA . LEU A 1 339 ? 7.292 7.062 13.804 1.00 58.12 339 LEU A CA 1
ATOM 2530 C C . LEU A 1 339 ? 7.417 7.270 15.319 1.00 58.12 339 LEU A C 1
ATOM 2532 O O . LEU A 1 339 ? 7.706 6.317 16.050 1.00 58.12 339 LEU A O 1
ATOM 2536 N N . ASP A 1 340 ? 7.117 8.483 15.787 1.00 61.06 340 ASP A N 1
ATOM 2537 C CA . ASP A 1 340 ? 7.071 8.813 17.209 1.00 61.06 340 ASP A CA 1
ATOM 2538 C C . ASP A 1 340 ? 5.971 8.030 17.945 1.00 61.06 340 ASP A C 1
ATOM 2540 O O . ASP A 1 340 ? 6.223 7.482 19.020 1.00 61.06 340 ASP A O 1
ATOM 2544 N N . GLU A 1 341 ? 4.776 7.880 17.364 1.00 64.94 341 GLU A N 1
ATOM 2545 C CA . GLU A 1 341 ? 3.677 7.124 17.986 1.00 64.94 341 GLU A CA 1
ATOM 2546 C C . GLU A 1 341 ? 4.010 5.631 18.167 1.00 64.94 341 GLU A C 1
ATOM 2548 O O . GLU A 1 341 ? 3.836 5.071 19.257 1.00 64.94 341 GLU A O 1
ATOM 2553 N N . ALA A 1 342 ? 4.574 4.985 17.140 1.00 66.31 342 ALA A N 1
ATOM 2554 C CA . ALA A 1 342 ? 5.002 3.586 17.224 1.00 66.31 342 ALA A CA 1
ATOM 2555 C C . ALA A 1 342 ? 6.108 3.382 18.278 1.00 66.31 342 ALA A C 1
ATOM 2557 O O . ALA A 1 342 ? 6.122 2.375 18.997 1.00 66.31 342 ALA A O 1
ATOM 2558 N N . ALA A 1 343 ? 7.022 4.349 18.406 1.00 70.06 343 ALA A N 1
ATOM 2559 C CA . ALA A 1 343 ? 8.054 4.336 19.435 1.00 70.06 343 ALA A CA 1
ATOM 2560 C C . ALA A 1 343 ? 7.470 4.514 20.849 1.00 70.06 343 ALA A C 1
ATOM 2562 O O . ALA A 1 343 ? 7.926 3.844 21.782 1.00 70.06 343 ALA A O 1
ATOM 2563 N N . VAL A 1 344 ? 6.446 5.361 21.017 1.00 71.25 344 VAL A N 1
ATOM 2564 C CA . VAL A 1 344 ? 5.725 5.558 22.288 1.00 71.25 344 VAL A CA 1
ATOM 2565 C C . VAL A 1 344 ? 5.002 4.279 22.710 1.00 71.25 344 VAL A C 1
ATOM 2567 O O . VAL A 1 344 ? 5.124 3.856 23.864 1.00 71.25 344 VAL A O 1
ATOM 2570 N N . GLU A 1 345 ? 4.308 3.606 21.793 1.00 73.31 345 GLU A N 1
ATOM 2571 C CA . GLU A 1 345 ? 3.609 2.359 22.109 1.00 73.31 345 GLU A CA 1
ATOM 2572 C C . GLU A 1 345 ? 4.590 1.226 22.463 1.00 73.31 345 GLU A C 1
ATOM 2574 O O . GLU A 1 345 ? 4.420 0.521 23.466 1.00 73.31 345 GLU A O 1
ATOM 2579 N N . ALA A 1 346 ? 5.669 1.078 21.688 1.00 79.06 346 ALA A N 1
ATOM 2580 C CA . ALA A 1 346 ? 6.730 0.118 21.976 1.00 79.06 346 ALA A CA 1
ATOM 2581 C C . ALA A 1 346 ? 7.399 0.392 23.334 1.00 79.06 346 ALA A C 1
ATOM 2583 O O . ALA A 1 346 ? 7.679 -0.548 24.086 1.00 79.06 346 ALA A O 1
ATOM 2584 N N . ARG A 1 347 ? 7.594 1.669 23.693 1.00 82.44 347 ARG A N 1
ATOM 2585 C CA . ARG A 1 347 ? 8.115 2.075 25.006 1.00 82.44 347 ARG A CA 1
ATOM 2586 C C . ARG A 1 347 ? 7.180 1.659 26.136 1.00 82.44 347 ARG A C 1
ATOM 2588 O O . ARG A 1 347 ? 7.642 1.051 27.098 1.00 82.44 347 ARG A O 1
ATOM 2595 N N . ALA A 1 348 ? 5.879 1.909 26.003 1.00 75.25 348 ALA A N 1
ATOM 2596 C CA . ALA A 1 348 ? 4.896 1.512 27.009 1.00 75.25 348 ALA A CA 1
ATOM 2597 C C . ALA A 1 348 ? 4.883 -0.014 27.238 1.00 75.25 348 ALA A C 1
ATOM 2599 O O . ALA A 1 348 ? 4.829 -0.482 28.382 1.00 75.25 348 ALA A O 1
ATOM 2600 N N . ARG A 1 349 ? 4.995 -0.811 26.163 1.00 80.75 349 ARG A N 1
ATOM 2601 C CA . ARG A 1 349 ? 5.101 -2.280 26.253 1.00 80.75 349 ARG A CA 1
ATOM 2602 C C . ARG A 1 349 ? 6.395 -2.726 26.935 1.00 80.75 349 ARG A C 1
ATOM 2604 O O . ARG A 1 349 ? 6.362 -3.625 27.781 1.00 80.75 349 ARG A O 1
ATOM 2611 N N . LEU A 1 350 ? 7.522 -2.100 26.598 1.00 86.44 350 LEU A N 1
ATOM 2612 C CA . LEU A 1 350 ? 8.810 -2.370 27.232 1.00 86.44 350 LEU A CA 1
ATOM 2613 C C . LEU A 1 350 ? 8.742 -2.119 28.743 1.00 86.44 350 LEU A C 1
ATOM 2615 O O . LEU A 1 350 ? 9.060 -3.020 29.522 1.00 86.44 350 LEU A O 1
ATOM 2619 N N . ASP A 1 351 ? 8.268 -0.944 29.158 1.00 82.81 351 ASP A N 1
ATOM 2620 C CA . ASP A 1 351 ? 8.216 -0.546 30.568 1.00 82.81 351 ASP A CA 1
ATOM 2621 C C . ASP A 1 351 ? 7.328 -1.497 31.390 1.00 82.81 351 ASP A C 1
ATOM 2623 O O . ASP A 1 351 ? 7.722 -1.969 32.463 1.00 82.81 351 ASP A O 1
ATOM 2627 N N . SER A 1 352 ? 6.168 -1.878 30.842 1.00 80.25 352 SER A N 1
ATOM 2628 C CA . SER A 1 352 ? 5.276 -2.889 31.430 1.00 80.25 352 SER A CA 1
ATOM 2629 C C . SER A 1 352 ? 5.959 -4.255 31.602 1.00 80.25 352 SER A C 1
ATOM 2631 O O . SER A 1 352 ? 5.754 -4.961 32.596 1.00 80.25 352 SER A O 1
ATOM 2633 N N . THR A 1 353 ? 6.810 -4.646 30.655 1.00 81.69 353 THR A N 1
ATOM 2634 C CA . THR A 1 353 ? 7.519 -5.934 30.693 1.00 81.69 353 THR A CA 1
ATOM 2635 C C . THR A 1 353 ? 8.645 -5.926 31.707 1.00 81.69 353 THR A C 1
ATOM 2637 O O . THR A 1 353 ? 8.740 -6.853 32.511 1.00 81.69 353 THR A O 1
ATOM 2640 N N . ILE A 1 354 ? 9.469 -4.877 31.708 1.00 87.56 354 ILE A N 1
ATOM 2641 C CA . ILE A 1 354 ? 10.540 -4.706 32.692 1.00 87.56 354 ILE A CA 1
ATOM 2642 C C . ILE A 1 354 ? 9.941 -4.735 34.103 1.00 87.56 354 ILE A C 1
ATOM 2644 O O . ILE A 1 354 ? 10.459 -5.437 34.974 1.00 87.56 354 ILE A O 1
ATOM 2648 N N . GLY A 1 355 ? 8.810 -4.052 34.320 1.00 82.12 355 GLY A N 1
ATOM 2649 C CA . GLY A 1 355 ? 8.072 -4.097 35.583 1.00 82.12 355 GLY A CA 1
ATOM 2650 C C . GLY A 1 355 ? 7.671 -5.519 35.993 1.00 82.12 355 GLY A C 1
ATOM 2651 O O . GLY A 1 355 ? 7.928 -5.930 37.126 1.00 82.12 355 GLY A O 1
ATOM 2652 N N . ARG A 1 356 ? 7.108 -6.308 35.067 1.00 82.75 356 ARG A N 1
ATOM 2653 C CA . ARG A 1 356 ? 6.730 -7.711 35.320 1.00 82.75 356 ARG A CA 1
ATOM 2654 C C . ARG A 1 356 ? 7.933 -8.613 35.608 1.00 82.75 356 ARG A C 1
ATOM 2656 O O . ARG A 1 356 ? 7.874 -9.407 36.544 1.00 82.75 356 ARG A O 1
ATOM 2663 N N . LEU A 1 357 ? 9.029 -8.478 34.862 1.00 84.56 357 LEU A N 1
ATOM 2664 C CA . LEU A 1 357 ? 10.256 -9.254 35.085 1.00 84.56 357 LEU A CA 1
ATOM 2665 C C . LEU A 1 357 ? 10.880 -8.945 36.451 1.00 84.56 357 LEU A C 1
ATOM 2667 O O . LEU A 1 357 ? 11.207 -9.864 37.202 1.00 84.56 357 LEU A O 1
ATOM 2671 N N . ARG A 1 358 ? 10.959 -7.665 36.828 1.00 86.62 358 ARG A N 1
ATOM 2672 C CA . ARG A 1 358 ? 11.446 -7.253 38.154 1.00 86.62 358 ARG A CA 1
ATOM 2673 C C . ARG A 1 358 ? 10.530 -7.728 39.280 1.00 86.62 358 ARG A C 1
ATOM 2675 O O . ARG A 1 358 ? 11.023 -8.151 40.321 1.00 86.62 358 ARG A O 1
ATOM 2682 N N . GLY A 1 359 ? 9.212 -7.745 39.061 1.00 83.00 359 GLY A N 1
ATOM 2683 C CA . GLY A 1 359 ? 8.241 -8.327 39.996 1.00 83.00 359 GLY A CA 1
ATOM 2684 C C . GLY A 1 359 ? 8.440 -9.829 40.246 1.00 83.00 359 GLY A C 1
ATOM 2685 O O . GLY A 1 359 ? 8.094 -10.324 41.316 1.00 83.00 359 GLY A O 1
ATOM 2686 N N . LEU A 1 360 ? 9.051 -10.549 39.299 1.00 83.62 360 LEU A N 1
ATOM 2687 C CA . LEU A 1 360 ? 9.455 -11.954 39.448 1.00 83.62 360 LEU A CA 1
ATOM 2688 C C . LEU A 1 360 ? 10.821 -12.124 40.138 1.00 83.62 360 LEU A C 1
ATOM 2690 O O . LEU A 1 360 ? 11.246 -13.256 40.362 1.00 83.62 360 LEU A O 1
ATOM 2694 N N . GLY A 1 361 ? 11.510 -11.026 40.465 1.00 83.19 361 GLY A N 1
ATOM 2695 C CA . GLY A 1 361 ? 12.861 -11.025 41.026 1.00 83.19 361 GLY A CA 1
ATOM 2696 C C . GLY A 1 361 ? 13.980 -11.118 39.984 1.00 83.19 361 GLY A C 1
ATOM 2697 O O . GLY A 1 361 ? 15.114 -11.408 40.357 1.00 83.19 361 GLY A O 1
ATOM 2698 N N . ALA A 1 362 ? 13.685 -10.914 38.694 1.00 86.94 362 ALA A N 1
ATOM 2699 C CA . ALA A 1 362 ? 14.703 -10.882 37.645 1.00 86.94 362 ALA A CA 1
ATOM 2700 C C . ALA A 1 362 ? 15.421 -9.523 37.613 1.00 86.94 362 ALA A C 1
ATOM 2702 O O . ALA A 1 362 ? 14.778 -8.476 37.724 1.00 86.94 362 ALA A O 1
ATOM 2703 N N . ASP A 1 363 ? 16.739 -9.539 37.407 1.00 89.06 363 ASP A N 1
ATOM 2704 C CA . ASP A 1 363 ? 17.492 -8.339 37.040 1.00 89.06 363 ASP A CA 1
ATOM 2705 C C . ASP A 1 363 ? 17.286 -8.071 35.544 1.00 89.06 363 ASP A C 1
ATOM 2707 O O . ASP A 1 363 ? 17.660 -8.900 34.710 1.00 89.06 363 ASP A O 1
ATOM 2711 N N . ALA A 1 364 ? 16.605 -6.970 35.218 1.00 90.56 364 ALA A N 1
ATOM 2712 C CA . ALA A 1 364 ? 16.186 -6.675 33.855 1.00 90.56 364 ALA A CA 1
ATOM 2713 C C . ALA A 1 364 ? 16.181 -5.177 33.533 1.00 90.56 364 ALA A C 1
ATOM 2715 O O . ALA A 1 364 ? 15.716 -4.349 34.330 1.00 90.56 364 ALA A O 1
ATOM 2716 N N . ASP A 1 365 ? 16.626 -4.855 32.327 1.00 89.69 365 ASP A N 1
ATOM 2717 C CA . ASP A 1 365 ? 16.509 -3.559 31.665 1.00 89.69 365 ASP A CA 1
ATOM 2718 C C . ASP A 1 365 ? 16.125 -3.760 30.186 1.00 89.69 365 ASP A C 1
ATOM 2720 O O . ASP A 1 365 ? 15.751 -4.864 29.776 1.00 89.69 365 ASP A O 1
ATOM 2724 N N . GLY A 1 366 ? 16.119 -2.695 29.387 1.00 90.31 366 GLY A N 1
ATOM 2725 C CA . GLY A 1 366 ? 15.807 -2.836 27.973 1.00 90.31 366 GLY A CA 1
ATOM 2726 C C . GLY A 1 366 ? 15.699 -1.535 27.197 1.00 90.31 366 GLY A C 1
ATOM 2727 O O . GLY A 1 366 ? 15.757 -0.436 27.755 1.00 90.31 366 GLY A O 1
ATOM 2728 N N . GLU A 1 367 ? 15.517 -1.675 25.890 1.00 87.75 367 GLU A N 1
ATOM 2729 C CA . GLU A 1 367 ? 15.421 -0.573 24.943 1.00 87.75 367 GLU A CA 1
ATOM 2730 C C . GLU A 1 367 ? 14.351 -0.803 23.870 1.00 87.75 367 GLU A C 1
ATOM 2732 O O . GLU A 1 367 ? 13.934 -1.928 23.581 1.00 87.75 367 GLU A O 1
ATOM 2737 N N . VAL A 1 368 ? 13.889 0.304 23.286 1.00 84.94 368 VAL A N 1
ATOM 2738 C CA . VAL A 1 368 ? 13.063 0.273 22.079 1.00 84.94 368 VAL A CA 1
ATOM 2739 C C . VAL A 1 368 ? 14.016 0.319 20.895 1.00 84.94 368 VAL A C 1
ATOM 2741 O O . VAL A 1 368 ? 14.808 1.255 20.779 1.00 84.94 368 VAL A O 1
ATOM 2744 N N . GLY A 1 369 ? 13.964 -0.718 20.066 1.00 79.25 369 GLY A N 1
ATOM 2745 C CA . GLY A 1 369 ? 14.772 -0.836 18.859 1.00 79.25 369 GLY A CA 1
ATOM 2746 C C . GLY A 1 369 ? 14.039 -0.308 17.630 1.00 79.25 369 GLY A C 1
ATOM 2747 O O . GLY A 1 369 ? 12.850 0.006 17.680 1.00 79.25 369 GLY A O 1
ATOM 2748 N N . ILE A 1 370 ? 14.743 -0.256 16.503 1.00 76.62 370 ILE A N 1
ATOM 2749 C CA . ILE A 1 370 ? 14.133 0.055 15.206 1.00 76.62 370 ILE A CA 1
ATOM 2750 C C . ILE A 1 370 ? 13.083 -0.997 14.805 1.00 76.62 370 ILE A C 1
ATOM 2752 O O . ILE A 1 370 ? 12.981 -2.062 15.414 1.00 76.62 370 ILE A O 1
ATOM 2756 N N . ALA A 1 371 ? 12.279 -0.695 13.783 1.00 72.81 371 ALA A N 1
ATOM 2757 C CA . ALA A 1 371 ? 11.168 -1.552 13.372 1.00 72.81 371 ALA A CA 1
ATOM 2758 C C . ALA A 1 371 ? 11.610 -2.940 12.869 1.00 72.81 371 ALA A C 1
ATOM 2760 O O . ALA A 1 371 ? 10.898 -3.915 13.080 1.00 72.81 371 ALA A O 1
ATOM 2761 N N . ASP A 1 372 ? 12.771 -3.074 12.225 1.00 77.06 372 ASP A N 1
ATOM 2762 C CA . ASP A 1 372 ? 13.266 -4.394 11.819 1.00 77.06 372 ASP A CA 1
ATOM 2763 C C . ASP A 1 372 ? 13.750 -5.191 13.051 1.00 77.06 372 ASP A C 1
ATOM 2765 O O . ASP A 1 372 ? 14.733 -4.791 13.682 1.00 77.06 372 ASP A O 1
ATOM 2769 N N . PRO A 1 373 ? 13.116 -6.330 13.400 1.00 80.06 373 PRO A N 1
ATOM 2770 C CA . PRO A 1 373 ? 13.497 -7.121 14.566 1.00 80.06 373 PRO A CA 1
ATOM 2771 C C . PRO A 1 373 ? 14.907 -7.723 14.464 1.00 80.06 373 PRO A C 1
ATOM 2773 O O . PRO A 1 373 ? 15.576 -7.863 15.487 1.00 80.06 373 PRO A O 1
ATOM 2776 N N . VAL A 1 374 ? 15.389 -8.070 13.264 1.00 80.31 374 VAL A N 1
ATOM 2777 C CA . VAL A 1 374 ? 16.751 -8.608 13.102 1.00 80.31 374 VAL A CA 1
ATOM 2778 C C . VAL A 1 374 ? 17.759 -7.519 13.426 1.00 80.31 374 VAL A C 1
ATOM 2780 O O . VAL A 1 374 ? 18.662 -7.722 14.240 1.00 80.31 374 VAL A O 1
ATOM 2783 N N . GLN A 1 375 ? 17.581 -6.349 12.816 1.00 78.06 375 GLN A N 1
ATOM 2784 C CA . GLN A 1 375 ? 18.517 -5.249 12.977 1.00 78.06 375 GLN A CA 1
ATOM 2785 C C . GLN A 1 375 ? 18.457 -4.651 14.388 1.00 78.06 375 GLN A C 1
ATOM 2787 O O . GLN A 1 375 ? 19.504 -4.390 14.974 1.00 78.06 375 GLN A O 1
ATOM 2792 N N . ALA A 1 376 ? 17.268 -4.552 14.990 1.00 80.88 376 ALA A N 1
ATOM 2793 C CA . ALA A 1 376 ? 17.108 -4.154 16.387 1.00 80.88 376 ALA A CA 1
ATOM 2794 C C . ALA A 1 376 ? 17.878 -5.078 17.348 1.00 80.88 376 ALA A C 1
ATOM 2796 O O . ALA A 1 376 ? 18.549 -4.597 18.261 1.00 80.88 376 ALA A O 1
ATOM 2797 N N . ALA A 1 377 ? 17.835 -6.399 17.130 1.00 82.62 377 ALA A N 1
ATOM 2798 C CA . ALA A 1 377 ? 18.619 -7.339 17.928 1.00 82.62 377 ALA A CA 1
ATOM 2799 C C . ALA A 1 377 ? 20.129 -7.139 17.725 1.00 82.62 377 ALA A C 1
ATOM 2801 O O . ALA A 1 377 ? 20.878 -7.117 18.699 1.00 82.62 377 ALA A O 1
ATOM 2802 N N . ILE A 1 378 ? 20.583 -6.983 16.476 1.00 79.62 378 ILE A N 1
ATOM 2803 C CA . ILE A 1 378 ? 22.001 -6.765 16.147 1.00 79.62 378 ILE A CA 1
ATOM 2804 C C . ILE A 1 378 ? 22.530 -5.484 16.808 1.00 79.62 378 ILE A C 1
ATOM 2806 O O . ILE A 1 378 ? 23.608 -5.504 17.405 1.00 79.62 378 ILE A O 1
ATOM 2810 N N . ASP A 1 379 ? 21.768 -4.394 16.748 1.00 80.50 379 ASP A N 1
ATOM 2811 C CA . ASP A 1 379 ? 22.155 -3.105 17.322 1.00 80.50 379 ASP A CA 1
ATOM 2812 C C . ASP A 1 379 ? 22.267 -3.167 18.854 1.00 80.50 379 ASP A C 1
ATOM 2814 O O . ASP A 1 379 ? 23.182 -2.568 19.432 1.00 80.50 379 ASP A O 1
ATOM 2818 N N . ALA A 1 380 ? 21.378 -3.921 19.509 1.00 84.19 380 ALA A N 1
ATOM 2819 C CA . ALA A 1 380 ? 21.423 -4.160 20.951 1.00 84.19 380 ALA A CA 1
ATOM 2820 C C . ALA A 1 380 ? 22.621 -5.041 21.350 1.00 84.19 380 ALA A C 1
ATOM 2822 O O . ALA A 1 380 ? 23.336 -4.744 22.310 1.00 84.19 380 ALA A O 1
ATOM 2823 N N . LEU A 1 381 ? 22.913 -6.087 20.570 1.00 83.75 381 LEU A N 1
ATOM 2824 C CA . LEU A 1 381 ? 24.078 -6.965 20.767 1.00 83.75 381 LEU A CA 1
ATOM 2825 C C . LEU A 1 381 ? 25.416 -6.235 20.613 1.00 83.75 381 LEU A C 1
ATOM 2827 O O . LEU A 1 381 ? 26.425 -6.668 21.167 1.00 83.75 381 LEU A O 1
ATOM 2831 N N . GLY A 1 382 ? 25.440 -5.123 19.875 1.00 78.19 382 GLY A N 1
ATOM 2832 C CA . GLY A 1 382 ? 26.600 -4.236 19.806 1.00 78.19 382 GLY A CA 1
ATOM 2833 C C . GLY A 1 382 ? 26.884 -3.486 21.114 1.00 78.19 382 GLY A C 1
ATOM 2834 O O . GLY A 1 382 ? 27.999 -2.999 21.301 1.00 78.19 382 GLY A O 1
ATOM 2835 N N . ARG A 1 383 ? 25.899 -3.389 22.018 1.00 78.12 383 ARG A N 1
ATOM 2836 C CA . ARG A 1 383 ? 25.958 -2.578 23.247 1.00 78.12 383 ARG A CA 1
ATOM 2837 C C . ARG A 1 383 ? 25.937 -3.410 24.525 1.00 78.12 383 ARG A C 1
ATOM 2839 O O . ARG A 1 383 ? 26.492 -2.973 25.530 1.00 78.12 383 ARG A O 1
ATOM 2846 N N . VAL A 1 384 ? 25.323 -4.591 24.487 1.00 78.75 384 VAL A N 1
ATOM 2847 C CA . VAL A 1 384 ? 25.100 -5.440 25.663 1.00 78.75 384 VAL A CA 1
ATOM 2848 C C . VAL A 1 384 ? 25.744 -6.817 25.456 1.00 78.75 384 VAL A C 1
ATOM 2850 O O . VAL A 1 384 ? 25.571 -7.416 24.391 1.00 78.75 384 VAL A O 1
ATOM 2853 N N . PRO A 1 385 ? 26.491 -7.358 26.441 1.00 80.81 385 PRO A N 1
ATOM 2854 C CA . PRO A 1 385 ? 26.984 -8.732 26.369 1.00 80.81 385 PRO A CA 1
ATOM 2855 C C . PRO A 1 385 ? 25.810 -9.720 26.347 1.00 80.81 385 PRO A C 1
ATOM 2857 O O . PRO A 1 385 ? 24.817 -9.518 27.038 1.00 80.81 385 PRO A O 1
ATOM 2860 N N . CYS A 1 386 ? 25.918 -10.800 25.573 1.00 85.38 386 CYS A N 1
ATOM 2861 C CA . CYS A 1 386 ? 24.840 -11.777 25.426 1.00 85.38 386 CYS A CA 1
ATOM 2862 C C . CYS A 1 386 ? 25.389 -13.203 25.307 1.00 85.38 386 CYS A C 1
ATOM 2864 O O . CYS A 1 386 ? 26.152 -13.510 24.389 1.00 85.38 386 CYS A O 1
ATOM 2866 N N . ASP A 1 387 ? 24.952 -14.079 26.212 1.00 87.19 387 ASP A N 1
ATOM 2867 C CA . ASP A 1 387 ? 25.253 -15.512 26.222 1.00 87.19 387 ASP A CA 1
ATOM 2868 C C . ASP A 1 387 ? 24.189 -16.341 25.486 1.00 87.19 387 ASP A C 1
ATOM 2870 O O . ASP A 1 387 ? 24.502 -17.424 24.997 1.00 87.19 387 ASP A O 1
ATOM 2874 N N . GLU A 1 388 ? 22.941 -15.865 25.416 1.00 89.81 388 GLU A N 1
ATOM 2875 C CA . GLU A 1 388 ? 21.816 -16.527 24.737 1.00 89.81 388 GLU A CA 1
ATOM 2876 C C . GLU A 1 388 ? 20.732 -15.504 24.362 1.00 89.81 388 GLU A C 1
ATOM 2878 O O . GLU A 1 388 ? 20.420 -14.601 25.140 1.00 89.81 388 GLU A O 1
ATOM 2883 N N . ILE A 1 389 ? 20.132 -15.672 23.182 1.00 90.38 389 ILE A N 1
ATOM 2884 C CA . ILE A 1 389 ? 19.025 -14.845 22.695 1.00 90.38 389 ILE A CA 1
ATOM 2885 C C . ILE A 1 389 ? 17.720 -15.624 22.849 1.00 90.38 389 ILE A C 1
ATOM 2887 O O . ILE A 1 389 ? 17.594 -16.737 22.344 1.00 90.38 389 ILE A O 1
ATOM 2891 N N . LEU A 1 390 ? 16.730 -15.031 23.507 1.00 92.00 390 LEU A N 1
ATOM 2892 C CA . LEU A 1 390 ? 15.366 -15.537 23.586 1.00 92.00 390 LEU A CA 1
ATOM 2893 C C . LEU A 1 390 ? 14.498 -14.772 22.583 1.00 92.00 390 LEU A C 1
ATOM 2895 O O . LEU A 1 390 ? 14.242 -13.582 22.759 1.00 92.00 390 LEU A O 1
ATOM 2899 N N . VAL A 1 391 ? 14.035 -15.454 21.538 1.00 91.56 391 VAL A N 1
ATOM 2900 C CA . VAL A 1 391 ? 13.133 -14.881 20.529 1.00 91.56 391 VAL A CA 1
ATOM 2901 C C . VAL A 1 391 ? 11.716 -15.290 20.879 1.00 91.56 391 VAL A C 1
ATOM 2903 O O . VAL A 1 391 ? 11.351 -16.453 20.703 1.00 91.56 391 VAL A O 1
ATOM 2906 N N . SER A 1 392 ? 10.915 -14.351 21.376 1.00 90.38 392 SER A N 1
ATOM 2907 C CA . SER A 1 392 ? 9.511 -14.613 21.673 1.00 90.38 392 SER A CA 1
ATOM 2908 C C . SER A 1 392 ? 8.626 -14.223 20.496 1.00 90.38 392 SER A C 1
ATOM 2910 O O . SER A 1 392 ? 8.648 -13.075 20.059 1.00 90.38 392 SER A O 1
ATOM 2912 N N . THR A 1 393 ? 7.838 -15.168 19.984 1.00 85.25 393 THR A N 1
ATOM 2913 C CA . THR A 1 393 ? 6.942 -14.936 18.841 1.00 85.25 393 THR A CA 1
ATOM 2914 C C . THR A 1 393 ? 5.524 -15.379 19.149 1.00 85.25 393 THR A C 1
ATOM 2916 O O . THR A 1 393 ? 5.321 -16.279 19.958 1.00 85.25 393 THR A O 1
ATOM 2919 N N . LEU A 1 394 ? 4.547 -14.824 18.432 1.00 82.44 394 LEU A N 1
ATOM 2920 C CA . LEU A 1 394 ? 3.193 -15.382 18.384 1.00 82.44 394 LEU A CA 1
ATOM 2921 C C . LEU A 1 394 ? 3.195 -16.820 17.805 1.00 82.44 394 LEU A C 1
ATOM 2923 O O . LEU A 1 394 ? 4.219 -17.241 17.241 1.00 82.44 394 LEU A O 1
ATOM 2927 N N . PRO A 1 395 ? 2.064 -17.547 17.858 1.00 75.75 395 PRO A N 1
ATOM 2928 C CA . PRO A 1 395 ? 1.931 -18.865 17.246 1.00 75.75 395 PRO A CA 1
ATOM 2929 C C . PRO A 1 395 ? 2.136 -18.854 15.729 1.00 75.75 395 PRO A C 1
ATOM 2931 O O . PRO A 1 395 ? 1.837 -17.864 15.051 1.00 75.75 395 PRO A O 1
ATOM 2934 N N . ALA A 1 396 ? 2.599 -19.977 15.173 1.00 72.12 396 ALA A N 1
ATOM 2935 C CA . ALA A 1 396 ? 2.978 -20.106 13.758 1.00 72.12 396 ALA A CA 1
ATOM 2936 C C . ALA A 1 396 ? 1.903 -19.647 12.749 1.00 72.12 396 ALA A C 1
ATOM 2938 O O . ALA A 1 396 ? 2.244 -19.135 11.683 1.00 72.12 396 ALA A O 1
ATOM 2939 N N . GLY A 1 397 ? 0.611 -19.765 13.083 1.00 65.31 397 GLY A N 1
ATOM 2940 C CA . GLY A 1 397 ? -0.485 -19.323 12.210 1.00 65.31 397 GLY A CA 1
ATOM 2941 C C . GLY A 1 397 ? -0.545 -17.803 11.993 1.00 65.31 397 GLY A C 1
ATOM 2942 O O . GLY A 1 397 ? -0.864 -17.334 10.897 1.00 65.31 397 GLY A O 1
ATOM 2943 N N . ILE A 1 398 ? -0.179 -17.018 13.009 1.00 68.44 398 ILE A N 1
ATOM 2944 C CA . ILE A 1 398 ? -0.346 -15.553 13.018 1.00 68.44 398 ILE A CA 1
ATOM 2945 C C . ILE A 1 398 ? 0.979 -14.785 13.121 1.00 68.44 398 ILE A C 1
ATOM 2947 O O . ILE A 1 398 ? 1.034 -13.594 12.825 1.00 68.44 398 ILE A O 1
ATOM 2951 N N . SER A 1 399 ? 2.070 -15.458 13.484 1.00 69.00 399 SER A N 1
ATOM 2952 C CA . SER A 1 399 ? 3.379 -14.837 13.668 1.00 69.00 399 SER A CA 1
ATOM 2953 C C . SER A 1 399 ? 4.052 -14.449 12.357 1.00 69.00 399 SER A C 1
ATOM 2955 O O . SER A 1 399 ? 4.513 -15.292 11.586 1.00 69.00 399 SER A O 1
ATOM 2957 N N . GLN A 1 400 ? 4.198 -13.146 12.130 1.00 69.12 400 GLN A N 1
ATOM 2958 C CA . GLN A 1 400 ? 4.966 -12.632 10.995 1.00 69.12 400 GLN A CA 1
ATOM 2959 C C . GLN A 1 400 ? 6.462 -12.909 11.121 1.00 69.12 400 GLN A C 1
ATOM 2961 O O . GLN A 1 400 ? 7.121 -13.161 10.116 1.00 69.12 400 GLN A O 1
ATOM 2966 N N . TRP A 1 401 ? 6.982 -12.912 12.350 1.00 79.88 401 TRP A N 1
ATOM 2967 C CA . TRP A 1 401 ? 8.381 -13.217 12.638 1.00 79.88 401 TRP A CA 1
ATOM 2968 C C . TRP A 1 401 ? 8.728 -14.658 12.247 1.00 79.88 401 TRP A C 1
ATOM 2970 O O . TRP A 1 401 ? 9.797 -14.901 11.696 1.00 79.88 401 TRP A O 1
ATOM 2980 N N . LEU A 1 402 ? 7.800 -15.605 12.428 1.00 77.69 402 LEU A N 1
ATOM 2981 C CA . LEU A 1 402 ? 7.982 -16.977 11.945 1.00 77.69 402 LEU A CA 1
ATOM 2982 C C . LEU A 1 402 ? 7.855 -17.085 10.420 1.00 77.69 402 LEU A C 1
ATOM 2984 O O . LEU A 1 402 ? 8.636 -17.805 9.806 1.00 77.69 402 LEU A O 1
ATOM 2988 N N . ARG A 1 403 ? 6.948 -16.330 9.779 1.00 74.88 403 ARG A N 1
ATOM 2989 C CA . ARG A 1 403 ? 6.838 -16.307 8.303 1.00 74.88 403 ARG A CA 1
ATOM 2990 C C . ARG A 1 403 ? 8.100 -15.788 7.616 1.00 74.88 403 ARG A C 1
ATOM 2992 O O . ARG A 1 403 ? 8.421 -16.250 6.527 1.00 74.88 403 ARG A O 1
ATOM 2999 N N . MET A 1 404 ? 8.793 -14.833 8.234 1.00 71.25 404 MET A N 1
ATOM 3000 C CA . MET A 1 404 ? 10.078 -14.325 7.740 1.00 71.25 404 MET A CA 1
ATOM 3001 C C . MET A 1 404 ? 11.282 -15.129 8.242 1.00 71.25 404 MET A C 1
ATOM 3003 O O . MET A 1 404 ? 12.411 -14.748 7.962 1.00 71.25 404 MET A O 1
ATOM 3007 N N . ASP A 1 405 ? 11.070 -16.231 8.962 1.00 79.94 405 ASP A N 1
ATOM 3008 C CA . ASP A 1 405 ? 12.140 -17.092 9.473 1.00 79.94 405 ASP A CA 1
ATOM 3009 C C . ASP A 1 405 ? 13.113 -16.383 10.445 1.00 79.94 405 ASP A C 1
ATOM 3011 O O . ASP A 1 405 ? 14.320 -16.637 10.454 1.00 79.94 405 ASP A O 1
ATOM 3015 N N . LEU A 1 406 ? 12.589 -15.473 11.280 1.00 83.12 406 LEU A N 1
ATOM 3016 C CA . LEU A 1 406 ? 13.371 -14.636 12.201 1.00 83.12 406 LEU A CA 1
ATOM 3017 C C . LEU A 1 406 ? 14.367 -15.431 13.074 1.00 83.12 406 LEU A C 1
ATOM 3019 O O . LEU A 1 406 ? 15.523 -15.008 13.146 1.00 83.12 406 LEU A O 1
ATOM 3023 N N . PRO A 1 407 ? 13.998 -16.564 13.716 1.00 85.38 407 PRO A N 1
ATOM 3024 C CA . PRO A 1 407 ? 14.939 -17.309 14.555 1.00 85.38 407 PRO A CA 1
ATOM 3025 C C . PRO A 1 407 ? 16.187 -17.765 13.788 1.00 85.38 407 PRO A C 1
ATOM 3027 O O . PRO A 1 407 ? 17.303 -17.503 14.233 1.00 85.38 407 PRO A O 1
ATOM 3030 N N . HIS A 1 408 ? 16.025 -18.353 12.598 1.00 81.19 408 HIS A N 1
ATOM 3031 C CA . HIS A 1 408 ? 17.159 -18.798 11.784 1.00 81.19 408 HIS A CA 1
ATOM 3032 C C . HIS A 1 408 ? 17.968 -17.629 11.209 1.00 81.19 408 HIS A C 1
ATOM 3034 O O . HIS A 1 408 ? 19.182 -17.753 11.019 1.00 81.19 408 HIS A O 1
ATOM 3040 N N . GLN A 1 409 ? 17.331 -16.488 10.918 1.00 80.25 409 GLN A N 1
ATOM 3041 C CA . GLN A 1 409 ? 18.058 -15.283 10.512 1.00 80.25 409 GLN A CA 1
ATOM 3042 C C . GLN A 1 409 ? 18.975 -14.780 11.635 1.00 80.25 409 GLN A C 1
ATOM 3044 O O . GLN A 1 409 ? 20.152 -14.511 11.382 1.00 80.25 409 GLN A O 1
ATOM 3049 N N . LEU A 1 410 ? 18.484 -14.742 12.878 1.00 80.31 410 LEU A N 1
ATOM 3050 C CA . LEU A 1 410 ? 19.288 -14.381 14.049 1.00 80.31 410 LEU A CA 1
ATOM 3051 C C . LEU A 1 410 ? 20.398 -15.405 14.326 1.00 80.31 410 LEU A C 1
ATOM 3053 O O . LEU A 1 410 ? 21.534 -15.010 14.573 1.00 80.31 410 LEU A O 1
ATOM 3057 N N . GLU A 1 411 ? 20.134 -16.707 14.185 1.00 82.69 411 GLU A N 1
ATOM 3058 C CA . GLU A 1 411 ? 21.173 -17.746 14.313 1.00 82.69 411 GLU A CA 1
ATOM 3059 C C . GLU A 1 411 ? 22.320 -17.580 13.306 1.00 82.69 411 GLU A C 1
ATOM 3061 O O . GLU A 1 411 ? 23.461 -17.951 13.583 1.00 82.69 411 GLU A O 1
ATOM 3066 N N . ARG A 1 412 ? 22.036 -17.044 12.111 1.00 77.94 412 ARG A N 1
ATOM 3067 C CA . ARG A 1 412 ? 23.063 -16.763 11.095 1.00 77.94 412 ARG A CA 1
ATOM 3068 C C . ARG A 1 412 ? 23.795 -15.453 11.345 1.00 77.94 412 ARG A C 1
ATOM 3070 O O . ARG A 1 412 ? 24.976 -15.359 11.008 1.00 77.94 412 ARG A O 1
ATOM 3077 N N . ALA A 1 413 ? 23.095 -14.453 11.871 1.00 71.50 413 ALA A N 1
ATOM 3078 C CA . ALA A 1 413 ? 23.639 -13.122 12.101 1.00 71.50 413 ALA A CA 1
ATOM 3079 C C . ALA A 1 413 ? 24.520 -13.056 13.358 1.00 71.50 413 ALA A C 1
ATOM 3081 O O . ALA A 1 413 ? 25.471 -12.273 13.401 1.00 71.50 413 ALA A O 1
ATOM 3082 N N . VAL A 1 414 ? 24.241 -13.888 14.368 1.00 74.31 414 VAL A N 1
ATOM 3083 C CA . VAL A 1 414 ? 24.863 -13.796 15.693 1.00 74.31 414 VAL A CA 1
ATOM 3084 C C . VAL A 1 414 ? 25.567 -15.098 16.083 1.00 74.31 414 VAL A C 1
ATOM 3086 O O . VAL A 1 414 ? 25.181 -16.190 15.688 1.00 74.31 414 VAL A O 1
ATOM 3089 N N . LYS A 1 415 ? 26.634 -14.996 16.887 1.00 72.44 415 LYS A N 1
ATOM 3090 C CA . LYS A 1 415 ? 27.370 -16.159 17.422 1.00 72.44 415 LYS A CA 1
ATOM 3091 C C . LYS A 1 415 ? 26.736 -16.776 18.677 1.00 72.44 415 LYS A C 1
ATOM 3093 O O . LYS A 1 415 ? 27.158 -17.860 19.077 1.00 72.44 415 LYS A O 1
ATOM 3098 N N . ALA A 1 416 ? 25.801 -16.077 19.319 1.00 78.94 416 ALA A N 1
ATOM 3099 C CA . ALA A 1 416 ? 25.111 -16.556 20.512 1.00 78.94 416 ALA A CA 1
ATOM 3100 C C . ALA A 1 416 ? 24.005 -17.562 20.130 1.00 78.94 416 ALA A C 1
ATOM 3102 O O . ALA A 1 416 ? 23.383 -17.397 19.080 1.00 78.94 416 ALA A O 1
ATOM 3103 N N . PRO A 1 417 ? 23.749 -18.598 20.949 1.00 86.44 417 PRO A N 1
ATOM 3104 C CA . PRO A 1 417 ? 22.631 -19.511 20.742 1.00 86.44 417 PRO A CA 1
ATOM 3105 C C . PRO A 1 417 ? 21.298 -18.758 20.785 1.00 86.44 417 PRO A C 1
ATOM 3107 O O . PRO A 1 417 ? 21.097 -17.884 21.630 1.00 86.44 417 PRO A O 1
ATOM 3110 N N . VAL A 1 418 ? 20.387 -19.130 19.887 1.00 89.06 418 VAL A N 1
ATOM 3111 C CA . VAL A 1 418 ? 19.035 -18.576 19.801 1.00 89.06 418 VAL A CA 1
ATOM 3112 C C . VAL A 1 418 ? 18.045 -19.633 20.281 1.00 89.06 418 VAL A C 1
ATOM 3114 O O . VAL A 1 418 ? 18.032 -20.755 19.784 1.00 89.06 418 VAL A O 1
ATOM 3117 N N . THR A 1 419 ? 17.207 -19.273 21.245 1.00 90.88 419 THR A N 1
ATOM 3118 C CA . THR A 1 419 ? 16.095 -20.096 21.719 1.00 90.88 419 THR A CA 1
ATOM 3119 C C . THR A 1 419 ? 14.791 -19.420 21.327 1.00 90.88 419 THR A C 1
ATOM 3121 O O . THR A 1 419 ? 14.507 -18.293 21.732 1.00 90.88 419 THR A O 1
ATOM 3124 N N . HIS A 1 420 ? 13.973 -20.126 20.555 1.00 90.81 420 HIS A N 1
ATOM 3125 C CA . HIS A 1 420 ? 12.633 -19.679 20.195 1.00 90.81 420 HIS A CA 1
ATOM 3126 C C . HIS A 1 420 ? 11.625 -20.030 21.302 1.00 90.81 420 HIS A C 1
ATOM 3128 O O . HIS A 1 420 ? 11.617 -21.150 21.816 1.00 90.81 420 HIS A O 1
ATOM 3134 N N . VAL A 1 421 ? 10.795 -19.058 21.686 1.00 88.44 421 VAL A N 1
ATOM 3135 C CA . VAL A 1 421 ? 9.714 -19.201 22.668 1.00 88.44 421 VAL A CA 1
ATOM 3136 C C . VAL A 1 421 ? 8.406 -18.747 22.025 1.00 88.44 421 VAL A C 1
ATOM 3138 O O . VAL A 1 421 ? 8.181 -17.556 21.813 1.00 88.44 421 VAL A O 1
ATOM 3141 N N . GLU A 1 422 ? 7.531 -19.694 21.723 1.00 85.44 422 GLU A N 1
ATOM 3142 C CA . GLU A 1 422 ? 6.185 -19.399 21.235 1.00 85.44 422 GLU A CA 1
ATOM 3143 C C . GLU A 1 422 ? 5.294 -18.945 22.403 1.00 85.44 422 GLU A C 1
ATOM 3145 O O . GLU A 1 422 ? 5.232 -19.628 23.422 1.00 85.44 422 GLU A O 1
ATOM 3150 N N . GLY A 1 423 ? 4.675 -17.768 22.283 1.00 76.00 423 GLY A N 1
ATOM 3151 C CA . GLY A 1 423 ? 3.690 -17.229 23.229 1.00 76.00 423 GLY A CA 1
ATOM 3152 C C . GLY A 1 423 ? 2.255 -17.373 22.707 1.00 76.00 423 GLY A C 1
ATOM 3153 O O . GLY A 1 423 ? 2.070 -17.756 21.551 1.00 76.00 423 GLY A O 1
ATOM 3154 N N . PRO A 1 424 ? 1.235 -17.043 23.516 1.00 67.19 424 PRO A N 1
ATOM 3155 C CA . PRO A 1 424 ? -0.164 -17.246 23.164 1.00 67.19 424 PRO A CA 1
ATOM 3156 C C . PRO A 1 424 ? -0.653 -16.157 22.201 1.00 67.19 424 PRO A C 1
ATOM 3158 O O . PRO A 1 424 ? 0.008 -15.126 22.016 1.00 67.19 424 PRO A O 1
ATOM 3161 N N . ALA A 1 425 ? -1.806 -16.375 21.564 1.00 55.84 425 ALA A N 1
ATOM 3162 C CA . ALA A 1 425 ? -2.386 -15.370 20.681 1.00 55.84 425 ALA A CA 1
ATOM 3163 C C . ALA A 1 425 ? -2.889 -14.145 21.483 1.00 55.84 425 ALA A C 1
ATOM 3165 O O . ALA A 1 425 ? -3.254 -14.276 22.657 1.00 55.84 425 ALA A O 1
ATOM 3166 N N . PRO A 1 426 ? -2.938 -12.939 20.882 1.00 52.72 426 PRO A N 1
ATOM 3167 C CA . PRO A 1 426 ? -3.482 -11.762 21.555 1.00 52.72 426 PRO A CA 1
ATOM 3168 C C . PRO A 1 426 ? -4.955 -12.000 21.931 1.00 52.72 426 PRO A C 1
ATOM 3170 O O . PRO A 1 426 ? -5.768 -12.285 21.055 1.00 52.72 426 PRO A O 1
ATOM 3173 N N . GLY A 1 427 ? -5.292 -11.889 23.221 1.00 48.00 427 GLY A N 1
ATOM 3174 C CA . GLY A 1 427 ? -6.649 -12.114 23.750 1.00 48.00 427 GLY A CA 1
ATOM 3175 C C . GLY A 1 427 ? -6.871 -13.444 24.485 1.00 48.00 427 GLY A C 1
ATOM 3176 O O . GLY A 1 427 ? -7.952 -13.647 25.028 1.00 48.00 427 GLY A O 1
ATOM 3177 N N . GLU A 1 428 ? -5.870 -14.329 24.546 1.00 41.56 428 GLU A N 1
ATOM 3178 C CA . GLU A 1 428 ? -5.943 -15.604 25.288 1.00 41.56 428 GLU A CA 1
ATOM 3179 C C . GLU A 1 428 ? -5.403 -15.534 26.735 1.00 41.56 428 GLU A C 1
ATOM 3181 O O . GLU A 1 428 ? -5.302 -16.569 27.396 1.00 41.56 428 GLU A O 1
ATOM 3186 N N . VAL A 1 429 ? -5.058 -14.341 27.247 1.00 38.69 429 VAL A N 1
ATOM 3187 C CA . VAL A 1 429 ? -4.465 -14.145 28.591 1.00 38.69 429 VAL A CA 1
ATOM 3188 C C . VAL A 1 429 ? -5.264 -13.170 29.438 1.00 38.69 429 VAL A C 1
ATOM 3190 O O . VAL A 1 429 ? -5.527 -12.052 28.938 1.00 38.69 429 VAL A O 1
#

Foldseek 3Di:
DPPDPDDPLVVQLVVQLVVQLVVQVVCCVVDVPPPGDSNLSSLLSSLQRNCLQAVNNVVSLVVSCVVVVDPVSSVSSSVSNVVSNVVSVVPPPDHNVCVVVVVVVHDDPPDPDDPLQQPAFLLVQFAQPFDAAEQQAFLQNVVVCVVPDPDQKHFYAYPVQFGQFIDGPVLSVPPDDDRRDGPVVSTHRPAAAAERGGGSLVVLCCCVVVVHFKHFHADPRHGRGMDGLVSSVVSVVVVVVVVPDDPPPDDDDDDDDDDDDDDDDDDDDDDDDDDADDAAEEEEEDELQQPFPQVVVVLVVVVVVDHYEYEYEQALADPPDVSVVVCCVRVHDDDPVVSVVSQVNSVVSQVVNQVVCVVVVHHYDYDYAHNDSLVRSVVVVVPDPHQEYEYEFEDPVRTPCVVVVVQVSNVVVDPHHYDYTYGYDPPPD

pLDDT: mean 77.4, std 18.13, range [28.94, 97.0]